Protein 6OHI (pdb70)

Nearest PDB structures (foldseek):
  6ohi-assembly1_B  TM=1.004E+00  e=6.439E-29  Marinomonas mediterranea MMB-1
  6ohj-assembly1_B  TM=1.001E+00  e=6.170E-27  Marinomonas mediterranea MMB-1
  6k40-assembly3_C  TM=8.191E-01  e=5.052E-06  Deinococcus radiodurans R1 = ATCC 13939 = DSM 20539
  2oyo-assembly1_A  TM=8.118E-01  e=1.296E-05  Deinococcus geothermalis DSM 11300
  3lvy-assembly3_E  TM=7.974E-01  e=3.256E-04  Streptococcus mutans

B-factor: mean 50.58, std 13.64, range [26.52, 133.44]

Radius of gyration: 19.51 Å; Cα contacts (8 Å, |Δi|>4): 594; chains: 2; bounding box: 56×51×49 Å

InterPro domains:
  IPR029032 AhpD-like [G3DSA:1.20.1290.10] (19-183)
  IPR029032 AhpD-like [SSF69118] (18-178)

Solvent-accessible surface area: 14523 Å² total; per-residue (Å²): 178,28,55,18,115,46,8,64,57,32,114,66,76,100,8,88,136,2,45,84,22,0,119,25,9,39,131,16,4,47,52,20,6,84,2,4,16,5,0,5,79,21,70,81,0,0,87,14,0,7,19,0,8,140,7,1,78,64,14,170,88,10,76,70,60,4,6,1,6,0,0,1,2,0,0,30,14,7,30,15,78,12,2,20,0,13,5,0,23,5,5,23,122,66,37,152,54,116,97,25,4,34,18,0,49,95,14,98,113,19,145,91,10,88,87,30,14,37,8,0,0,20,3,0,83,0,2,2,30,29,82,36,92,20,67,121,119,30,12,72,49,7,48,157,67,30,57,33,83,3,2,2,2,0,2,0,0,0,0,0,0,0,0,10,6,14,0,12,20,2,9,26,22,91,37,46,88,49,0,108,62,8,1,83,98,19,125,83,56,17,115,46,7,62,56,32,115,62,80,102,7,94,128,5,56,101,16,0,116,26,13,26,114,16,2,68,51,22,3,87,3,8,19,5,0,2,73,24,59,95,0,0,86,17,1,13,24,0,7,132,2,0,71,50,13,172,90,7,81,69,60,8,6,3,7,0,0,2,2,0,0,26,13,8,25,15,78,12,3,18,0,13,6,0,19,2,4,13,126,75,38,151,54,109,95,25,5,38,16,0,48,96,15,97,114,17,141,101,11,87,84,28,18,33,8,0,0,19,2,0,84,0,3,3,28,32,83,36,92,20,67,122,117,31,12,71,45,9,47,159,70,30,57,34,88,4,3,2,1,0,2,0,0,0,0,0,0,0,0,9,6,14,1,12,20,2,10,26,22,105,41,49,90,48,0,102,59,10,2,83,103,20,121

Sequence (373 aa):
DSMNTLVTPLQRSDAPQLEPVFRGMEQNLGFLPNGILTMGKNPDLAVAFGGLFKCIDAFKHIPTELKWAIAMISSSAAGCMYCKSHFSHIATRTHVNRNKVMAAFEFQTSDFYNEAERAALAFAFANSTSPAHLDKEHFDELARYYSEEAAIEIAAIIAICGFLNRWNAAMDSQIEAAPRATLDEIESMNTLVTPLQRSDAPQLEPVFRGMEQNLGFLPNGILTMGKNPDLAVAFGGLFKCIDAFKHIPTELKWAIAMISSSAAGCMYCKSHFSHIATRTHVNRNKVMAAFEFQTSDFYNEAERAALAFAFANSTSPAHLDKEHFDELARYYSEEAAIEIAAIIAICGFLNRWNAAMDSQIEAAPRATLDEIE

Foldseek 3Di:
DFPDPPQWFDDCVVCVVLVLLQCLQCVLQVHGFRLLRSLVVPVVRSVVLSVLSSVLVVQDFDDPLLLLLLQLLLLVLLVQLQSNLRSLSSNCSPDPDNVLSLCSNVLVPDPSHDLQSVLLSVQSNQVRHVVRNDDVVSVVSNVVRGDPSRVVSSVSSSVSSVVVSVSCVVNVGDHDPSSVVSSVSSD/DVDPPQWFDDPVVCPVLVLLQCLQCVLQVHGFRLLSSLVVVVVRSVVLSVLSSVLVVQDFDDPLLLLLLQLLLLVLLVQVQSNLRSLNSNCSPDPDNVLSLCSNVQVPDPSHDLQSVLLSVQSNQVRHVVRNDDVVSVVSNVVRGDPSRVVSSVSSSVSSVVVSVSCVVNVGDHDPSSVVSSVSSD

Organism: Marinomonas mediterranea (strain ATCC 700492 / JCM 21426 / NBRC 103028 / MMB-1) (NCBI:txid717774)

Structure (mmCIF, N/CA/C/O backbone):
data_6OHI
#
_entry.id   6OHI
#
_cell.length_a   65.459
_cell.length_b   65.459
_cell.length_c   288.707
_cell.angle_alpha   90.00
_cell.angle_beta   90.00
_cell.angle_gamma   120.00
#
_symmetry.space_group_name_H-M   'P 61 2 2'
#
loop_
_entity.id
_entity.type
_entity.pdbx_description
1 polymer 'Debrominase Bmp8'
2 non-polymer 'SULFATE ION'
3 water water
#
loop_
_atom_site.group_PDB
_atom_site.id
_atom_site.type_symbol
_atom_site.label_atom_id
_atom_site.label_alt_id
_atom_site.label_comp_id
_atom_site.label_asym_id
_atom_site.label_entity_id
_atom_site.label_seq_id
_atom_site.pdbx_PDB_ins_code
_atom_site.Cartn_x
_atom_site.Cartn_y
_atom_site.Cartn_z
_atom_site.occupancy
_atom_site.B_iso_or_equiv
_atom_site.auth_seq_id
_atom_site.auth_comp_id
_atom_site.auth_asym_id
_atom_site.auth_atom_id
_atom_site.pdbx_PDB_model_num
ATOM 1 N N . ASP A 1 6 ? -14.601 -2.302 -4.397 1.00 80.61 3 ASP A N 1
ATOM 2 C CA . ASP A 1 6 ? -14.245 -0.963 -3.843 1.00 80.10 3 ASP A CA 1
ATOM 3 C C . ASP A 1 6 ? -13.929 -0.017 -5.014 1.00 75.44 3 ASP A C 1
ATOM 4 O O . ASP A 1 6 ? -14.420 -0.193 -6.121 1.00 71.37 3 ASP A O 1
ATOM 9 N N . SER A 1 7 ? -13.101 0.992 -4.741 1.00 70.70 4 SER A N 1
ATOM 10 C CA . SER A 1 7 ? -12.747 2.061 -5.662 1.00 65.32 4 SER A CA 1
ATOM 11 C C . SER A 1 7 ? -11.643 1.585 -6.616 1.00 64.57 4 SER A C 1
ATOM 12 O O . SER A 1 7 ? -10.787 0.774 -6.238 1.00 65.34 4 SER A O 1
ATOM 15 N N . MET A 1 8 ? -11.660 2.117 -7.843 1.00 57.77 5 MET A N 1
ATOM 16 C CA . MET A 1 8 ? -10.610 1.873 -8.825 1.00 56.89 5 MET A CA 1
ATOM 17 C C . MET A 1 8 ? -9.355 2.674 -8.464 1.00 52.39 5 MET A C 1
ATOM 18 O O . MET A 1 8 ? -8.276 2.393 -8.966 1.00 53.46 5 MET A O 1
ATOM 23 N N . ASN A 1 9 ? -9.531 3.678 -7.602 1.00 51.15 6 ASN A N 1
ATOM 24 C CA . ASN A 1 9 ? -8.490 4.601 -7.182 1.00 52.05 6 ASN A CA 1
ATOM 25 C C . ASN A 1 9 ? -7.906 4.144 -5.838 1.00 53.82 6 ASN A C 1
ATOM 26 O O . ASN A 1 9 ? -8.593 4.198 -4.814 1.00 51.13 6 ASN A O 1
ATOM 31 N N . THR A 1 10 ? -6.638 3.711 -5.860 1.00 55.49 7 THR A N 1
ATOM 32 C CA . THR A 1 10 ? -5.908 3.285 -4.653 1.00 58.18 7 THR A CA 1
ATOM 33 C C . THR A 1 10 ? -4.754 4.250 -4.334 1.00 58.40 7 THR A C 1
ATOM 34 O O . THR A 1 10 ? -4.173 4.176 -3.248 1.00 61.34 7 THR A O 1
ATOM 38 N N . LEU A 1 11 ? -4.458 5.169 -5.260 1.00 55.15 8 LEU A N 1
ATOM 39 C CA . LEU A 1 11 ? -3.321 6.079 -5.151 1.00 55.81 8 LEU A CA 1
ATOM 40 C C . LEU A 1 11 ? -3.598 7.185 -4.126 1.00 55.02 8 LEU A C 1
ATOM 41 O O . LEU A 1 11 ? -2.728 7.511 -3.330 1.00 58.16 8 LEU A O 1
ATOM 46 N N . VAL A 1 12 ? -4.781 7.803 -4.203 1.00 54.37 9 VAL A N 1
ATOM 47 C CA . VAL A 1 12 ? -5.067 9.015 -3.440 1.00 57.29 9 VAL A CA 1
ATOM 48 C C . VAL A 1 12 ? -6.165 8.706 -2.415 1.00 56.36 9 VAL A C 1
ATOM 49 O O . VAL A 1 12 ? -7.331 8.572 -2.759 1.00 54.03 9 VAL A O 1
ATOM 53 N N . THR A 1 13 ? -5.745 8.623 -1.149 1.00 53.93 10 THR A N 1
ATOM 54 C CA . THR A 1 13 ? -6.561 8.187 -0.038 1.00 54.96 10 THR A CA 1
ATOM 55 C C . THR A 1 13 ? -6.886 9.379 0.857 1.00 54.85 10 THR A C 1
ATOM 56 O O . THR A 1 13 ? -6.123 10.345 0.924 1.00 51.81 10 THR A O 1
ATOM 60 N N . PRO A 1 14 ? -8.031 9.349 1.577 1.00 56.23 11 PRO A N 1
ATOM 61 C CA . PRO A 1 14 ? -8.375 10.416 2.518 1.00 55.30 11 PRO A CA 1
ATOM 62 C C . PRO A 1 14 ? -7.455 10.400 3.747 1.00 59.66 11 PRO A C 1
ATOM 63 O O . PRO A 1 14 ? -6.980 9.332 4.160 1.00 64.78 11 PRO A O 1
ATOM 67 N N . LEU A 1 15 ? -7.205 11.585 4.313 1.00 58.94 12 LEU A N 1
ATOM 68 C CA . LEU A 1 15 ? -6.608 11.675 5.643 1.00 62.07 12 LEU A CA 1
ATOM 69 C C . LEU A 1 15 ? -7.735 11.498 6.674 1.00 61.33 12 LEU A C 1
ATOM 70 O O . LEU A 1 15 ? -8.906 11.550 6.316 1.00 55.41 12 LEU A O 1
ATOM 75 N N . GLN A 1 16 ? -7.372 11.216 7.934 1.00 67.88 13 GLN A N 1
ATOM 76 C CA . GLN A 1 16 ? -8.342 11.135 9.053 1.00 68.66 13 GLN A CA 1
ATOM 77 C C . GLN A 1 16 ? -8.79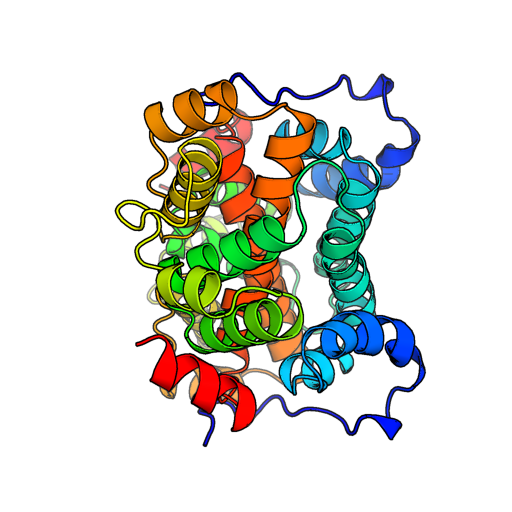1 12.570 9.359 1.00 64.36 13 GLN A C 1
ATOM 78 O O . GLN A 1 16 ? -7.991 13.510 9.252 1.00 61.34 13 GLN A O 1
ATOM 84 N N . ARG A 1 17 ? -10.069 12.740 9.708 1.00 58.83 14 ARG A N 1
ATOM 85 C CA . ARG A 1 17 ? -10.619 14.058 10.041 1.00 61.06 14 ARG A CA 1
ATOM 86 C C . ARG A 1 17 ? -9.729 14.796 11.058 1.00 59.86 14 ARG A C 1
ATOM 87 O O . ARG A 1 17 ? -9.437 15.984 10.879 1.00 58.60 14 ARG A O 1
ATOM 95 N N . SER A 1 18 ? -9.293 14.080 12.105 1.00 59.98 15 SER A N 1
ATOM 96 C CA . SER A 1 18 ? -8.474 14.629 13.201 1.00 60.64 15 SER A CA 1
ATOM 97 C C . SER A 1 18 ? -7.137 15.201 12.695 1.00 64.88 15 SER A C 1
ATOM 98 O O . SER A 1 18 ? -6.558 16.057 13.357 1.00 68.23 15 SER A O 1
ATOM 101 N N . ASP A 1 19 ? -6.646 14.721 11.543 1.00 63.74 16 ASP A N 1
ATOM 102 C CA . ASP A 1 19 ? -5.338 15.123 10.991 1.00 65.21 16 ASP A CA 1
ATOM 103 C C . ASP A 1 19 ? -5.357 16.579 10.509 1.00 66.23 16 ASP A C 1
ATOM 104 O O . ASP A 1 19 ? -4.304 17.222 10.502 1.00 64.37 16 ASP A O 1
ATOM 109 N N . ALA A 1 20 ? -6.530 17.088 10.104 1.00 64.40 17 ALA A N 1
ATOM 110 C CA . ALA A 1 20 ? -6.635 18.432 9.519 1.00 64.96 17 ALA A CA 1
ATOM 111 C C . ALA A 1 20 ? -7.755 19.223 10.190 1.00 62.30 17 ALA A C 1
ATOM 112 O O . ALA A 1 20 ? -8.823 19.422 9.615 1.00 63.31 17 ALA A O 1
ATOM 114 N N . PRO A 1 21 ? -7.557 19.716 11.431 1.00 57.84 18 PRO A N 1
ATOM 115 C CA . PRO A 1 21 ? -8.581 20.516 12.093 1.00 57.56 18 PRO A CA 1
ATOM 116 C C . PRO A 1 21 ? -8.733 21.909 11.461 1.00 53.38 18 PRO A C 1
ATOM 117 O O . PRO A 1 21 ? -9.778 22.512 11.607 1.00 56.17 18 PRO A O 1
ATOM 121 N N . GLN A 1 22 ? -7.701 22.398 10.761 1.00 52.35 19 GLN A N 1
ATOM 122 C CA . GLN A 1 22 ? -7.754 23.728 10.136 1.00 51.00 19 GLN A CA 1
ATOM 123 C C . GLN A 1 22 ? -8.855 23.779 9.066 1.00 49.63 19 GLN A C 1
ATOM 124 O O . GLN A 1 22 ? -9.348 24.863 8.723 1.00 46.14 19 GLN A O 1
ATOM 130 N N . LEU A 1 23 ? -9.247 22.608 8.554 1.00 48.13 20 LEU A N 1
ATOM 131 C CA . LEU A 1 23 ? -10.220 22.526 7.472 1.00 51.02 20 LEU A CA 1
ATOM 132 C C . LEU A 1 23 ? -11.654 22.385 8.011 1.00 49.31 20 LEU A C 1
ATOM 133 O O . LEU A 1 23 ? -12.584 22.304 7.222 1.00 47.92 20 LEU A O 1
ATOM 138 N N . GLU A 1 24 ? -11.825 22.388 9.337 1.00 49.14 21 GLU A N 1
ATOM 139 C CA . GLU A 1 24 ? -13.121 22.136 9.968 1.00 49.40 21 GLU A CA 1
ATOM 140 C C . GLU A 1 24 ? -14.154 23.131 9.451 1.00 49.08 21 GLU A C 1
ATOM 141 O O . GLU A 1 24 ? -15.286 22.740 9.187 1.00 50.42 21 GLU A O 1
ATOM 147 N N . PRO A 1 25 ? -13.838 24.441 9.323 1.00 49.19 22 PRO A N 1
ATOM 148 C CA . PRO A 1 25 ? -14.754 25.374 8.660 1.00 52.89 22 PRO A CA 1
ATOM 149 C C . PRO A 1 25 ? -15.251 24.904 7.281 1.00 58.16 22 PRO A C 1
ATOM 150 O O . PRO A 1 25 ? -16.443 25.019 6.988 1.00 64.94 22 PRO A O 1
ATOM 154 N N . VAL A 1 26 ? -14.349 24.348 6.464 1.00 61.46 23 VAL A N 1
ATOM 155 C CA . VAL A 1 26 ? -14.676 23.844 5.114 1.00 66.90 23 VAL A CA 1
ATOM 156 C C . VAL A 1 26 ? -15.561 22.590 5.221 1.00 69.24 23 VAL A C 1
ATOM 157 O O . VAL A 1 26 ? -16.554 22.469 4.499 1.00 69.06 23 VAL A O 1
ATOM 161 N N . PHE A 1 27 ? -15.166 21.653 6.098 1.00 75.66 24 PHE A N 1
ATOM 162 C CA . PHE A 1 27 ? -15.881 20.383 6.313 1.00 78.28 24 PHE A CA 1
ATOM 163 C C . PHE A 1 27 ? -17.312 20.659 6.791 1.00 80.79 24 PHE A C 1
ATOM 164 O O . PHE A 1 27 ? -18.233 20.071 6.269 1.00 82.24 24 PHE A O 1
ATOM 172 N N . ARG A 1 28 ? -17.467 21.542 7.788 1.00 80.96 25 ARG A N 1
ATOM 173 C CA . ARG A 1 28 ? -18.771 21.905 8.351 1.00 78.08 25 ARG A CA 1
ATOM 174 C C . ARG A 1 28 ? -19.723 22.352 7.233 1.00 76.80 25 ARG A C 1
ATOM 175 O O . ARG A 1 28 ? -20.855 21.862 7.164 1.00 66.48 25 ARG A O 1
ATOM 183 N N . GLY A 1 29 ? -19.254 23.258 6.362 1.00 75.41 26 GLY A N 1
ATOM 184 C CA . GLY A 1 29 ? -20.052 23.745 5.232 1.00 77.56 26 GLY A CA 1
ATOM 185 C C . GLY A 1 29 ? -20.769 22.611 4.507 1.00 79.44 26 GLY A C 1
ATOM 186 O O . GLY A 1 29 ? -21.989 22.644 4.312 1.00 75.49 26 GLY A O 1
ATOM 187 N N . MET A 1 30 ? -19.985 21.589 4.147 1.00 80.03 27 MET A N 1
ATOM 188 C CA . MET A 1 30 ? -20.415 20.425 3.370 1.00 78.71 27 MET A CA 1
ATOM 189 C C . MET A 1 30 ? -21.353 19.529 4.194 1.00 74.40 27 MET A C 1
ATOM 190 O O . MET A 1 30 ? -22.445 19.202 3.758 1.00 77.79 27 MET A O 1
ATOM 195 N N . GLU A 1 31 ? -20.898 19.115 5.382 1.00 67.31 28 GLU A N 1
ATOM 196 C CA . GLU A 1 31 ? -21.548 18.035 6.146 1.00 64.19 28 GLU A CA 1
ATOM 197 C C . GLU A 1 31 ? -22.818 18.555 6.828 1.00 61.48 28 GLU A C 1
ATOM 198 O O . GLU A 1 31 ? -23.684 17.765 7.176 1.00 58.59 28 GLU A O 1
ATOM 204 N N . GLN A 1 32 ? -22.922 19.870 7.028 1.00 64.50 29 GLN A N 1
ATOM 205 C CA . GLN A 1 32 ? -24.095 20.456 7.658 1.00 66.23 29 GLN A CA 1
ATOM 206 C C . GLN A 1 32 ? -25.347 20.045 6.876 1.00 62.87 29 GLN A C 1
ATOM 207 O O . GLN A 1 32 ? -26.332 19.628 7.471 1.00 62.33 29 GLN A O 1
ATOM 213 N N . ASN A 1 33 ? -25.277 20.120 5.540 1.00 59.91 30 ASN A N 1
ATOM 214 C CA . ASN A 1 33 ? -26.402 19.798 4.670 1.00 57.17 30 ASN A CA 1
ATOM 215 C C . ASN A 1 33 ? -26.578 18.284 4.528 1.00 55.64 30 ASN A C 1
ATOM 216 O O . ASN A 1 33 ? -27.696 17.809 4.397 1.00 56.17 30 ASN A O 1
ATOM 221 N N . LEU A 1 34 ? -25.464 17.552 4.578 1.00 54.54 31 LEU A N 1
ATOM 222 C CA . LEU A 1 34 ? -25.343 16.165 4.098 1.00 57.48 31 LEU A CA 1
ATOM 223 C C . LEU A 1 34 ? -25.408 15.149 5.254 1.00 57.91 31 LEU A C 1
ATOM 224 O O . LEU A 1 34 ? -25.885 14.029 5.074 1.00 58.58 31 LEU A O 1
ATOM 229 N N . GLY A 1 35 ? -24.906 15.538 6.432 1.00 62.74 32 GLY A N 1
ATOM 230 C CA . GLY A 1 35 ? -24.984 14.730 7.661 1.00 64.66 32 GLY A CA 1
ATOM 231 C C . GLY A 1 35 ? -23.661 14.067 8.020 1.00 64.91 32 GLY A C 1
ATOM 232 O O . GLY A 1 35 ? -23.498 13.608 9.148 1.00 70.35 32 GLY A O 1
ATOM 233 N N . PHE A 1 36 ? -22.746 13.987 7.043 1.00 64.11 33 PHE A N 1
ATOM 234 C CA . PHE A 1 36 ? -21.423 13.387 7.182 1.00 60.46 33 PHE A CA 1
ATOM 235 C C . PHE A 1 36 ? -20.440 14.101 6.249 1.00 59.20 33 PHE A C 1
ATOM 236 O O . PHE A 1 36 ? -20.833 14.843 5.356 1.00 61.97 33 PHE A O 1
ATOM 244 N N . LEU A 1 37 ? -19.149 13.847 6.465 1.00 58.36 34 LEU A N 1
ATOM 245 C CA . LEU A 1 37 ? -18.092 14.427 5.658 1.00 56.64 34 LEU A CA 1
ATOM 246 C C . LEU A 1 37 ? -17.683 13.444 4.564 1.00 56.23 34 LEU A C 1
ATOM 247 O O . LEU A 1 37 ? -17.151 12.374 4.866 1.00 53.76 34 LEU A O 1
ATOM 252 N N . PRO A 1 38 ? -17.901 13.768 3.266 1.00 52.75 35 PRO A N 1
ATOM 253 C CA . PRO A 1 38 ? -17.488 12.880 2.180 1.00 50.22 35 PRO A CA 1
ATOM 254 C C . PRO A 1 38 ? -15.966 12.692 2.143 1.00 49.21 35 PRO A C 1
ATOM 255 O O . PRO A 1 38 ? -15.232 13.656 2.338 1.00 46.70 35 PRO A O 1
ATOM 259 N N . ASN A 1 39 ? -15.527 11.457 1.875 1.00 47.64 36 ASN A N 1
ATOM 260 C CA . ASN A 1 39 ? -14.116 11.108 1.757 1.00 50.00 36 ASN A CA 1
ATOM 261 C C . ASN A 1 39 ? -13.429 11.998 0.708 1.00 49.14 36 ASN A C 1
ATOM 262 O O . ASN A 1 39 ? -12.249 12.328 0.854 1.00 52.26 36 ASN A O 1
ATOM 267 N N . GLY A 1 40 ? -14.164 12.397 -0.333 1.00 45.76 37 GLY A N 1
ATOM 268 C CA . GLY A 1 40 ? -13.616 13.217 -1.398 1.00 46.81 37 GLY A CA 1
ATOM 269 C C . GLY A 1 40 ? -13.074 14.554 -0.905 1.00 48.42 37 GLY A C 1
ATOM 270 O O . GLY A 1 40 ? -12.136 15.103 -1.485 1.00 45.45 37 GLY A O 1
ATOM 271 N N . ILE A 1 41 ? -13.662 15.089 0.166 1.00 47.96 38 ILE A N 1
ATOM 272 C CA . ILE A 1 41 ? -13.222 16.358 0.711 1.00 50.11 38 ILE A CA 1
ATOM 273 C C . ILE A 1 41 ? -12.011 16.129 1.623 1.00 49.08 38 ILE A C 1
ATOM 274 O O . ILE A 1 41 ? -11.129 16.980 1.703 1.00 52.82 38 ILE A O 1
ATOM 279 N N . LEU A 1 42 ? -11.971 14.969 2.283 1.00 48.43 39 LEU A N 1
ATOM 280 C CA . LEU A 1 42 ? -10.845 14.559 3.112 1.00 51.28 39 LEU A CA 1
ATOM 281 C C . LEU A 1 42 ? -9.615 14.274 2.242 1.00 53.25 39 LEU A C 1
ATOM 282 O O . LEU A 1 42 ? -8.493 14.480 2.702 1.00 54.69 39 LEU A O 1
ATOM 287 N N . THR A 1 43 ? -9.826 13.794 1.007 1.00 51.92 40 THR A N 1
ATOM 288 C CA . THR A 1 43 ? -8.724 13.604 0.040 1.00 54.05 40 THR A CA 1
ATOM 289 C C . THR A 1 43 ? -8.231 14.982 -0.424 1.00 49.20 40 THR A C 1
ATOM 290 O O . THR A 1 43 ? -7.026 15.220 -0.504 1.00 44.68 40 THR A O 1
ATOM 294 N N . MET A 1 44 ? -9.183 15.886 -0.691 1.00 46.22 41 MET A N 1
ATOM 295 C CA . MET A 1 44 ? -8.891 17.262 -1.125 1.00 47.38 41 MET A CA 1
ATOM 296 C C . MET A 1 44 ? -8.050 17.987 -0.066 1.00 45.58 41 MET A C 1
ATOM 297 O O . MET A 1 44 ? -7.279 18.875 -0.395 1.00 44.28 41 MET A O 1
ATOM 302 N N . GLY A 1 45 ? -8.222 17.579 1.197 1.00 48.07 42 GLY A N 1
ATOM 303 C CA . GLY A 1 45 ? -7.554 18.154 2.362 1.00 48.21 42 GLY A CA 1
ATOM 304 C C . GLY A 1 45 ? -6.037 18.107 2.293 1.00 46.20 42 GLY A C 1
ATOM 305 O O . GLY A 1 45 ? -5.359 18.976 2.871 1.00 51.58 42 GLY A O 1
ATOM 306 N N . LYS A 1 46 ? -5.503 17.122 1.565 1.00 44.45 43 LYS A N 1
ATOM 307 C CA . LYS A 1 46 ? -4.060 16.904 1.461 1.00 44.84 43 LYS A CA 1
ATOM 308 C C . LYS A 1 46 ? -3.385 18.018 0.647 1.00 45.20 43 LYS A C 1
ATOM 309 O O . LYS A 1 46 ? -2.155 18.095 0.612 1.00 44.23 43 LYS A O 1
ATOM 315 N N . ASN A 1 47 ? -4.187 18.849 -0.026 1.00 42.79 44 ASN A N 1
ATOM 316 C CA . ASN A 1 47 ? -3.697 20.049 -0.671 1.00 43.96 44 ASN A CA 1
ATOM 317 C C . ASN A 1 47 ? -4.433 21.234 -0.053 1.00 45.81 44 ASN A C 1
ATOM 318 O O . ASN A 1 47 ? -5.501 21.617 -0.525 1.00 52.67 44 ASN A O 1
ATOM 323 N N . PRO A 1 48 ? -3.894 21.831 1.036 1.00 45.07 45 PRO A N 1
ATOM 324 C CA . PRO A 1 48 ? -4.630 22.813 1.829 1.00 42.86 45 PRO A CA 1
ATOM 325 C C . PRO A 1 48 ? -5.150 24.006 1.015 1.00 40.32 45 PRO A C 1
ATOM 326 O O . PRO A 1 48 ? -6.267 24.454 1.270 1.00 40.52 45 PRO A O 1
ATOM 330 N N . ASP A 1 49 ? -4.344 24.493 0.058 1.00 41.40 46 ASP A N 1
ATOM 331 C CA . ASP A 1 49 ? -4.721 25.591 -0.842 1.00 44.60 46 ASP A CA 1
ATOM 332 C C . ASP A 1 49 ? -6.011 25.255 -1.598 1.00 44.26 46 ASP A C 1
ATOM 333 O O . ASP A 1 49 ? -6.872 26.110 -1.758 1.00 46.31 46 ASP A O 1
ATOM 338 N N . LEU A 1 50 ? -6.104 24.010 -2.073 1.00 43.16 47 LEU A N 1
ATOM 339 C CA . LEU A 1 50 ? -7.213 23.553 -2.877 1.00 43.21 47 LEU A CA 1
ATOM 340 C C . LEU A 1 50 ? -8.470 23.450 -2.015 1.00 40.98 47 LEU A C 1
ATOM 341 O O . LEU A 1 50 ? -9.526 23.960 -2.386 1.00 40.13 47 LEU A O 1
ATOM 346 N N . ALA A 1 51 ? -8.332 22.784 -0.868 1.00 39.71 48 ALA A N 1
ATOM 347 C CA . ALA A 1 51 ? -9.444 22.530 0.032 1.00 39.22 48 ALA A CA 1
ATOM 348 C C . ALA A 1 51 ? -10.066 23.848 0.504 1.00 42.28 48 ALA A C 1
ATOM 349 O O . ALA A 1 51 ? -11.295 23.993 0.488 1.00 40.65 48 ALA A O 1
ATOM 351 N N . VAL A 1 52 ? -9.220 24.801 0.926 1.00 41.02 49 VAL A N 1
ATOM 352 C CA . VAL A 1 52 ? -9.699 26.099 1.430 1.00 42.72 49 VAL A CA 1
ATOM 353 C C . VAL A 1 52 ? -10.410 26.842 0.293 1.00 40.63 49 VAL A C 1
ATOM 354 O O . VAL A 1 52 ? -11.490 27.388 0.501 1.00 43.32 49 VAL A O 1
ATOM 358 N N . ALA A 1 53 ? -9.789 26.877 -0.892 1.00 42.04 50 ALA A N 1
ATOM 359 C CA . ALA A 1 53 ? -10.356 27.607 -2.044 1.00 41.46 50 ALA A CA 1
ATOM 360 C C . ALA A 1 53 ? -11.677 26.957 -2.465 1.00 40.26 50 ALA A C 1
ATOM 361 O O . ALA A 1 53 ? -12.673 27.641 -2.622 1.00 41.55 50 ALA A O 1
ATOM 363 N N . PHE A 1 54 ? -11.693 25.629 -2.609 1.00 41.01 51 PHE A N 1
ATOM 364 C CA . PHE A 1 54 ? -12.918 24.984 -3.020 1.00 41.34 51 PHE A CA 1
ATOM 365 C C . PHE A 1 54 ? -13.996 25.123 -1.936 1.00 42.11 51 PHE A C 1
ATOM 366 O O . PHE A 1 54 ? -15.168 25.337 -2.252 1.00 41.26 51 PHE A O 1
ATOM 374 N N . GLY A 1 55 ? -13.600 24.987 -0.670 1.00 43.79 52 GLY A N 1
ATOM 375 C CA . GLY A 1 55 ? -14.514 25.156 0.470 1.00 43.63 52 GLY A CA 1
ATOM 376 C C . GLY A 1 55 ? -15.208 26.503 0.438 1.00 45.29 52 GLY A C 1
ATOM 377 O O . GLY A 1 55 ? -16.423 26.588 0.619 1.00 44.15 52 GLY A O 1
ATOM 378 N N . GLY A 1 56 ? -14.409 27.549 0.196 1.00 46.03 53 GLY A N 1
ATOM 379 C CA . GLY A 1 56 ? -14.883 28.914 0.026 1.00 47.03 53 GLY A CA 1
ATOM 380 C C . GLY A 1 56 ? -15.907 29.036 -1.092 1.00 46.06 53 GLY A C 1
ATOM 381 O O . GLY A 1 56 ? -16.911 29.723 -0.956 1.00 54.81 53 GLY A O 1
ATOM 382 N N . LEU A 1 57 ? -15.650 28.358 -2.208 1.00 43.29 54 LEU A N 1
ATOM 383 C CA . LEU A 1 57 ? -16.541 28.388 -3.356 1.00 42.21 54 LEU A CA 1
ATOM 384 C C . LEU A 1 57 ? -17.856 27.686 -3.011 1.00 42.23 54 LEU A C 1
ATOM 385 O O . LEU A 1 57 ? -18.921 28.205 -3.307 1.00 42.48 54 LEU A O 1
ATOM 390 N N . PHE A 1 58 ? -17.764 26.522 -2.364 1.00 41.60 55 PHE A N 1
ATOM 391 C CA . PHE A 1 58 ? -18.940 25.702 -2.096 1.00 43.31 55 PHE A CA 1
ATOM 392 C C . PHE A 1 58 ? -19.903 26.395 -1.117 1.00 44.65 55 PHE A C 1
ATOM 393 O O . PHE A 1 58 ? -21.129 26.233 -1.238 1.00 40.45 55 PHE A O 1
ATOM 401 N N . LYS A 1 59 ? -19.361 27.149 -0.150 1.00 45.87 56 LYS A N 1
ATOM 402 C CA . LYS A 1 59 ? -20.185 27.829 0.852 1.00 47.75 56 LYS A CA 1
ATOM 403 C C . LYS A 1 59 ? -21.006 28.949 0.190 1.00 47.64 56 LYS A C 1
ATOM 404 O O . LYS A 1 59 ? -22.026 29.347 0.743 1.00 50.70 56 LYS A O 1
ATOM 410 N N . CYS A 1 60 ? -20.589 29.426 -0.997 1.00 45.55 57 CYS A N 1
ATOM 411 C CA . CYS A 1 60 ? -21.347 30.441 -1.759 1.00 44.69 57 CYS A CA 1
ATOM 412 C C . CYS A 1 60 ? -22.783 29.969 -2.030 1.00 43.08 57 CYS A C 1
ATOM 413 O O . CYS A 1 60 ? -23.691 30.788 -2.140 1.00 47.78 57 CYS A O 1
ATOM 416 N N . ILE A 1 61 ? -22.990 28.653 -2.136 1.00 41.07 58 ILE A N 1
ATOM 417 C CA . ILE A 1 61 ? -24.312 28.115 -2.457 1.00 43.04 58 ILE A CA 1
ATOM 418 C C . ILE A 1 61 ? -25.309 28.500 -1.356 1.00 44.34 58 ILE A C 1
ATOM 419 O O . ILE A 1 61 ? -26.356 29.054 -1.655 1.00 44.02 58 ILE A O 1
ATOM 424 N N . ASP A 1 62 ? -24.980 28.203 -0.096 1.00 47.86 59 ASP A N 1
ATOM 425 C CA . ASP A 1 62 ? -25.876 28.491 1.034 1.00 51.86 59 ASP A CA 1
ATOM 426 C C . ASP A 1 62 ? -26.118 30.003 1.149 1.00 49.35 59 ASP A C 1
ATOM 427 O O . ASP A 1 62 ? -27.203 30.415 1.528 1.00 51.48 59 ASP A O 1
ATOM 432 N N . ALA A 1 63 ? -25.119 30.810 0.787 1.00 47.75 60 ALA A N 1
ATOM 433 C CA . ALA A 1 63 ? -25.176 32.270 0.923 1.00 48.94 60 ALA A CA 1
ATOM 434 C C . ALA A 1 63 ? -26.023 32.931 -0.179 1.00 48.53 60 ALA A C 1
ATOM 435 O O . ALA A 1 63 ? -26.455 34.065 -0.005 1.00 46.86 60 ALA A O 1
ATOM 437 N N . PHE A 1 64 ? -26.253 32.246 -1.308 1.00 48.54 61 PHE A N 1
ATOM 438 C CA . PHE A 1 64 ? -27.023 32.822 -2.432 1.00 46.59 61 PHE A CA 1
ATOM 439 C C . PHE A 1 64 ? -28.429 33.211 -1.960 1.00 47.24 61 PHE A C 1
ATOM 440 O O . PHE A 1 64 ? -29.034 32.498 -1.185 1.00 43.60 61 PHE A O 1
ATOM 448 N N . LYS A 1 65 ? -28.935 34.341 -2.468 1.00 50.86 62 LYS A N 1
ATOM 449 C CA . LYS A 1 65 ? -30.077 35.036 -1.890 1.00 54.96 62 LYS A CA 1
ATOM 450 C C . LYS A 1 65 ? -31.251 35.153 -2.868 1.00 51.26 62 LYS A C 1
ATOM 451 O O . LYS A 1 65 ? -32.338 35.498 -2.437 1.00 56.68 62 LYS A O 1
ATOM 457 N N . HIS A 1 66 ? -31.030 34.911 -4.167 1.00 48.60 63 HIS A N 1
ATOM 458 C CA . HIS A 1 66 ? -32.000 35.298 -5.204 1.00 44.31 63 HIS A CA 1
ATOM 459 C C . HIS A 1 66 ? -32.817 34.102 -5.705 1.00 41.74 63 HIS A C 1
ATOM 460 O O . HIS A 1 66 ? -33.690 34.281 -6.566 1.00 43.11 63 HIS A O 1
ATOM 467 N N . ILE A 1 67 ? -32.540 32.897 -5.192 1.00 37.72 64 ILE A N 1
ATOM 468 C CA . ILE A 1 67 ? -33.347 31.726 -5.505 1.00 38.02 64 ILE A CA 1
ATOM 469 C C . ILE A 1 67 ? -33.619 30.949 -4.223 1.00 36.33 64 ILE A C 1
ATOM 470 O O . ILE A 1 67 ? -32.772 30.905 -3.332 1.00 35.97 64 ILE A O 1
ATOM 475 N N . PRO A 1 68 ? -34.775 30.254 -4.118 1.00 36.47 65 PRO A N 1
ATOM 476 C CA . PRO A 1 68 ? -35.083 29.445 -2.943 1.00 38.78 65 PRO A CA 1
ATOM 477 C C . PRO A 1 68 ? -34.067 28.317 -2.717 1.00 41.00 65 PRO A C 1
ATOM 478 O O . PRO A 1 68 ? -33.426 27.875 -3.665 1.00 42.52 65 PRO A O 1
ATOM 482 N N . THR A 1 69 ? -33.995 27.832 -1.472 1.00 44.26 66 THR A N 1
ATOM 483 C CA . THR A 1 69 ? -33.088 26.768 -1.067 1.00 44.69 66 THR A CA 1
ATOM 484 C C . THR A 1 69 ? -33.433 25.463 -1.795 1.00 45.56 66 THR A C 1
ATOM 485 O O . THR A 1 69 ? -32.543 24.750 -2.233 1.00 44.51 66 THR A O 1
ATOM 489 N N . GLU A 1 70 ? -34.729 25.154 -1.907 1.00 47.16 67 GLU A N 1
ATOM 490 C CA . GLU A 1 70 ? -35.198 23.898 -2.532 1.00 46.95 67 GLU A CA 1
ATOM 491 C C . GLU A 1 70 ? -34.741 23.818 -3.999 1.00 45.79 67 GLU A C 1
ATOM 492 O O . GLU A 1 70 ? -34.446 22.728 -4.492 1.00 47.31 67 GLU A O 1
ATOM 498 N N . LEU A 1 71 ? -34.702 24.969 -4.686 1.00 40.70 68 LEU A N 1
ATOM 499 C CA . LEU A 1 71 ? -34.308 25.046 -6.082 1.00 38.51 68 LEU A CA 1
ATOM 500 C C . LEU A 1 71 ? -32.787 24.879 -6.201 1.00 37.07 68 LEU A C 1
ATOM 501 O O . LEU A 1 71 ? -32.321 24.248 -7.137 1.00 36.90 68 LEU A O 1
ATOM 506 N N . LYS A 1 72 ? -32.034 25.446 -5.247 1.00 34.96 69 LYS A N 1
ATOM 507 C CA . LYS A 1 72 ? -30.583 25.320 -5.204 1.00 36.76 69 LYS A CA 1
ATOM 508 C C . LYS A 1 72 ? -30.180 23.844 -5.342 1.00 38.62 69 LYS A C 1
ATOM 509 O O . LYS A 1 72 ? -29.340 23.504 -6.167 1.00 40.93 69 LYS A O 1
ATOM 515 N N . TRP A 1 73 ? -30.769 22.974 -4.519 1.00 39.41 70 TRP A N 1
ATOM 516 C CA . TRP A 1 73 ? -30.356 21.580 -4.457 1.00 39.99 70 TRP A CA 1
ATOM 517 C C . TRP A 1 73 ? -30.971 20.781 -5.605 1.00 40.38 70 TRP A C 1
AT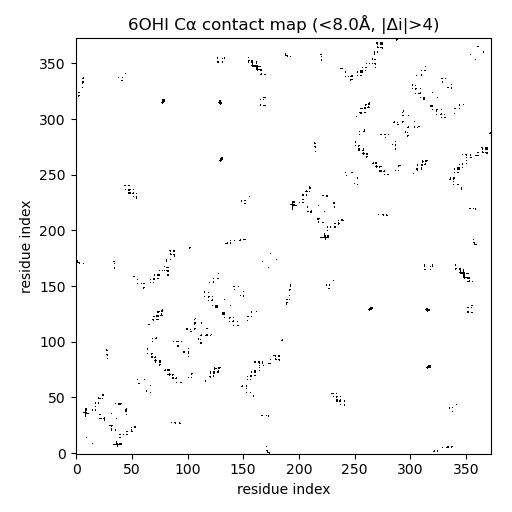OM 518 O O . TRP A 1 73 ? -30.374 19.822 -6.076 1.00 42.22 70 TRP A O 1
ATOM 529 N N . ALA A 1 74 ? -32.153 21.194 -6.062 1.00 39.92 71 ALA A N 1
ATOM 530 C CA . ALA A 1 74 ? -32.758 20.607 -7.261 1.00 39.99 71 ALA A CA 1
ATOM 531 C C . ALA A 1 74 ? -31.841 20.837 -8.472 1.00 38.58 71 ALA A C 1
ATOM 532 O O . ALA A 1 74 ? -31.626 19.931 -9.259 1.00 38.46 71 ALA A O 1
ATOM 534 N N . ILE A 1 75 ? -31.301 22.051 -8.612 1.00 36.11 72 ILE A N 1
ATOM 535 C CA . ILE A 1 75 ? -30.360 22.384 -9.702 1.00 36.90 72 ILE A CA 1
ATOM 536 C C . ILE A 1 75 ? -29.154 21.438 -9.662 1.00 37.29 72 ILE A C 1
ATOM 537 O O . ILE A 1 75 ? -28.741 20.911 -10.694 1.00 37.53 72 ILE A O 1
ATOM 542 N N . ALA A 1 76 ? -28.581 21.262 -8.467 1.00 36.95 73 ALA A N 1
ATOM 543 C CA . ALA A 1 76 ? -27.394 20.446 -8.277 1.00 36.57 73 ALA A CA 1
ATOM 544 C C . ALA A 1 76 ? -27.714 18.977 -8.556 1.00 35.34 73 ALA A C 1
ATOM 545 O O . ALA A 1 76 ? -26.883 18.260 -9.075 1.00 34.40 73 ALA A O 1
ATOM 547 N N . MET A 1 77 ? -28.924 18.552 -8.186 1.00 34.60 74 MET A N 1
ATOM 548 C CA . MET A 1 77 ? -29.402 17.197 -8.466 1.00 36.52 74 MET A CA 1
ATOM 549 C C . MET A 1 77 ? -29.419 16.943 -9.978 1.00 35.84 74 MET A C 1
ATOM 550 O O . MET A 1 77 ? -28.812 15.978 -10.443 1.00 35.74 74 MET A O 1
ATOM 555 N N . ILE A 1 78 ? -30.100 17.830 -10.719 1.00 36.13 75 ILE A N 1
ATOM 556 C CA . ILE A 1 78 ? -30.340 17.713 -12.168 1.00 36.09 75 ILE A CA 1
ATOM 557 C C . ILE A 1 78 ? -29.014 17.834 -12.939 1.00 36.30 75 ILE A C 1
ATOM 558 O O . ILE A 1 78 ? -28.743 17.046 -13.832 1.00 37.55 75 ILE A O 1
ATOM 563 N N . SER A 1 79 ? -28.196 18.834 -12.594 1.00 36.00 76 SER A N 1
ATOM 564 C CA . SER A 1 79 ? -26.879 19.022 -13.194 1.00 34.68 76 SER A CA 1
ATOM 565 C C . SER A 1 79 ? -26.037 17.748 -13.055 1.00 35.55 76 SER A C 1
ATOM 566 O O . SER A 1 79 ? -25.438 17.282 -14.023 1.00 34.58 76 SER A O 1
ATOM 569 N N . SER A 1 80 ? -25.985 17.204 -11.837 1.00 35.34 77 SER A N 1
ATOM 570 C CA . SER A 1 80 ? -25.168 16.035 -11.539 1.00 35.70 77 SER A CA 1
ATOM 571 C C . SER A 1 80 ? -25.685 14.830 -12.327 1.00 34.66 77 SER A C 1
ATOM 572 O O . SER A 1 80 ? -24.906 14.004 -12.791 1.00 37.03 77 SER A O 1
ATOM 575 N N . SER A 1 81 ? -27.009 14.743 -12.468 1.00 36.43 78 SER A N 1
ATOM 576 C CA . SER A 1 81 ? -27.643 13.639 -13.178 1.00 38.09 78 SER A CA 1
ATOM 577 C C . SER A 1 81 ? -27.348 13.760 -14.674 1.00 38.30 78 SER A C 1
ATOM 578 O O . SER A 1 81 ? -26.944 12.792 -15.299 1.00 37.59 78 SER A O 1
ATOM 581 N N . ALA A 1 82 ? -27.525 14.963 -15.225 1.00 38.10 79 ALA A N 1
ATOM 582 C CA . ALA A 1 82 ? -27.209 15.229 -16.626 1.00 37.90 79 ALA A CA 1
ATOM 583 C C . ALA A 1 82 ? -25.765 14.810 -16.928 1.00 37.81 79 ALA A C 1
ATOM 584 O O . ALA A 1 82 ? -25.495 14.201 -17.965 1.00 39.00 79 ALA A O 1
ATOM 586 N N . ALA A 1 83 ? -24.852 15.114 -16.000 1.00 36.92 80 ALA A N 1
ATOM 587 C CA . ALA A 1 83 ? -23.430 14.827 -16.169 1.00 36.02 80 ALA A CA 1
ATOM 588 C C . ALA A 1 83 ? -23.128 13.349 -15.902 1.00 35.04 80 ALA A C 1
ATOM 589 O O . ALA A 1 83 ? -22.003 12.923 -16.086 1.00 37.48 80 ALA A O 1
ATOM 591 N N . GLY A 1 84 ? -24.120 12.588 -15.443 1.00 36.39 81 GLY A N 1
ATOM 592 C CA . GLY A 1 84 ? -23.987 11.150 -15.223 1.00 38.23 81 GLY A CA 1
ATOM 593 C C . GLY A 1 84 ? -23.101 10.806 -14.031 1.00 41.34 81 GLY A C 1
ATOM 594 O O . GLY A 1 84 ? -22.523 9.722 -13.997 1.00 44.38 81 GLY A O 1
ATOM 595 N N . CYS A 1 85 ? -22.992 11.720 -13.054 1.00 40.02 82 CYS A N 1
ATOM 596 C CA . CYS A 1 85 ? -22.255 11.466 -11.821 1.00 40.84 82 CYS A CA 1
ATOM 597 C C . CYS A 1 85 ? -23.247 10.995 -10.752 1.00 43.45 82 CYS A C 1
ATOM 598 O O . CYS A 1 85 ? -23.936 11.800 -10.123 1.00 42.60 82 CYS A O 1
ATOM 601 N N . MET A 1 86 ? -23.324 9.675 -10.564 1.00 43.91 83 MET A N 1
ATOM 602 C CA . MET A 1 86 ? -24.292 9.061 -9.676 1.00 45.13 83 MET A CA 1
ATOM 603 C C . MET A 1 86 ? -23.941 9.396 -8.222 1.00 46.14 83 MET A C 1
ATOM 604 O O . MET A 1 86 ? -24.828 9.532 -7.389 1.00 47.61 83 MET A O 1
ATOM 609 N N . TYR A 1 87 ? -22.644 9.552 -7.935 1.00 43.16 84 TYR A N 1
ATOM 610 C CA . TYR A 1 87 ? -22.195 9.897 -6.605 1.00 41.48 84 TYR A CA 1
ATOM 611 C C . TYR A 1 87 ? -22.790 11.251 -6.195 1.00 40.38 84 TYR A C 1
ATOM 612 O O . TYR A 1 87 ? -23.464 11.348 -5.174 1.00 36.38 84 TYR A O 1
ATOM 621 N N . CYS A 1 88 ? -22.525 12.284 -7.001 1.00 38.68 85 CYS A N 1
ATOM 622 C CA . CYS A 1 88 ? -22.993 13.640 -6.738 1.00 38.27 85 CYS A CA 1
ATOM 623 C C . CYS A 1 88 ? -24.529 13.695 -6.809 1.00 37.63 85 CYS A C 1
ATOM 624 O O . CYS A 1 88 ? -25.155 14.415 -6.052 1.00 36.25 85 CYS A O 1
ATOM 627 N N . LYS A 1 89 ? -25.126 12.909 -7.708 1.00 38.60 86 LYS A N 1
ATOM 628 C CA . LYS A 1 89 ? -26.586 12.786 -7.813 1.00 40.34 86 LYS A CA 1
ATOM 629 C C . LYS A 1 89 ? -27.169 12.267 -6.493 1.00 41.96 86 LYS A C 1
ATOM 630 O O . LYS A 1 89 ? -28.196 12.775 -6.027 1.00 44.03 86 LYS A O 1
ATOM 636 N N . SER A 1 90 ? -26.520 11.262 -5.894 1.00 40.83 87 SER A N 1
ATOM 637 C CA . SER A 1 90 ? -26.982 10.690 -4.620 1.00 41.46 87 SER A CA 1
ATOM 638 C C . SER A 1 90 ? -26.854 11.736 -3.501 1.00 39.05 87 SER A C 1
ATOM 639 O O . SER A 1 90 ? -27.779 11.913 -2.734 1.00 40.48 87 SER A O 1
ATOM 642 N N . HIS A 1 91 ? -25.721 12.444 -3.456 1.00 37.00 88 HIS A N 1
A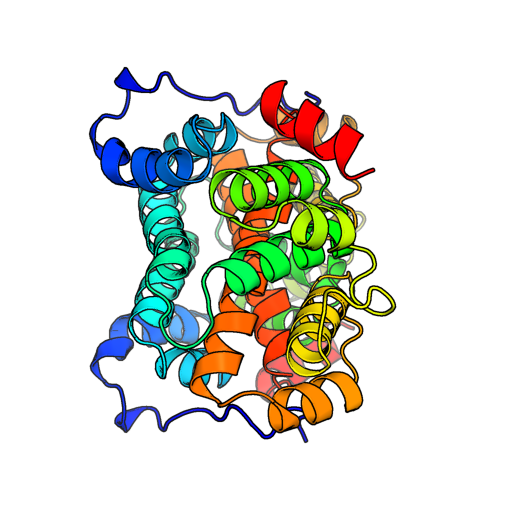TOM 643 C CA . HIS A 1 91 ? -25.419 13.426 -2.409 1.00 37.71 88 HIS A CA 1
ATOM 644 C C . HIS A 1 91 ? -26.415 14.586 -2.411 1.00 38.25 88 HIS A C 1
ATOM 645 O O . HIS A 1 91 ? -26.962 14.939 -1.373 1.00 39.96 88 HIS A O 1
ATOM 652 N N . PHE A 1 92 ? -26.619 15.200 -3.575 1.00 39.74 89 PHE A N 1
ATOM 653 C CA . PHE A 1 92 ? -27.474 16.367 -3.667 1.00 37.98 89 PHE A CA 1
ATOM 654 C C . PHE A 1 92 ? -28.934 15.951 -3.449 1.00 37.79 89 PHE A C 1
ATOM 655 O O . PHE A 1 92 ? -29.716 16.712 -2.897 1.00 36.52 89 PHE A O 1
ATOM 663 N N . SER A 1 93 ? -29.294 14.744 -3.888 1.00 38.97 90 SER A N 1
ATOM 664 C CA . SER A 1 93 ? -30.609 14.178 -3.594 1.00 41.09 90 SER A CA 1
ATOM 665 C C . SER A 1 93 ? -30.801 14.073 -2.072 1.00 44.99 90 SER A C 1
ATOM 666 O O . SER A 1 93 ? -31.827 14.504 -1.519 1.00 45.36 90 SER A O 1
ATOM 669 N N . HIS A 1 94 ? -29.787 13.509 -1.404 1.00 45.31 91 HIS A N 1
ATOM 670 C CA . HIS A 1 94 ? -29.767 13.299 0.041 1.00 44.13 91 HIS A CA 1
ATOM 671 C C . HIS A 1 94 ? -29.874 14.644 0.773 1.00 44.25 91 HIS A C 1
ATOM 672 O O . HIS A 1 94 ? -30.626 14.773 1.727 1.00 44.27 91 HIS A O 1
ATOM 679 N N . ILE A 1 95 ? -29.103 15.640 0.318 1.00 43.71 92 ILE A N 1
ATOM 680 C CA . ILE A 1 95 ? -29.174 16.994 0.848 1.00 42.60 92 ILE A CA 1
ATOM 681 C C . ILE A 1 95 ? -30.601 17.520 0.691 1.00 42.43 92 ILE A C 1
ATOM 682 O O . ILE A 1 95 ? -31.166 18.066 1.624 1.00 42.48 92 ILE A O 1
ATOM 687 N N . ALA A 1 96 ? -31.170 17.338 -0.499 1.00 44.00 93 ALA A N 1
ATOM 688 C CA . ALA A 1 96 ? -32.486 17.864 -0.822 1.00 46.20 93 ALA A CA 1
ATOM 689 C C . ALA A 1 96 ? -33.545 17.256 0.105 1.00 48.00 93 ALA A C 1
ATOM 690 O O . ALA A 1 96 ? -34.456 17.965 0.486 1.00 50.07 93 ALA A O 1
ATOM 692 N N . THR A 1 97 ? -33.412 15.969 0.463 1.00 49.05 94 THR A N 1
ATOM 693 C CA . THR A 1 97 ? -34.395 15.288 1.328 1.00 52.65 94 THR A CA 1
ATOM 694 C C . THR A 1 97 ? -34.189 15.674 2.800 1.00 54.26 94 THR A C 1
ATOM 695 O O . THR A 1 97 ? -35.108 15.568 3.592 1.00 54.30 94 THR A O 1
ATOM 699 N N . ARG A 1 98 ? -32.976 16.106 3.153 1.00 56.44 95 ARG A N 1
ATOM 700 C CA . ARG A 1 98 ? -32.650 16.478 4.529 1.00 56.05 95 ARG A CA 1
ATOM 701 C C . ARG A 1 98 ? -33.159 17.886 4.832 1.00 54.15 95 ARG A C 1
ATOM 702 O O . ARG A 1 98 ? -33.435 18.198 5.975 1.00 59.02 95 ARG A O 1
ATOM 710 N N . THR A 1 99 ? -33.263 18.725 3.800 1.00 56.18 96 THR A N 1
ATOM 711 C CA . THR A 1 99 ? -33.608 20.150 3.954 1.00 59.32 96 THR A CA 1
ATOM 712 C C . THR A 1 99 ? -35.056 20.411 3.510 1.00 58.57 96 THR A C 1
ATOM 713 O O . THR A 1 99 ? -35.678 21.360 3.953 1.00 62.21 96 THR A O 1
ATOM 717 N N . HIS A 1 100 ? -35.598 19.562 2.633 1.00 58.97 97 HIS A N 1
ATOM 718 C CA . HIS A 1 100 ? -36.940 19.749 2.110 1.00 65.00 97 HIS A CA 1
ATOM 719 C C . HIS A 1 100 ? -37.977 19.205 3.100 1.00 62.97 97 HIS A C 1
ATOM 720 O O . HIS A 1 100 ? -37.802 18.140 3.697 1.00 60.98 97 HIS A O 1
ATOM 727 N N . VAL A 1 101 ? -39.066 19.964 3.240 1.00 61.75 98 VAL A N 1
ATOM 728 C CA . VAL A 1 101 ? -40.216 19.604 4.057 1.00 61.42 98 VAL A CA 1
ATOM 729 C C . VAL A 1 101 ? -41.089 18.581 3.309 1.00 59.03 98 VAL A C 1
ATOM 730 O O . VAL A 1 101 ? -41.758 17.767 3.941 1.00 58.26 98 VAL A O 1
ATOM 734 N N . ASN A 1 102 ? -41.087 18.649 1.970 1.00 60.22 99 ASN A N 1
ATOM 735 C CA . ASN A 1 102 ? -41.934 17.825 1.099 1.00 60.16 99 ASN A CA 1
ATOM 736 C C . ASN A 1 102 ? -41.075 16.781 0.373 1.00 58.33 99 ASN A C 1
ATOM 737 O O . ASN A 1 102 ? -40.530 17.040 -0.690 1.00 63.98 99 ASN A O 1
ATOM 742 N N . ARG A 1 103 ? -41.002 15.581 0.951 1.00 58.49 100 ARG A N 1
ATOM 743 C CA . ARG A 1 103 ? -40.210 14.481 0.419 1.00 57.20 100 ARG A CA 1
ATOM 744 C C . ARG A 1 103 ? -40.642 14.130 -1.017 1.00 55.56 100 ARG A C 1
ATOM 745 O O . ARG A 1 103 ? -39.800 13.808 -1.835 1.00 55.89 100 ARG A O 1
ATOM 753 N N . ASN A 1 104 ? -41.947 14.180 -1.310 1.00 51.63 101 ASN A N 1
ATOM 754 C CA . ASN A 1 104 ? -42.488 13.740 -2.602 1.00 49.70 101 ASN A CA 1
ATOM 755 C C . ASN A 1 104 ? -42.018 14.655 -3.743 1.00 48.64 101 ASN A C 1
ATOM 756 O O . ASN A 1 104 ? -41.809 14.174 -4.865 1.00 44.95 101 ASN A O 1
ATOM 761 N N . LYS A 1 105 ? -41.898 15.963 -3.473 1.00 45.52 102 LYS A N 1
ATOM 762 C CA . LYS A 1 105 ? -41.435 16.940 -4.482 1.00 46.85 102 LYS A CA 1
ATOM 763 C C . LYS A 1 105 ? -39.985 16.613 -4.882 1.00 46.03 102 LYS A C 1
ATOM 764 O O . LYS A 1 105 ? -39.627 16.660 -6.057 1.00 43.96 102 LYS A O 1
ATOM 770 N N . VAL A 1 106 ? -39.166 16.269 -3.886 1.00 46.27 103 VAL A N 1
ATOM 771 C CA . VAL A 1 106 ? -37.773 15.917 -4.111 1.00 45.13 103 VAL A CA 1
ATOM 772 C C . VAL A 1 106 ? -37.702 14.633 -4.948 1.00 45.37 103 VAL A C 1
ATOM 773 O O . VAL A 1 106 ? -36.934 14.554 -5.896 1.00 45.12 103 VAL A O 1
ATOM 777 N N . MET A 1 107 ? -38.551 13.652 -4.625 1.00 46.20 104 MET A N 1
ATOM 778 C CA . MET A 1 107 ? -38.529 12.333 -5.283 1.00 49.80 104 MET A CA 1
ATOM 779 C C . MET A 1 107 ? -38.966 12.436 -6.754 1.00 46.41 104 MET A C 1
ATOM 780 O O . MET A 1 107 ? -38.696 11.522 -7.537 1.00 45.59 104 MET A O 1
ATOM 785 N N . ALA A 1 108 ? -39.644 13.531 -7.121 1.00 41.62 105 ALA A N 1
ATOM 786 C CA . ALA A 1 108 ? -40.128 13.736 -8.484 1.00 42.03 105 ALA A CA 1
ATOM 787 C C . ALA A 1 108 ? -39.200 14.680 -9.275 1.00 42.41 105 ALA A C 1
ATOM 788 O O . ALA A 1 108 ? -39.509 15.033 -10.422 1.00 43.39 105 ALA A O 1
ATOM 790 N N . ALA A 1 109 ? -38.063 15.069 -8.685 1.00 40.24 106 ALA A N 1
ATOM 791 C CA . ALA A 1 109 ? -37.206 16.122 -9.253 1.00 41.00 106 ALA A CA 1
ATOM 792 C C . ALA A 1 109 ? -36.755 15.780 -10.683 1.00 37.18 106 ALA A C 1
ATOM 793 O O . ALA A 1 109 ? -36.753 16.643 -11.552 1.00 37.51 106 ALA A O 1
ATOM 795 N N . PHE A 1 110 ? -36.398 14.521 -10.938 1.00 38.79 107 PHE A N 1
ATOM 796 C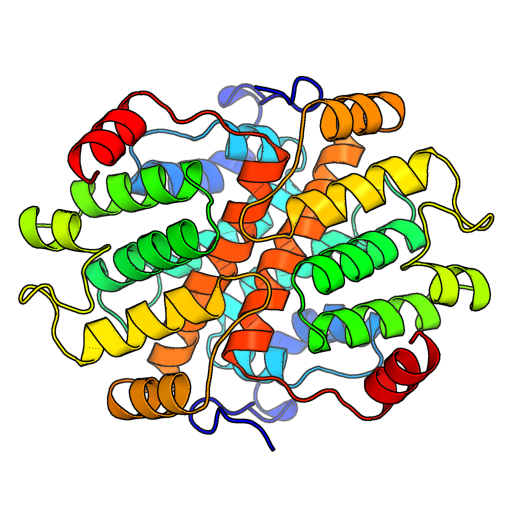 CA . PHE A 1 110 ? -35.854 14.137 -12.259 1.00 41.31 107 PHE A CA 1
ATOM 797 C C . PHE A 1 110 ? -36.963 14.118 -13.326 1.00 42.30 107 PHE A C 1
ATOM 798 O O . PHE A 1 110 ? -36.650 14.092 -14.526 1.00 43.72 107 PHE A O 1
ATOM 806 N N . GLU A 1 111 ? -38.236 14.202 -12.902 1.00 40.41 108 GLU A N 1
ATOM 807 C CA . GLU A 1 111 ? -39.374 14.319 -13.823 1.00 40.74 108 GLU A CA 1
ATOM 808 C C . GLU A 1 111 ? -39.925 15.752 -13.814 1.00 40.13 108 GLU A C 1
ATOM 809 O O . GLU A 1 111 ? -41.059 15.975 -14.219 1.00 39.25 108 GLU A O 1
ATOM 815 N N . PHE A 1 112 ? -39.101 16.723 -13.399 1.00 38.93 109 PHE A N 1
ATOM 816 C CA . PHE A 1 112 ? -39.538 18.101 -13.173 1.00 40.00 109 PHE A CA 1
ATOM 817 C C . PHE A 1 112 ? -40.375 18.645 -14.345 1.00 41.47 109 PHE A C 1
ATOM 818 O O . PHE A 1 112 ? -41.261 19.480 -14.125 1.00 41.99 109 PHE A O 1
ATOM 826 N N . GLN A 1 113 ? -40.093 18.195 -15.577 1.00 41.87 110 GLN A N 1
ATOM 827 C CA . GLN A 1 113 ? -40.747 18.752 -16.775 1.00 43.25 110 GLN A CA 1
ATOM 828 C C . GLN A 1 113 ? -42.230 18.366 -16.835 1.00 40.82 110 GLN A C 1
ATOM 829 O O . GLN A 1 113 ? -42.989 19.063 -17.491 1.00 44.19 110 GLN A O 1
ATOM 835 N N . THR A 1 114 ? -42.629 17.267 -16.181 1.00 41.96 111 THR A N 1
ATOM 836 C CA . THR A 1 114 ? -44.029 16.800 -16.210 1.00 45.37 111 THR A CA 1
ATOM 837 C C . THR A 1 114 ? -44.648 16.682 -14.808 1.00 47.62 111 THR A C 1
ATOM 838 O O . THR A 1 114 ? -45.865 16.589 -14.706 1.00 50.00 111 THR A O 1
ATOM 842 N N . SER A 1 115 ? -43.837 16.667 -13.743 1.00 49.04 112 SER A N 1
ATOM 843 C CA . SER A 1 115 ? -44.363 16.591 -12.375 1.00 46.09 112 SER A CA 1
ATOM 844 C C . SER A 1 115 ? -45.043 17.914 -12.010 1.00 45.98 112 SER A C 1
ATOM 845 O O . SER A 1 115 ? -44.512 18.990 -12.291 1.00 45.59 112 SER A O 1
ATOM 848 N N . ASP A 1 116 ? -46.203 17.799 -11.358 1.00 47.59 113 ASP A N 1
ATOM 849 C CA . ASP A 1 116 ? -47.042 18.918 -10.951 1.00 51.94 113 ASP A CA 1
ATOM 850 C C . ASP A 1 116 ? -46.449 19.654 -9.741 1.00 51.26 113 ASP A C 1
ATOM 851 O O . ASP A 1 116 ? -46.888 20.753 -9.424 1.00 53.70 113 ASP A O 1
ATOM 856 N N . PHE A 1 117 ? -45.466 19.042 -9.072 1.00 49.22 114 PHE A N 1
ATOM 857 C CA . PHE A 1 117 ? -44.782 19.665 -7.941 1.00 48.46 114 PHE A CA 1
ATOM 858 C C . PHE A 1 117 ? -43.896 20.844 -8.389 1.00 44.63 114 PHE A C 1
ATOM 859 O O . PHE A 1 117 ? -43.453 21.611 -7.547 1.00 43.63 114 PHE A O 1
ATOM 867 N N . TYR A 1 118 ? -43.653 20.984 -9.699 1.00 44.45 115 TYR A N 1
ATOM 868 C CA . TYR A 1 118 ? -42.733 21.993 -10.252 1.00 43.44 115 TYR A CA 1
ATOM 869 C C . TYR A 1 118 ? -43.486 22.959 -11.184 1.00 43.21 115 TYR A C 1
ATOM 870 O O . TYR A 1 118 ? -44.245 22.534 -12.056 1.00 45.51 115 TYR A O 1
ATOM 879 N N . ASN A 1 119 ? -43.254 24.263 -10.992 1.00 40.87 116 ASN A N 1
ATOM 880 C CA . ASN A 1 119 ? -43.866 25.306 -11.799 1.00 42.74 116 ASN A CA 1
ATOM 881 C C . ASN A 1 119 ? -42.931 25.627 -12.972 1.00 44.39 116 ASN A C 1
ATOM 882 O O . ASN A 1 119 ? -41.855 25.057 -13.068 1.00 47.52 116 ASN A O 1
ATOM 887 N N . GLU A 1 120 ? -43.351 26.548 -13.848 1.00 45.29 117 GLU A N 1
ATOM 888 C CA . GLU A 1 120 ? -42.640 26.835 -15.100 1.00 47.30 117 GLU A CA 1
ATOM 889 C C . GLU A 1 120 ? -41.293 27.519 -14.824 1.00 46.88 117 GLU A C 1
ATOM 890 O O . GLU A 1 120 ? -40.340 27.343 -15.595 1.00 46.27 117 GLU A O 1
ATOM 896 N N . ALA A 1 121 ? -41.228 28.299 -13.736 1.00 43.96 118 ALA A N 1
ATOM 897 C CA . ALA A 1 121 ? -40.008 28.979 -13.336 1.00 44.59 118 ALA A CA 1
ATOM 898 C C . ALA A 1 121 ? -38.949 27.942 -12.943 1.00 43.39 118 ALA A C 1
ATOM 899 O O . ALA A 1 121 ? -37.804 28.040 -13.353 1.00 44.43 118 ALA A O 1
ATOM 901 N N . GLU A 1 122 ? -39.353 26.955 -12.145 1.00 42.67 119 GLU A N 1
ATOM 902 C CA . GLU A 1 122 ? -38.468 25.886 -11.706 1.00 42.61 119 GLU A CA 1
ATOM 903 C C . GLU A 1 122 ? -37.996 25.075 -12.917 1.00 42.48 119 GLU A C 1
ATOM 904 O O . GLU A 1 122 ? -36.808 24.767 -13.020 1.00 42.17 119 GLU A O 1
ATOM 910 N N . ARG A 1 123 ? -38.922 24.768 -13.832 1.00 38.73 120 ARG A N 1
ATOM 911 C CA . ARG A 1 123 ? -38.629 23.964 -15.011 1.00 37.36 120 ARG A CA 1
ATOM 912 C C . ARG A 1 123 ? -37.595 24.682 -15.886 1.00 38.96 120 ARG A C 1
ATOM 913 O O . ARG A 1 123 ? -36.696 24.043 -16.454 1.00 40.48 120 ARG A O 1
ATOM 921 N N . ALA A 1 124 ? -37.722 26.009 -15.993 1.00 39.35 121 ALA A N 1
ATOM 922 C CA . ALA A 1 124 ? -36.814 26.802 -16.817 1.00 39.39 121 ALA A CA 1
ATOM 923 C C . ALA A 1 124 ? -35.385 26.653 -16.289 1.00 38.67 121 ALA A C 1
ATOM 924 O O . ALA A 1 124 ? -34.448 26.457 -17.068 1.00 40.32 121 ALA A O 1
ATOM 926 N N . ALA A 1 125 ? -35.244 26.727 -14.960 1.00 36.26 122 ALA A N 1
ATOM 927 C CA . ALA A 1 125 ? -33.954 26.663 -14.289 1.00 35.48 122 ALA A CA 1
ATOM 928 C C . ALA A 1 125 ? -33.365 25.252 -14.386 1.00 35.64 122 ALA A C 1
ATOM 929 O O . ALA A 1 125 ? -32.168 25.099 -14.600 1.00 32.54 122 ALA A O 1
ATOM 931 N N . LEU A 1 126 ? -34.208 24.233 -14.196 1.00 37.53 123 LEU A N 1
ATOM 932 C CA . LEU A 1 126 ? -33.739 22.851 -14.148 1.00 38.36 123 LEU A CA 1
ATOM 933 C C . LEU A 1 126 ? -33.417 22.354 -15.567 1.00 37.33 123 LEU A C 1
ATOM 934 O O . LEU A 1 126 ? -32.460 21.603 -15.744 1.00 37.99 123 LEU A O 1
ATOM 939 N N . ALA A 1 127 ? -34.176 22.812 -16.573 1.00 36.20 124 ALA A N 1
ATOM 940 C CA . ALA A 1 127 ? -33.896 22.471 -17.974 1.00 34.35 124 ALA A CA 1
ATOM 941 C C . ALA A 1 127 ? -32.550 23.089 -18.396 1.00 36.16 124 ALA A C 1
ATOM 942 O O . ALA A 1 127 ? -31.738 22.457 -19.099 1.00 34.64 124 ALA A O 1
ATOM 944 N N . PHE A 1 128 ? -32.320 24.337 -17.974 1.00 35.69 125 PHE A N 1
ATOM 945 C CA . PHE A 1 128 ? -31.049 25.013 -18.199 1.00 35.77 125 PHE A CA 1
ATOM 946 C C . PHE A 1 128 ? -29.920 24.207 -17.532 1.00 36.02 125 PHE A C 1
ATOM 947 O O . PHE A 1 128 ? -28.884 23.958 -18.147 1.00 36.15 125 PHE A O 1
ATOM 955 N N . ALA A 1 129 ? -30.143 23.776 -16.285 1.00 35.65 126 ALA A N 1
ATOM 956 C CA . ALA A 1 129 ? -29.144 23.011 -15.525 1.00 35.98 126 ALA A CA 1
ATOM 957 C C . ALA A 1 129 ? -28.772 21.712 -16.255 1.00 34.91 126 ALA A C 1
ATOM 958 O O . ALA A 1 129 ? -27.603 21.356 -16.311 1.00 34.52 126 ALA A O 1
ATOM 960 N N . PHE A 1 130 ? -29.772 21.028 -16.818 1.00 33.09 127 PHE A N 1
ATOM 961 C CA . PHE A 1 130 ? -29.562 19.768 -17.526 1.00 33.43 127 PHE A CA 1
ATOM 962 C C . PHE A 1 130 ? -28.688 20.010 -18.760 1.00 32.21 127 PHE A C 1
ATOM 963 O O . PHE A 1 130 ? -27.680 19.353 -18.944 1.00 31.89 127 PHE A O 1
ATOM 971 N N . ALA A 1 131 ? -29.111 20.968 -19.584 1.00 32.07 128 ALA A N 1
ATOM 972 C CA . ALA A 1 131 ? -28.507 21.268 -20.863 1.00 33.59 128 ALA A CA 1
ATOM 973 C C . ALA A 1 131 ? -27.075 21.780 -20.671 1.00 35.39 128 ALA A C 1
ATOM 974 O O . ALA A 1 131 ? -26.219 21.605 -21.543 1.00 34.32 128 ALA A O 1
ATOM 976 N N . ASN A 1 132 ? -26.835 22.432 -19.530 1.00 35.36 129 ASN A N 1
ATOM 977 C CA . ASN A 1 132 ? -25.568 23.078 -19.222 1.00 35.91 129 ASN A CA 1
ATOM 978 C C . ASN A 1 132 ? -24.512 22.022 -18.863 1.00 36.03 129 ASN A C 1
ATOM 979 O O . ASN A 1 132 ? -23.308 22.288 -18.984 1.00 33.44 129 ASN A O 1
ATOM 984 N N . SER A 1 133 ? -24.961 20.830 -18.435 1.00 34.13 130 SER A N 1
ATOM 985 C CA . SER A 1 133 ? -24.117 19.893 -17.691 1.00 35.50 130 SER A CA 1
ATOM 986 C C . SER A 1 133 ? -23.660 18.695 -18.535 1.00 35.13 130 SER A C 1
ATOM 987 O O . SER A 1 133 ? -22.831 17.897 -18.078 1.00 36.54 130 SER A O 1
ATOM 990 N N . THR A 1 134 ? -24.191 18.551 -19.751 1.00 34.11 131 THR A N 1
ATOM 991 C CA . THR A 1 134 ? -23.772 17.462 -20.641 1.00 35.38 131 THR A CA 1
ATOM 992 C C . THR A 1 134 ? -22.450 17.836 -21.319 1.00 36.25 131 THR A C 1
ATOM 993 O O . THR A 1 134 ? -22.036 18.990 -21.284 1.00 38.95 131 THR A O 1
ATOM 997 N N . SER A 1 135 ? -21.827 16.844 -21.956 1.00 38.59 132 SER A N 1
ATOM 998 C CA . SER A 1 135 ? -20.626 17.019 -22.767 1.00 42.18 132 SER A CA 1
ATOM 999 C C . SER A 1 135 ? -20.937 16.622 -24.206 1.00 40.27 132 SER A C 1
ATOM 1000 O O . SER A 1 135 ? -21.189 15.450 -24.462 1.00 46.55 132 SER A O 1
ATOM 1003 N N . PRO A 1 136 ? -20.973 17.583 -25.134 1.00 39.10 133 PRO A N 1
ATOM 1004 C CA . PRO A 1 136 ? -20.935 19.013 -24.868 1.00 38.61 133 PRO A CA 1
ATOM 1005 C C . PRO A 1 136 ? -22.250 19.527 -24.263 1.00 35.95 133 PRO A C 1
ATOM 1006 O O . PRO A 1 136 ? -23.255 18.810 -24.241 1.00 35.18 133 PRO A O 1
ATOM 1010 N N . ALA A 1 137 ? -22.226 20.774 -23.787 1.00 36.17 134 ALA A N 1
ATOM 1011 C CA . ALA A 1 137 ? -23.439 21.482 -23.386 1.00 37.82 134 ALA A CA 1
ATOM 1012 C C . ALA A 1 137 ? -24.381 21.556 -24.590 1.00 37.99 134 ALA A C 1
ATOM 1013 O O . ALA A 1 137 ? -23.916 21.752 -25.715 1.00 40.77 134 ALA A O 1
ATOM 1015 N N . HIS A 1 138 ? -25.685 21.379 -24.351 1.00 36.54 135 HIS A N 1
ATOM 1016 C CA . HIS A 1 138 ? -26.682 21.458 -25.409 1.00 36.23 135 HIS A CA 1
ATOM 1017 C C . HIS A 1 138 ? -27.690 22.584 -25.128 1.00 37.16 135 HIS A C 1
ATOM 1018 O O . HIS A 1 138 ? -28.843 22.504 -25.519 1.00 33.86 135 HIS A O 1
ATOM 1025 N N . LEU A 1 139 ? -27.219 23.654 -24.479 1.00 37.77 136 LEU A N 1
ATOM 1026 C CA . LEU A 1 139 ? -27.996 24.854 -24.296 1.00 39.99 136 LEU A CA 1
ATOM 1027 C C . LEU A 1 139 ? -28.282 25.463 -25.675 1.00 41.98 136 LEU A C 1
ATOM 1028 O O . LEU A 1 139 ? -27.374 25.624 -26.498 1.00 44.32 136 LEU A O 1
ATOM 1033 N N . ASP A 1 140 ? -29.549 25.803 -25.907 1.00 41.06 137 ASP A N 1
ATOM 1034 C CA . ASP A 1 140 ? -30.007 26.448 -27.137 1.00 45.11 137 ASP A CA 1
ATOM 1035 C C . ASP A 1 140 ? -30.648 27.782 -26.733 1.00 44.81 137 ASP A C 1
ATOM 1036 O O . ASP A 1 140 ? -30.803 28.074 -25.550 1.00 44.31 137 ASP A O 1
ATOM 1041 N N . LYS A 1 141 ? -31.017 28.591 -27.724 1.00 47.43 138 LYS A N 1
ATOM 1042 C CA . LYS A 1 141 ? -31.493 29.929 -27.462 1.00 46.97 138 LYS A CA 1
ATOM 1043 C C . LYS A 1 141 ? -32.731 29.870 -26.557 1.00 44.81 138 LYS A C 1
ATOM 1044 O O . LYS A 1 141 ? -32.908 30.752 -25.728 1.00 41.77 138 LYS A O 1
ATOM 1050 N N . GLU A 1 142 ? -33.559 28.827 -26.710 1.00 42.82 139 GLU A N 1
ATOM 1051 C CA . GLU A 1 142 ? -34.790 28.665 -25.917 1.00 42.30 139 GLU A CA 1
ATOM 1052 C C . GLU A 1 142 ? -34.478 28.532 -24.424 1.00 41.49 139 GLU A C 1
ATOM 1053 O O . GLU A 1 142 ? -35.233 29.020 -23.589 1.00 42.33 139 GLU A O 1
ATOM 1059 N N . HIS A 1 143 ? -33.391 27.831 -24.090 1.00 41.95 140 HIS A N 1
ATOM 1060 C CA . HIS A 1 143 ? -32.969 27.684 -22.702 1.00 40.77 140 HIS A CA 1
ATOM 1061 C C . HIS A 1 143 ? -32.744 29.073 -22.094 1.00 41.09 140 HIS A C 1
ATOM 1062 O O . HIS A 1 143 ? -33.192 29.341 -20.977 1.00 40.85 140 HIS A O 1
ATOM 1069 N N . PHE A 1 144 ? -32.075 29.946 -22.857 1.00 40.09 141 PHE A N 1
ATOM 1070 C CA . PHE A 1 144 ? -31.740 31.293 -22.429 1.00 39.12 141 PHE A CA 1
ATOM 1071 C C . PHE A 1 144 ? -32.988 32.183 -22.387 1.00 39.60 141 PHE A C 1
ATOM 1072 O O . PHE A 1 144 ? -33.159 32.951 -21.442 1.00 41.96 141 PHE A O 1
ATOM 1080 N N . ASP A 1 145 ? -33.843 32.088 -23.410 1.00 40.50 142 ASP A N 1
ATOM 1081 C CA . ASP A 1 145 ? -35.080 32.876 -23.478 1.00 43.91 142 ASP A CA 1
ATOM 1082 C C . ASP A 1 145 ? -35.934 32.554 -22.251 1.00 42.15 142 ASP A C 1
ATOM 1083 O O . ASP A 1 145 ? -36.398 33.461 -21.576 1.00 43.36 142 ASP A O 1
ATOM 1088 N N . GLU A 1 146 ? -36.105 31.256 -21.970 1.00 42.35 143 GLU A N 1
ATOM 1089 C CA . GLU A 1 146 ? -36.946 30.781 -20.865 1.00 45.04 143 GLU A CA 1
ATOM 1090 C C . GLU A 1 146 ? -36.361 31.232 -19.518 1.00 42.74 143 GLU A C 1
ATOM 1091 O O . GLU A 1 146 ? -37.114 31.591 -18.619 1.00 43.14 143 GLU A O 1
ATOM 1097 N N . LEU A 1 147 ? -35.030 31.212 -19.373 1.00 41.99 144 LEU A N 1
ATOM 1098 C CA . LEU A 1 147 ? -34.400 31.651 -18.113 1.00 41.27 144 LEU A CA 1
ATOM 1099 C C . LEU A 1 147 ? -34.680 33.143 -17.895 1.00 42.97 144 LEU A C 1
ATOM 1100 O O . LEU A 1 147 ? -35.035 33.541 -16.801 1.00 44.11 144 LEU A O 1
ATOM 1105 N N . ALA A 1 148 ? -34.515 33.943 -18.954 1.00 43.26 145 ALA A N 1
ATOM 1106 C CA . ALA A 1 148 ? -34.770 35.388 -18.924 1.00 45.95 145 ALA A CA 1
ATOM 1107 C C . ALA A 1 148 ? -36.247 35.672 -18.608 1.00 44.80 145 ALA A C 1
ATOM 1108 O O . ALA A 1 148 ? -36.560 36.674 -17.996 1.00 42.37 145 ALA A O 1
ATOM 1110 N N . ARG A 1 149 ? -37.142 34.778 -19.030 1.00 49.54 146 ARG A N 1
ATOM 1111 C CA . ARG A 1 149 ? -38.567 34.941 -18.811 1.00 52.41 146 ARG A CA 1
ATOM 1112 C C . ARG A 1 149 ? -38.892 34.880 -17.309 1.00 51.96 146 ARG A C 1
ATOM 1113 O O . ARG A 1 149 ? -39.822 35.555 -16.853 1.00 53.91 146 ARG A O 1
ATOM 1121 N N . TYR A 1 150 ? -38.132 34.091 -16.539 1.00 49.85 147 TYR A N 1
ATOM 1122 C CA . TYR A 1 150 ? -38.528 33.770 -15.169 1.00 47.35 147 TYR A CA 1
ATOM 1123 C C . TYR A 1 150 ? -37.493 34.186 -14.117 1.00 45.34 147 TYR A C 1
ATOM 1124 O O . TYR A 1 150 ? -37.768 34.034 -12.927 1.00 45.68 147 TYR A O 1
ATOM 1133 N N . TYR A 1 151 ? -36.335 34.720 -14.524 1.00 43.23 148 TYR A N 1
ATOM 1134 C CA . TYR A 1 151 ? -35.270 35.025 -13.552 1.00 42.77 148 TYR A CA 1
ATOM 1135 C C . TYR A 1 151 ? -34.539 36.326 -13.891 1.00 41.38 148 TYR A C 1
ATOM 1136 O O . TYR A 1 151 ? -34.287 36.632 -15.048 1.00 41.72 148 TYR A O 1
ATOM 1145 N N . SER A 1 152 ? -34.168 37.054 -12.833 1.00 42.66 149 SER A N 1
ATOM 1146 C CA . SER A 1 152 ? -33.294 38.214 -12.915 1.00 44.05 149 SER A CA 1
ATOM 1147 C C . SER A 1 152 ? -31.864 37.765 -13.241 1.00 45.35 149 SER A C 1
ATOM 1148 O O . SER A 1 152 ? -31.498 36.592 -13.064 1.00 44.90 149 SER A O 1
ATOM 1151 N N . GLU A 1 153 ? -31.063 38.728 -13.704 1.00 46.03 150 GLU A N 1
ATOM 1152 C CA . GLU A 1 153 ? -29.633 38.574 -13.914 1.00 47.77 150 GLU A CA 1
ATOM 1153 C C . GLU A 1 153 ? -28.967 37.977 -12.664 1.00 51.70 150 GLU A C 1
ATOM 1154 O O . GLU A 1 153 ? -28.131 37.068 -12.767 1.00 51.75 150 GLU A O 1
ATOM 1160 N N . GLU A 1 154 ? -29.338 38.506 -11.490 1.00 51.33 151 GLU A N 1
ATOM 1161 C CA . GLU A 1 154 ? -28.752 38.117 -10.205 1.00 51.94 151 GLU A CA 1
ATOM 1162 C C . GLU A 1 154 ? -29.013 36.622 -9.987 1.00 47.25 151 GLU A C 1
ATOM 1163 O O . GLU A 1 154 ? -28.120 35.872 -9.605 1.00 41.83 151 GLU A O 1
ATOM 1169 N N . ALA A 1 155 ? -30.262 36.215 -10.233 1.00 44.70 152 ALA A N 1
ATOM 1170 C CA . ALA A 1 155 ? -30.710 34.845 -10.053 1.00 45.52 152 ALA A CA 1
ATOM 1171 C C . ALA A 1 155 ? -30.001 33.925 -11.052 1.00 43.32 152 ALA A C 1
ATOM 1172 O O . ALA A 1 155 ? -29.553 32.851 -10.687 1.00 42.51 152 ALA A O 1
ATOM 1174 N N . ALA A 1 156 ? -29.922 34.361 -12.310 1.00 41.87 153 ALA A N 1
ATOM 1175 C CA . ALA A 1 156 ? -29.321 33.561 -13.371 1.00 42.52 153 ALA A CA 1
ATOM 1176 C C . ALA A 1 156 ? -27.856 33.250 -13.030 1.00 40.90 153 ALA A C 1
ATOM 1177 O O . ALA A 1 156 ? -27.378 32.150 -13.282 1.00 40.56 153 ALA A O 1
ATOM 1179 N N . ILE A 1 157 ? -27.152 34.229 -12.460 1.00 38.54 154 ILE A N 1
ATOM 1180 C CA . ILE A 1 157 ? -25.752 34.070 -12.094 1.00 39.97 154 ILE A CA 1
ATOM 1181 C C . ILE A 1 157 ? -25.623 32.979 -11.019 1.00 41.56 154 ILE A C 1
ATOM 1182 O O . ILE A 1 157 ? -24.706 32.158 -11.071 1.00 38.86 154 ILE A O 1
ATOM 1187 N N . GLU A 1 158 ? -26.549 32.964 -10.051 1.00 42.11 155 GLU A N 1
ATOM 1188 C CA . GLU A 1 158 ? -26.499 32.015 -8.938 1.00 40.90 155 GLU A CA 1
ATOM 1189 C C . GLU A 1 158 ? -26.821 30.605 -9.449 1.00 39.45 155 GLU A C 1
ATOM 1190 O O . GLU A 1 158 ? -26.246 29.625 -8.983 1.00 40.92 155 GLU A O 1
ATOM 1196 N N . ILE A 1 159 ? -27.747 30.520 -10.406 1.00 38.34 156 ILE A N 1
ATOM 1197 C CA . ILE A 1 159 ? -28.107 29.265 -11.060 1.00 37.52 156 ILE A CA 1
ATOM 1198 C C . ILE A 1 159 ? -26.874 28.724 -11.796 1.00 37.81 156 ILE A C 1
ATOM 1199 O O . ILE A 1 159 ? -26.455 27.588 -11.546 1.00 42.87 156 ILE A O 1
ATOM 1204 N N . ALA A 1 160 ? -26.277 29.552 -12.662 1.00 35.22 157 ALA A N 1
ATOM 1205 C CA . ALA A 1 160 ? -25.062 29.185 -13.399 1.00 38.32 157 ALA A CA 1
ATOM 1206 C C . ALA A 1 160 ? -23.964 28.736 -12.423 1.00 38.37 157 ALA A C 1
ATOM 1207 O O . ALA A 1 160 ? -23.277 27.740 -12.675 1.00 38.47 157 ALA A O 1
ATOM 1209 N N . ALA A 1 161 ? -23.827 29.465 -11.309 1.00 36.38 158 ALA A N 1
ATOM 1210 C CA . ALA A 1 161 ? -22.772 29.222 -10.323 1.00 37.23 158 ALA A CA 1
ATOM 1211 C C . ALA A 1 161 ? -22.919 27.828 -9.705 1.00 36.63 158 ALA A C 1
ATOM 1212 O O . ALA A 1 161 ? -21.923 27.131 -9.522 1.00 37.14 158 ALA A O 1
ATOM 1214 N N . ILE A 1 162 ? -24.155 27.433 -9.376 1.00 34.93 159 ILE A N 1
ATOM 1215 C CA . ILE A 1 162 ? -24.406 26.130 -8.756 1.00 35.69 159 ILE A CA 1
ATOM 1216 C C . ILE A 1 162 ? -24.042 25.029 -9.764 1.00 35.14 159 ILE A C 1
ATOM 1217 O O . ILE A 1 162 ? -23.365 24.070 -9.430 1.00 33.13 159 ILE A O 1
ATOM 1222 N N . ILE A 1 163 ? -24.483 25.203 -11.010 1.00 34.98 160 ILE A N 1
ATOM 1223 C CA . ILE A 1 163 ? -24.183 24.262 -12.067 1.00 34.79 160 ILE A CA 1
ATOM 1224 C C . ILE A 1 163 ? -22.659 24.141 -12.197 1.00 34.90 160 ILE A C 1
ATOM 1225 O O . ILE A 1 163 ? -22.138 23.045 -12.283 1.00 37.84 160 ILE A O 1
ATOM 1230 N N . ALA A 1 164 ? -21.960 25.276 -12.193 1.00 35.60 161 ALA A N 1
ATOM 1231 C CA . ALA A 1 164 ? -20.519 25.298 -12.414 1.00 34.55 161 ALA A CA 1
ATOM 1232 C C . ALA A 1 164 ? -19.802 24.603 -11.252 1.00 34.06 161 ALA A C 1
ATOM 1233 O O . ALA A 1 164 ? -18.864 23.837 -11.472 1.00 33.94 161 ALA A O 1
ATOM 1235 N N . ILE A 1 165 ? -20.274 24.838 -10.021 1.00 36.09 162 ILE A N 1
ATOM 1236 C CA . ILE A 1 165 ? -19.716 24.183 -8.835 1.00 34.09 162 ILE A CA 1
ATOM 1237 C C . ILE A 1 165 ? -19.929 22.666 -8.939 1.00 34.13 162 ILE A C 1
ATOM 1238 O O . ILE A 1 165 ? -19.069 21.891 -8.524 1.00 32.94 162 ILE A O 1
ATOM 1243 N N . CYS A 1 166 ? -21.070 22.243 -9.494 1.00 34.55 163 CYS A N 1
ATOM 1244 C CA . CYS A 1 166 ? -21.304 20.833 -9.758 1.00 36.01 163 CYS A CA 1
ATOM 1245 C C . CYS A 1 166 ? -20.302 20.320 -10.795 1.00 36.15 163 CYS A C 1
ATOM 1246 O O . CYS A 1 166 ? -19.870 19.172 -10.715 1.00 34.30 163 CYS A O 1
ATOM 1249 N N . GLY A 1 167 ? -19.957 21.176 -11.766 1.00 33.47 164 GLY A N 1
ATOM 1250 C CA . GLY A 1 167 ? -18.892 20.893 -12.700 1.00 34.25 164 GLY A CA 1
ATOM 1251 C C . GLY A 1 167 ? -17.655 20.408 -11.974 1.00 32.92 164 GLY A C 1
ATOM 1252 O O . GLY A 1 167 ? -17.081 19.374 -12.317 1.00 35.30 164 GLY A O 1
ATOM 1253 N N . PHE A 1 168 ? -17.255 21.163 -10.951 1.00 31.48 165 PHE A N 1
ATOM 1254 C CA . PHE A 1 168 ? -16.080 20.826 -10.178 1.00 32.46 165 PHE A CA 1
ATOM 1255 C C . PHE A 1 168 ? -16.297 19.479 -9.473 1.00 34.69 165 PHE A C 1
ATOM 1256 O O . PHE A 1 168 ? -15.456 18.590 -9.562 1.00 36.98 165 PHE A O 1
ATOM 1264 N N . LEU A 1 169 ? -17.427 19.333 -8.772 1.00 34.81 166 LEU A N 1
ATOM 1265 C CA . LEU A 1 169 ? -17.632 18.180 -7.888 1.00 35.96 166 LEU A CA 1
ATOM 1266 C C . LEU A 1 169 ? -17.886 16.895 -8.685 1.00 36.47 166 LEU A C 1
ATOM 1267 O O . LEU A 1 169 ? -17.491 15.819 -8.229 1.00 34.72 166 LEU A O 1
ATOM 1272 N N . ASN A 1 170 ? -18.561 17.005 -9.838 1.00 36.15 167 ASN A N 1
ATOM 1273 C CA . ASN A 1 170 ? -18.851 15.840 -10.690 1.00 35.00 167 ASN A CA 1
ATOM 1274 C C . ASN A 1 170 ? -17.523 15.227 -11.155 1.00 36.10 167 ASN A C 1
ATOM 1275 O O . ASN A 1 170 ? -17.358 14.016 -11.108 1.00 37.47 167 ASN A O 1
ATOM 1280 N N . ARG A 1 171 ? -16.594 16.089 -11.595 1.00 34.04 168 ARG A N 1
ATOM 1281 C CA . ARG A 1 171 ? -15.313 15.668 -12.120 1.00 34.34 168 ARG A CA 1
ATOM 1282 C C . ARG A 1 171 ? -14.411 15.201 -10.973 1.00 35.55 168 ARG A C 1
ATOM 1283 O O . ARG A 1 171 ? -13.757 14.159 -11.080 1.00 38.28 168 ARG A O 1
ATOM 1291 N N . TRP A 1 172 ? -14.396 15.964 -9.877 1.00 35.14 169 TRP A N 1
ATOM 1292 C CA . TRP A 1 172 ? -13.576 15.624 -8.714 1.00 34.88 169 TRP A CA 1
ATOM 1293 C C . TRP A 1 172 ? -13.940 14.227 -8.178 1.00 36.74 169 TRP A C 1
ATOM 1294 O O . TRP A 1 172 ? -13.067 13.401 -7.942 1.00 35.27 169 TRP A O 1
ATOM 1305 N N . ASN A 1 173 ? -15.232 13.951 -8.015 1.00 37.47 170 ASN A N 1
ATOM 1306 C CA . ASN A 1 173 ? -15.674 12.684 -7.429 1.00 39.05 170 ASN A CA 1
ATOM 1307 C C . ASN A 1 173 ? -15.526 11.532 -8.426 1.00 39.68 170 ASN A C 1
ATOM 1308 O O . ASN A 1 173 ? -15.424 10.378 -8.020 1.00 38.75 170 ASN A O 1
ATOM 1313 N N . ALA A 1 174 ? -15.511 11.844 -9.723 1.00 40.59 171 ALA A N 1
ATOM 1314 C CA . ALA A 1 174 ? -15.176 10.851 -10.736 1.00 39.01 171 ALA A CA 1
ATOM 1315 C C . ALA A 1 174 ? -13.672 10.544 -10.671 1.00 39.52 171 ALA A C 1
ATOM 1316 O O . ALA A 1 174 ? -13.269 9.394 -10.796 1.00 42.75 171 ALA A O 1
ATOM 1318 N N . ALA A 1 175 ? -12.849 11.578 -10.456 1.00 37.90 172 ALA A N 1
ATOM 1319 C CA . ALA A 1 175 ? -11.387 11.428 -10.392 1.00 38.88 172 ALA A CA 1
ATOM 1320 C C . ALA A 1 175 ? -10.948 10.649 -9.136 1.00 38.32 172 ALA A C 1
ATOM 1321 O O . ALA A 1 175 ? -9.947 9.962 -9.168 1.00 35.62 172 ALA A O 1
ATOM 1323 N N . MET A 1 176 ? -11.705 10.750 -8.039 1.00 39.01 173 MET A N 1
ATOM 1324 C CA . MET A 1 176 ? -11.433 9.991 -6.813 1.00 41.73 173 MET A CA 1
ATOM 1325 C C . MET A 1 176 ? -12.114 8.611 -6.870 1.00 44.03 173 MET A C 1
ATOM 1326 O O . MET A 1 176 ? -11.788 7.723 -6.078 1.00 43.74 173 MET A O 1
ATOM 1331 N N . ASP A 1 177 ? -13.051 8.444 -7.815 1.00 46.17 174 ASP A N 1
ATOM 1332 C CA . ASP A 1 177 ? -13.945 7.283 -7.914 1.00 45.83 174 ASP A CA 1
ATOM 1333 C C . ASP A 1 177 ? -14.636 7.063 -6.566 1.00 43.87 174 ASP A C 1
ATOM 1334 O O . ASP A 1 177 ? -14.692 5.943 -6.059 1.00 44.76 174 ASP A O 1
ATOM 1339 N N . SER A 1 178 ? -15.167 8.152 -6.002 1.00 44.56 175 SER A N 1
ATOM 1340 C CA . SER A 1 178 ? -15.816 8.132 -4.702 1.00 45.26 175 SER A CA 1
ATOM 1341 C C . SER A 1 178 ? -16.943 7.092 -4.718 1.00 47.84 175 SER A C 1
ATOM 1342 O O . SER A 1 178 ? -17.736 7.059 -5.650 1.00 48.83 175 SER A O 1
ATOM 1345 N N . GLN A 1 179 ? -16.990 6.229 -3.697 1.00 51.83 176 GLN A N 1
ATOM 1346 C CA . GLN A 1 179 ? -18.013 5.175 -3.617 1.00 55.29 176 GLN A CA 1
ATOM 1347 C C . GLN A 1 179 ? -19.184 5.675 -2.761 1.00 53.63 176 GLN A C 1
ATOM 1348 O O . GLN A 1 179 ? -18.984 6.210 -1.679 1.00 52.66 176 GLN A O 1
ATOM 1354 N N . ILE A 1 180 ? -20.408 5.484 -3.271 1.00 56.60 177 ILE A N 1
ATOM 1355 C CA . ILE A 1 180 ? -21.614 6.067 -2.680 1.00 54.53 177 ILE A CA 1
ATOM 1356 C C . ILE A 1 180 ? -21.816 5.453 -1.291 1.00 58.14 177 ILE A C 1
ATOM 1357 O O . ILE A 1 180 ? -21.879 4.231 -1.147 1.00 57.54 177 ILE A O 1
ATOM 1362 N N . GLU A 1 181 ? -21.934 6.324 -0.285 1.00 56.51 178 GLU A N 1
ATOM 1363 C CA . GLU A 1 181 ? -22.100 5.918 1.101 1.00 57.15 178 GLU A CA 1
ATOM 1364 C C . GLU A 1 181 ? -23.511 5.336 1.281 1.00 60.46 178 GLU A C 1
ATOM 1365 O O . GLU A 1 181 ? -24.377 5.523 0.425 1.00 64.25 178 GLU A O 1
ATOM 1371 N N . ALA A 1 182 ? -23.725 4.613 2.386 1.00 59.61 179 ALA A N 1
ATOM 1372 C CA . ALA A 1 182 ? -24.921 3.791 2.577 1.00 58.69 179 ALA A CA 1
ATOM 1373 C C . ALA A 1 182 ? -26.178 4.670 2.621 1.00 57.71 179 ALA A C 1
ATOM 1374 O O . ALA A 1 182 ? -27.224 4.286 2.091 1.00 59.75 179 ALA A O 1
ATOM 1376 N N . ALA A 1 183 ? -26.069 5.839 3.259 1.00 54.27 180 ALA A N 1
ATOM 1377 C CA . ALA A 1 183 ? -27.214 6.726 3.453 1.00 53.28 180 ALA A CA 1
ATOM 1378 C C . ALA A 1 183 ? -27.620 7.366 2.123 1.00 54.58 180 ALA A C 1
ATOM 1379 O O . ALA A 1 183 ? -28.779 7.258 1.717 1.00 56.40 180 ALA A O 1
ATOM 1381 N N . PRO A 1 184 ? -26.704 8.036 1.382 1.00 52.23 181 PRO A N 1
ATOM 1382 C CA . PRO A 1 184 ? -27.015 8.516 0.033 1.00 51.44 181 PRO A CA 1
ATOM 1383 C C . PRO A 1 184 ? -27.529 7.419 -0.914 1.00 52.32 181 PRO A C 1
ATOM 1384 O O . PRO A 1 184 ? -28.424 7.669 -1.730 1.00 51.11 181 PRO A O 1
ATOM 1388 N N . ARG A 1 185 ? -26.948 6.218 -0.795 1.00 54.50 182 ARG A N 1
ATOM 1389 C CA . ARG A 1 185 ? -27.327 5.049 -1.610 1.00 57.76 182 ARG A CA 1
ATOM 1390 C C . ARG A 1 185 ? -28.818 4.753 -1.418 1.00 55.16 182 ARG A C 1
ATOM 1391 O O . ARG A 1 185 ? -29.528 4.508 -2.394 1.00 58.45 182 ARG A O 1
ATOM 1399 N N . ALA A 1 186 ? -29.278 4.789 -0.161 1.00 54.05 183 ALA A N 1
ATOM 1400 C CA . ALA A 1 186 ? -30.673 4.527 0.172 1.00 54.62 183 ALA A CA 1
ATOM 1401 C C . ALA A 1 186 ? -31.572 5.527 -0.567 1.00 55.43 183 ALA A C 1
ATOM 1402 O O . ALA A 1 186 ? -32.523 5.121 -1.264 1.00 52.23 183 ALA A O 1
ATOM 1404 N N . THR A 1 187 ? -31.241 6.820 -0.425 1.00 54.26 184 THR A N 1
ATOM 1405 C CA . THR A 1 187 ? -31.958 7.915 -1.072 1.00 52.57 184 THR A CA 1
ATOM 1406 C C . THR A 1 187 ? -32.003 7.711 -2.591 1.00 54.50 184 THR A C 1
ATOM 1407 O O . THR A 1 187 ? -33.047 7.935 -3.221 1.00 53.53 184 THR A O 1
ATOM 1411 N N . LEU A 1 188 ? -30.864 7.300 -3.165 1.00 55.51 185 LEU A N 1
ATOM 1412 C CA . LEU A 1 188 ? -30.733 7.167 -4.607 1.00 56.75 185 LEU A CA 1
ATOM 1413 C C . LEU A 1 188 ? -31.593 6.005 -5.122 1.00 59.86 185 LEU A C 1
ATOM 1414 O O . LEU A 1 188 ? -32.253 6.153 -6.158 1.00 58.70 185 LEU A O 1
ATOM 1419 N N . ASP A 1 189 ? -31.568 4.860 -4.423 1.00 61.53 186 ASP A N 1
ATOM 1420 C CA . ASP A 1 189 ? -32.361 3.683 -4.813 1.00 65.47 186 ASP A CA 1
ATOM 1421 C C . ASP A 1 189 ? -33.850 4.048 -4.845 1.00 61.26 186 ASP A C 1
ATOM 1422 O O . ASP A 1 189 ? -34.572 3.667 -5.785 1.00 63.55 186 ASP A O 1
ATOM 1427 N N . GLU A 1 190 ? -34.293 4.794 -3.825 1.00 57.94 187 GLU A N 1
ATOM 1428 C CA . GLU A 1 190 ? -35.682 5.202 -3.703 1.00 59.89 187 GLU A CA 1
ATOM 1429 C C . GLU A 1 190 ? -36.069 6.098 -4.887 1.00 59.28 187 GLU A C 1
ATOM 1430 O O . GLU A 1 190 ? -37.098 5.876 -5.541 1.00 56.63 187 GLU A O 1
ATOM 1436 N N . ILE A 1 191 ? -35.219 7.088 -5.176 1.00 57.52 188 ILE A N 1
ATOM 1437 C CA . ILE A 1 191 ? -35.542 8.113 -6.156 1.00 58.89 188 ILE A CA 1
ATOM 1438 C C . ILE A 1 191 ? -35.531 7.518 -7.582 1.00 56.15 188 ILE A C 1
ATOM 1439 O O . ILE A 1 191 ? -36.129 8.098 -8.476 1.00 50.30 188 ILE A O 1
ATOM 1444 N N . GLU A 1 192 ? -34.961 6.316 -7.780 1.00 61.69 189 GLU A N 1
ATOM 1445 C CA . GLU A 1 192 ? -34.996 5.588 -9.095 1.00 63.73 189 GLU A CA 1
ATOM 1446 C C . GLU A 1 192 ? -35.980 4.405 -9.064 1.00 58.40 189 GLU A C 1
ATOM 1447 O O . GLU A 1 192 ? -37.039 4.435 -8.425 1.00 55.68 189 GLU A O 1
ATOM 1453 N N . SER B 1 7 ? -24.162 36.135 -29.112 1.00 55.51 4 SER B N 1
ATOM 1454 C CA . SER B 1 7 ? -24.444 35.292 -27.916 1.00 54.62 4 SER B CA 1
ATOM 1455 C C . SER B 1 7 ? -25.953 35.053 -27.807 1.00 53.61 4 SER B C 1
ATOM 1456 O O . SER B 1 7 ? -26.757 35.933 -28.099 1.00 56.71 4 SER B O 1
ATOM 1459 N N . MET B 1 8 ? -26.315 33.846 -27.368 1.00 51.81 5 MET B N 1
ATOM 1460 C CA . MET B 1 8 ? -27.690 33.487 -27.070 1.00 48.99 5 MET B CA 1
ATOM 1461 C C . MET B 1 8 ? -28.129 34.146 -25.760 1.00 47.40 5 MET B C 1
ATOM 1462 O O . MET B 1 8 ? -29.324 34.238 -25.484 1.00 48.24 5 MET B O 1
ATOM 1467 N N . ASN B 1 9 ? -27.146 34.576 -24.963 1.00 45.51 6 ASN B N 1
ATOM 1468 C CA . ASN B 1 9 ? -27.345 35.109 -23.630 1.00 45.86 6 ASN B CA 1
ATOM 1469 C C . ASN B 1 9 ? -27.284 36.639 -23.678 1.00 47.01 6 ASN B C 1
ATOM 1470 O O . ASN B 1 9 ? -26.215 37.209 -23.887 1.00 47.21 6 ASN B O 1
ATOM 1475 N N . THR B 1 10 ? -28.438 37.284 -23.465 1.00 47.98 7 THR B N 1
ATOM 1476 C CA . THR B 1 10 ? -28.557 38.741 -23.398 1.00 50.49 7 THR B CA 1
ATOM 1477 C C . THR B 1 10 ? -28.970 39.188 -21.987 1.00 51.81 7 THR B C 1
ATOM 1478 O O . THR B 1 10 ? -28.951 40.381 -21.690 1.00 54.34 7 THR B O 1
ATOM 1482 N N . LEU B 1 11 ? -29.321 38.232 -21.117 1.00 52.93 8 LEU B N 1
ATOM 1483 C CA . LEU B 1 11 ? -29.823 38.508 -19.764 1.00 51.61 8 LEU B CA 1
ATOM 1484 C C . LEU B 1 11 ? -28.690 38.966 -18.841 1.00 51.36 8 LEU B C 1
ATOM 1485 O O . LEU B 1 11 ? -28.865 39.908 -18.085 1.00 54.93 8 LEU B O 1
ATOM 1490 N N . VAL B 1 12 ? -27.559 38.256 -18.868 1.00 52.75 9 VAL B N 1
ATOM 1491 C CA . VAL B 1 12 ? -26.482 38.484 -17.902 1.00 53.92 9 VAL B CA 1
ATOM 1492 C C . VAL B 1 12 ? -25.261 39.027 -18.652 1.00 51.93 9 VAL B C 1
ATOM 1493 O O . VAL B 1 12 ? -24.564 38.303 -19.345 1.00 51.36 9 VAL B O 1
ATOM 1497 N N . THR B 1 13 ? -25.027 40.328 -18.476 1.00 54.40 10 THR B N 1
ATOM 1498 C CA . THR B 1 13 ? -24.057 41.098 -19.232 1.00 55.09 10 THR B CA 1
ATOM 1499 C C . THR B 1 13 ? -22.897 41.477 -18.319 1.00 54.55 10 THR B C 1
ATOM 1500 O O . THR B 1 13 ? -23.074 41.593 -17.107 1.00 48.50 10 THR B O 1
ATOM 1504 N N . PRO B 1 14 ? -21.677 41.675 -18.871 1.00 55.12 11 PRO B N 1
ATOM 1505 C CA . PRO B 1 14 ? -20.529 42.086 -18.064 1.00 55.79 11 PRO B CA 1
ATOM 1506 C C . PRO B 1 14 ? -20.661 43.527 -17.552 1.00 59.04 11 PRO B C 1
ATOM 1507 O O . PRO B 1 14 ? -21.266 44.366 -18.215 1.00 64.67 11 PRO B O 1
ATOM 1511 N N . LEU B 1 15 ? -20.114 43.783 -16.364 1.00 59.84 12 LEU B N 1
ATOM 1512 C CA . LEU B 1 15 ? -19.950 45.144 -15.871 1.00 60.98 12 LEU B CA 1
ATOM 1513 C C . LEU B 1 15 ? -18.661 45.716 -16.479 1.00 64.63 12 LEU B C 1
ATOM 1514 O O . LEU B 1 15 ? -17.883 44.959 -17.077 1.00 59.36 12 LEU B O 1
ATOM 1519 N N . GLN B 1 16 ? -18.466 47.040 -16.366 1.00 72.00 13 GLN B N 1
ATOM 1520 C CA . GLN B 1 16 ? -17.204 47.678 -16.775 1.00 75.63 13 GLN B CA 1
ATOM 1521 C C . GLN B 1 16 ? -16.160 47.344 -15.700 1.00 69.08 13 GLN B C 1
ATOM 1522 O O . GLN B 1 16 ? -16.471 47.338 -14.501 1.00 67.19 13 GLN B O 1
ATOM 1528 N N . ARG B 1 17 ? -14.929 47.063 -16.142 1.00 63.15 14 ARG B N 1
ATOM 1529 C CA . ARG B 1 17 ? -13.831 46.691 -15.252 1.00 61.74 14 ARG B CA 1
ATOM 1530 C C . ARG B 1 17 ? -13.699 47.695 -14.097 1.00 64.49 14 ARG B C 1
ATOM 1531 O O . ARG B 1 17 ? -13.573 47.295 -12.936 1.00 65.88 14 ARG B O 1
ATOM 1539 N N . SER B 1 18 ? -13.742 48.994 -14.426 1.00 72.18 15 SER B N 1
ATOM 1540 C CA . SER B 1 18 ? -13.529 50.092 -13.468 1.00 74.78 15 SER B CA 1
ATOM 1541 C C . SER B 1 18 ? -14.591 50.098 -12.354 1.00 75.45 15 SER B C 1
ATOM 1542 O O . SER B 1 18 ? -14.326 50.616 -11.255 1.00 74.50 15 SER B O 1
ATOM 1545 N N . ASP B 1 19 ? -15.774 49.522 -12.627 1.00 76.61 16 ASP B N 1
ATOM 1546 C CA . ASP B 1 19 ? -16.901 49.507 -11.681 1.00 77.94 16 ASP B CA 1
ATOM 1547 C C . ASP B 1 19 ? -16.599 48.649 -10.443 1.00 76.71 16 ASP B C 1
ATOM 1548 O O . ASP B 1 19 ? -17.205 48.872 -9.403 1.00 78.22 16 ASP B O 1
ATOM 1553 N N . ALA B 1 20 ? -15.700 47.663 -10.565 1.00 75.69 17 ALA B N 1
ATOM 1554 C CA . ALA B 1 20 ? -15.396 46.739 -9.465 1.00 76.32 17 ALA B CA 1
ATOM 1555 C C . ALA B 1 20 ? -13.887 46.657 -9.238 1.00 79.59 17 ALA B C 1
ATOM 1556 O O . ALA B 1 20 ? -13.239 45.697 -9.654 1.00 79.52 17 ALA B O 1
ATOM 1558 N N . PRO B 1 21 ? -13.278 47.651 -8.551 1.00 79.76 18 PRO B N 1
ATOM 1559 C CA . PRO B 1 21 ? -11.842 47.630 -8.270 1.00 75.58 18 PRO B CA 1
ATOM 1560 C C . PRO B 1 21 ? -11.432 46.527 -7.283 1.00 73.17 18 PRO B C 1
ATOM 1561 O O . PRO B 1 21 ? -10.302 46.040 -7.332 1.00 74.94 18 PRO B O 1
ATOM 1565 N N . GLN B 1 22 ? -12.361 46.136 -6.406 1.00 70.69 19 GLN B N 1
ATOM 1566 C CA . GLN B 1 22 ? -12.113 45.115 -5.384 1.00 72.74 19 GLN B CA 1
ATOM 1567 C C . GLN B 1 22 ? -11.762 43.767 -6.038 1.00 68.64 19 GLN B C 1
ATOM 1568 O O . GLN B 1 22 ? -11.130 42.921 -5.408 1.00 64.05 19 GLN B O 1
ATOM 1574 N N . LEU B 1 23 ? -12.177 43.570 -7.295 1.00 65.14 20 LEU B N 1
ATOM 1575 C CA . LEU B 1 23 ? -12.011 42.296 -7.992 1.00 60.91 20 LEU B CA 1
ATOM 1576 C C . LEU B 1 23 ? -10.733 42.289 -8.839 1.00 58.58 20 LEU B C 1
ATOM 1577 O O . LEU B 1 23 ? -10.466 41.293 -9.522 1.00 56.80 20 LEU B O 1
ATOM 1582 N N . GLU B 1 24 ? -9.931 43.362 -8.771 1.00 57.11 21 GLU B N 1
ATOM 1583 C CA . GLU B 1 24 ? -8.721 43.461 -9.591 1.00 59.46 21 GLU B CA 1
ATOM 1584 C C . GLU B 1 24 ? -7.810 42.262 -9.340 1.00 56.61 21 GLU B C 1
ATOM 1585 O O . GLU B 1 24 ? -7.246 41.731 -10.290 1.00 57.95 21 GLU B O 1
ATOM 1591 N N . PRO B 1 25 ? -7.601 41.812 -8.080 1.00 56.49 22 PRO B N 1
ATOM 1592 C CA . PRO B 1 25 ? -6.885 40.557 -7.834 1.00 56.09 22 PRO B CA 1
ATOM 1593 C C . PRO B 1 25 ? -7.402 39.366 -8.664 1.00 56.93 22 PRO B C 1
ATOM 1594 O O . PRO B 1 25 ? -6.594 38.617 -9.212 1.00 59.87 22 PRO B O 1
ATOM 1598 N N . VAL B 1 26 ? -8.733 39.230 -8.778 1.00 57.83 23 VAL B N 1
ATOM 1599 C CA . VAL B 1 26 ? -9.388 38.146 -9.532 1.00 54.50 23 VAL B CA 1
ATOM 1600 C C . VAL B 1 26 ? -9.124 38.322 -11.033 1.00 55.04 23 VAL B C 1
ATOM 1601 O O . VAL B 1 26 ? -8.788 37.349 -11.720 1.00 54.80 23 VAL B O 1
ATOM 1605 N N . PHE B 1 27 ? -9.309 39.552 -11.532 1.00 51.67 24 PHE B N 1
ATOM 1606 C CA . PHE B 1 27 ? -9.148 39.870 -12.959 1.00 52.59 24 PHE B CA 1
ATOM 1607 C C . PHE B 1 27 ? -7.699 39.608 -13.389 1.00 51.05 24 PHE B C 1
ATOM 1608 O O . PHE B 1 27 ? -7.447 38.926 -14.390 1.00 56.12 24 PHE B O 1
ATOM 1616 N N . ARG B 1 28 ? -6.753 40.138 -12.610 1.00 53.73 25 ARG B N 1
ATOM 1617 C CA . ARG B 1 28 ? -5.320 39.994 -12.880 1.00 59.87 25 ARG B CA 1
ATOM 1618 C C . ARG B 1 28 ? -4.955 38.507 -12.972 1.00 59.67 25 ARG B C 1
ATOM 1619 O O . ARG B 1 28 ? -4.277 38.092 -13.901 1.00 59.30 25 ARG B O 1
ATOM 1627 N N . GLY B 1 29 ? -5.422 37.715 -12.003 1.00 62.57 26 GLY B N 1
ATOM 1628 C CA . GLY B 1 29 ? -5.198 36.272 -11.975 1.00 67.58 26 GLY B CA 1
ATOM 1629 C C . GLY B 1 29 ? -5.437 35.633 -13.333 1.00 71.20 26 GLY B C 1
ATOM 1630 O O . GLY B 1 29 ? -4.586 34.900 -13.827 1.00 79.41 26 GLY B O 1
ATOM 1631 N N . MET B 1 30 ? -6.586 35.939 -13.945 1.00 74.17 27 MET B N 1
ATOM 1632 C CA . MET B 1 30 ? -6.988 35.321 -15.196 1.00 78.51 27 MET B CA 1
ATOM 1633 C C . MET B 1 30 ? -6.191 35.904 -16.376 1.00 72.83 27 MET B C 1
ATOM 1634 O O . MET B 1 30 ? -5.657 35.139 -17.189 1.00 69.86 27 MET B O 1
ATOM 1639 N N . GLU B 1 31 ? -6.108 37.238 -16.471 1.00 71.86 28 GLU B N 1
ATOM 1640 C CA . GLU B 1 31 ? -5.569 37.905 -17.666 1.00 68.87 28 GLU B CA 1
ATOM 1641 C C . GLU B 1 31 ? -4.042 37.775 -17.741 1.00 64.54 28 GLU B C 1
ATOM 1642 O O . GLU B 1 31 ? -3.471 37.897 -18.824 1.00 63.46 28 GLU B O 1
ATOM 1648 N N . GLN B 1 32 ? -3.397 37.542 -16.594 1.00 62.08 29 GLN B N 1
ATOM 1649 C CA . GLN B 1 32 ? -1.959 37.370 -16.528 1.00 67.74 29 GLN B CA 1
ATOM 1650 C C . GLN B 1 32 ? -1.527 36.279 -17.520 1.00 70.70 29 GLN B C 1
ATOM 1651 O O . GLN B 1 32 ? -0.580 36.485 -18.273 1.00 74.92 29 GLN B O 1
ATOM 1657 N N . ASN B 1 33 ? -2.244 35.152 -17.538 1.00 71.39 30 ASN B N 1
ATOM 1658 C CA . ASN B 1 33 ? -1.885 33.990 -18.367 1.00 72.95 30 ASN B CA 1
ATOM 1659 C C . ASN B 1 33 ? -2.314 34.223 -19.826 1.00 71.70 30 ASN B C 1
ATOM 1660 O O . ASN B 1 33 ? -1.654 33.766 -20.762 1.00 69.97 30 ASN B O 1
ATOM 1665 N N . LEU B 1 34 ? -3.417 34.961 -19.998 1.00 69.43 31 LEU B N 1
ATOM 1666 C CA . LEU B 1 34 ? -4.252 34.949 -21.200 1.00 65.19 31 LEU B CA 1
ATOM 1667 C C . LEU B 1 34 ? -4.016 36.202 -22.063 1.00 63.95 31 LEU B C 1
ATOM 1668 O O . LEU B 1 34 ? -4.179 36.155 -23.295 1.00 58.81 31 LEU B O 1
ATOM 1673 N N . GLY B 1 35 ? -3.675 37.329 -21.419 1.00 60.94 32 GLY B N 1
ATOM 1674 C CA . GLY B 1 35 ? -3.374 38.596 -22.111 1.00 58.88 32 GLY B CA 1
ATOM 1675 C C . GLY B 1 35 ? -4.500 39.623 -22.009 1.00 56.70 32 GLY B C 1
ATOM 1676 O O . GLY B 1 35 ? -4.261 40.826 -22.142 1.00 52.41 32 GLY B O 1
ATOM 1677 N N . PHE B 1 36 ? -5.726 39.153 -21.747 1.00 55.76 33 PHE B N 1
ATOM 1678 C CA . PHE B 1 36 ? -6.923 39.994 -21.658 1.00 52.31 33 PHE B CA 1
ATOM 1679 C C . PHE B 1 36 ? -7.878 39.416 -20.612 1.00 53.66 33 PHE B C 1
ATOM 1680 O O . PHE B 1 36 ? -7.724 38.265 -20.180 1.00 53.91 33 PHE B O 1
ATOM 1688 N N . LEU B 1 37 ? -8.880 40.208 -20.230 1.00 51.55 34 LEU B N 1
ATOM 1689 C CA . LEU B 1 37 ? -9.880 39.791 -19.251 1.00 52.84 34 LEU B CA 1
ATOM 1690 C C . LEU B 1 37 ? -11.115 39.276 -19.990 1.00 50.24 34 LEU B C 1
ATOM 1691 O O . LEU B 1 37 ? -11.795 40.038 -20.671 1.00 46.33 34 LEU B O 1
ATOM 1696 N N . PRO B 1 38 ? -11.454 37.971 -19.886 1.00 50.02 35 PRO B N 1
ATOM 1697 C CA . PRO B 1 38 ? -12.660 37.449 -20.523 1.00 49.72 35 PRO B CA 1
ATOM 1698 C C . PRO B 1 38 ? -13.924 38.076 -19.924 1.00 48.65 35 PRO B C 1
ATOM 1699 O O . PRO B 1 38 ? -13.998 38.265 -18.711 1.00 48.88 35 PRO B O 1
ATOM 1703 N N . ASN B 1 39 ? -14.904 38.355 -20.787 1.00 49.59 36 ASN B N 1
ATOM 1704 C CA . ASN B 1 39 ? -16.188 38.924 -20.395 1.00 50.77 36 ASN B CA 1
ATOM 1705 C C . ASN B 1 39 ? -16.867 38.036 -19.342 1.00 49.60 36 ASN B C 1
ATOM 1706 O O . ASN B 1 39 ? -17.576 38.546 -18.472 1.00 47.63 36 ASN B O 1
ATOM 1711 N N . GLY B 1 40 ? -16.639 36.719 -19.414 1.00 45.03 37 GLY B N 1
ATOM 1712 C CA . GLY B 1 40 ? -17.242 35.774 -18.484 1.00 46.27 37 GLY B CA 1
ATOM 1713 C C . GLY B 1 40 ? -16.866 36.052 -17.039 1.00 44.73 37 GLY B C 1
ATOM 1714 O O . GLY B 1 40 ? -17.639 35.750 -16.129 1.00 44.73 37 GLY B O 1
ATOM 1715 N N . ILE B 1 41 ? -15.672 36.611 -16.808 1.00 46.38 38 ILE B N 1
ATOM 1716 C CA . ILE B 1 41 ? -15.251 36.919 -15.451 1.00 48.16 38 ILE B CA 1
ATOM 1717 C C . ILE B 1 41 ? -15.830 38.268 -15.019 1.00 48.74 38 ILE B C 1
ATOM 1718 O O . ILE B 1 41 ? -16.124 38.446 -13.837 1.00 47.50 38 ILE B O 1
ATOM 1723 N N . LEU B 1 42 ? -16.028 39.176 -15.981 1.00 48.14 39 LEU B N 1
ATOM 1724 C CA . LEU B 1 42 ? -16.679 40.460 -15.729 1.00 49.12 39 LEU B CA 1
ATOM 1725 C C . LEU B 1 42 ? -18.159 40.249 -15.398 1.00 51.54 39 LEU B C 1
ATOM 1726 O O . LEU B 1 42 ? -18.720 41.035 -14.633 1.00 49.86 39 LEU B O 1
ATOM 1731 N N . THR B 1 43 ? -18.779 39.207 -15.979 1.00 51.53 40 THR B N 1
ATOM 1732 C CA . THR B 1 43 ? -20.167 38.838 -15.651 1.00 48.07 40 THR B CA 1
ATOM 1733 C C . THR B 1 43 ? -20.198 38.238 -14.243 1.00 45.62 40 THR B C 1
ATOM 1734 O O . THR B 1 43 ? -21.081 38.553 -13.459 1.00 47.17 40 THR B O 1
ATOM 1738 N N . MET B 1 44 ? -19.207 37.391 -13.937 1.00 45.78 41 MET B N 1
ATOM 1739 C CA . MET B 1 44 ? -19.065 36.748 -12.624 1.00 45.43 41 MET B CA 1
ATOM 1740 C C . MET B 1 44 ? -18.923 37.812 -11.532 1.00 45.85 41 MET B C 1
ATOM 1741 O O . MET B 1 44 ? -19.311 37.590 -10.393 1.00 47.32 41 MET B O 1
ATOM 1746 N N . GLY B 1 45 ? -18.354 38.962 -11.902 1.00 47.45 42 GLY B N 1
ATOM 1747 C CA . GLY B 1 45 ? -18.105 40.076 -10.998 1.00 48.85 42 GLY B CA 1
ATOM 1748 C C . GLY B 1 45 ? -19.367 40.641 -10.361 1.00 49.90 42 GLY B C 1
ATOM 1749 O O . GLY B 1 45 ? -19.282 41.264 -9.321 1.00 57.84 42 GLY B O 1
ATOM 1750 N N . LYS B 1 4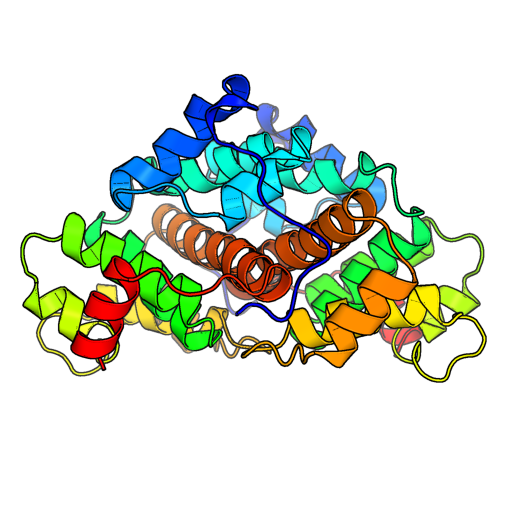6 ? -20.529 40.456 -10.996 1.00 48.38 43 LYS B N 1
ATOM 1751 C CA . LYS B 1 46 ? -21.791 40.998 -10.496 1.00 49.95 43 LYS B CA 1
ATOM 1752 C C . LYS B 1 46 ? -22.244 40.249 -9.237 1.00 50.51 43 LYS B C 1
ATOM 1753 O O . LYS B 1 46 ? -23.169 40.676 -8.559 1.00 54.46 43 LYS B O 1
ATOM 1759 N N . ASN B 1 47 ? -21.587 39.130 -8.928 1.00 51.69 44 ASN B N 1
ATOM 1760 C CA . ASN B 1 47 ? -21.693 38.500 -7.628 1.00 48.88 44 ASN B CA 1
ATOM 1761 C C . ASN B 1 47 ? -20.297 38.466 -7.009 1.00 50.79 44 ASN B C 1
ATOM 1762 O O . ASN B 1 47 ? -19.568 37.493 -7.174 1.00 52.82 44 ASN B O 1
ATOM 1767 N N . PRO B 1 48 ? -19.863 39.537 -6.303 1.00 50.98 45 PRO B N 1
ATOM 1768 C CA . PRO B 1 48 ? -18.468 39.656 -5.868 1.00 51.75 45 PRO B CA 1
ATOM 1769 C C . PRO B 1 48 ? -17.986 38.489 -4.995 1.00 51.53 45 PRO B C 1
ATOM 1770 O O . PRO B 1 48 ? -16.837 38.101 -5.096 1.00 52.27 45 PRO B O 1
ATOM 1774 N N . ASP B 1 49 ? -18.870 37.942 -4.157 1.00 51.57 46 ASP B N 1
ATOM 1775 C CA . ASP B 1 49 ? -18.556 36.769 -3.314 1.00 48.69 46 ASP B CA 1
ATOM 1776 C C . ASP B 1 49 ? -18.152 35.565 -4.178 1.00 47.17 46 ASP B C 1
ATOM 1777 O O . ASP B 1 49 ? -17.236 34.820 -3.835 1.00 44.35 46 ASP B O 1
ATOM 1782 N N . LEU B 1 50 ? -18.856 35.380 -5.299 1.00 43.42 47 LEU B N 1
ATOM 1783 C CA . LEU B 1 50 ? -18.631 34.271 -6.207 1.00 40.31 47 LEU B CA 1
ATOM 1784 C C . LEU B 1 50 ? -17.294 34.475 -6.926 1.00 38.35 47 LEU B C 1
ATOM 1785 O O . LEU B 1 50 ? -16.477 33.562 -6.995 1.00 40.33 47 LEU B O 1
ATOM 1790 N N . ALA B 1 51 ? -17.099 35.679 -7.468 1.00 39.14 48 ALA B N 1
ATOM 1791 C CA . ALA B 1 51 ? -15.910 36.022 -8.234 1.00 40.76 48 ALA B CA 1
ATOM 1792 C C . ALA B 1 51 ? -14.644 35.828 -7.385 1.00 41.91 48 ALA B C 1
ATOM 1793 O O . ALA B 1 51 ? -13.677 35.246 -7.848 1.00 43.19 48 ALA B O 1
ATOM 1795 N N . VAL B 1 52 ? -14.654 36.343 -6.152 1.00 43.33 49 VAL B N 1
ATOM 1796 C CA . VAL B 1 52 ? -13.492 36.245 -5.253 1.00 45.84 49 VAL B CA 1
ATOM 1797 C C . VAL B 1 52 ? -13.219 34.767 -4.921 1.00 45.29 49 VAL B C 1
ATOM 1798 O O . VAL B 1 52 ? -12.070 34.335 -4.957 1.00 43.96 49 VAL B O 1
ATOM 1802 N N . ALA B 1 53 ? -14.271 34.000 -4.602 1.00 43.61 50 ALA B N 1
ATOM 1803 C CA . ALA B 1 53 ? -14.127 32.582 -4.256 1.00 42.69 50 ALA B CA 1
ATOM 1804 C C . ALA B 1 53 ? -13.615 31.790 -5.473 1.00 43.23 50 ALA B C 1
ATOM 1805 O O . ALA B 1 53 ? -12.661 31.005 -5.365 1.00 45.45 50 ALA B O 1
ATOM 1807 N N . PHE B 1 54 ? -14.215 32.007 -6.646 1.00 42.56 51 PHE B N 1
ATOM 1808 C CA . PHE B 1 54 ? -13.741 31.313 -7.835 1.00 42.63 51 PHE B CA 1
ATOM 1809 C C . PHE B 1 54 ? -12.301 31.737 -8.169 1.00 42.41 51 PHE B C 1
ATOM 1810 O O . PHE B 1 54 ? -11.488 30.909 -8.577 1.00 44.72 51 PHE B O 1
ATOM 1818 N N . GLY B 1 55 ? -12.005 33.037 -8.045 1.00 39.80 52 GLY B N 1
ATOM 1819 C CA . GLY B 1 55 ? -10.671 33.566 -8.312 1.00 39.63 52 GLY B CA 1
ATOM 1820 C C . GLY B 1 55 ? -9.623 32.862 -7.470 1.00 41.39 52 GLY B C 1
ATOM 1821 O O . GLY B 1 55 ? -8.575 32.496 -7.968 1.00 44.03 52 GLY B O 1
ATOM 1822 N N . GLY B 1 56 ? -9.934 32.693 -6.179 1.00 44.62 53 GLY B N 1
ATOM 1823 C CA . GLY B 1 56 ? -9.126 31.947 -5.232 1.00 45.80 53 GLY B CA 1
ATOM 1824 C C . GLY B 1 56 ? -8.851 30.523 -5.693 1.00 46.87 53 GLY B C 1
ATOM 1825 O O . GLY B 1 56 ? -7.716 30.036 -5.591 1.00 45.74 53 GLY B O 1
ATOM 1826 N N . LEU B 1 57 ? -9.891 29.852 -6.203 1.00 44.14 54 LEU B N 1
ATOM 1827 C CA . LEU B 1 57 ? -9.760 28.486 -6.700 1.00 41.44 54 LEU B CA 1
ATOM 1828 C C . LEU B 1 57 ? -8.850 28.460 -7.934 1.00 41.57 54 LEU B C 1
ATOM 1829 O O . LEU B 1 57 ? -7.963 27.612 -8.032 1.00 39.17 54 LEU B O 1
ATOM 1834 N N . PHE B 1 58 ? -9.069 29.397 -8.861 1.00 40.80 55 PHE B N 1
ATOM 1835 C CA . PHE B 1 58 ? -8.368 29.384 -10.135 1.00 46.42 55 PHE B CA 1
ATOM 1836 C C . PHE B 1 58 ? -6.858 29.620 -9.957 1.00 48.72 55 PHE B C 1
ATOM 1837 O O . PHE B 1 58 ? -6.048 29.042 -10.713 1.00 45.37 55 PHE B O 1
ATOM 1845 N N . LYS B 1 59 ? -6.486 30.467 -8.989 1.00 50.66 56 LYS B N 1
ATOM 1846 C CA . LYS B 1 59 ? -5.078 30.803 -8.753 1.00 57.25 56 LYS B CA 1
ATOM 1847 C C . LYS B 1 59 ? -4.319 29.571 -8.235 1.00 50.92 56 LYS B C 1
ATOM 1848 O O . LYS B 1 59 ? -3.108 29.530 -8.371 1.00 51.65 56 LYS B O 1
ATOM 1854 N N . CYS B 1 60 ? -5.029 28.576 -7.678 1.00 49.96 57 CYS B N 1
ATOM 1855 C CA . CYS B 1 60 ? -4.417 27.317 -7.208 1.00 48.69 57 CYS B CA 1
ATOM 1856 C C . CYS B 1 60 ? -3.627 26.634 -8.334 1.00 48.41 57 CYS B C 1
ATOM 1857 O O . CYS B 1 60 ? -2.645 25.937 -8.061 1.00 48.98 57 CYS B O 1
ATOM 1860 N N . ILE B 1 61 ? -4.048 26.827 -9.590 1.00 49.52 58 ILE B N 1
ATOM 1861 C CA . ILE B 1 61 ? -3.389 26.170 -10.726 1.00 51.05 58 ILE B CA 1
ATOM 1862 C C . ILE B 1 61 ? -1.918 26.604 -10.797 1.00 54.83 58 ILE B C 1
ATOM 1863 O O . ILE B 1 61 ? -1.034 25.756 -10.832 1.00 55.48 58 ILE B O 1
ATOM 1868 N N . ASP B 1 62 ? -1.668 27.920 -10.821 1.00 58.33 59 ASP B N 1
ATOM 1869 C CA . ASP B 1 62 ? -0.309 28.454 -10.953 1.00 59.67 59 ASP B CA 1
ATOM 1870 C C . ASP B 1 62 ? 0.534 28.045 -9.737 1.00 57.66 59 ASP B C 1
ATOM 1871 O O . ASP B 1 62 ? 1.725 27.836 -9.868 1.00 55.44 59 ASP B O 1
ATOM 1876 N N . ALA B 1 63 ? -0.102 27.908 -8.570 1.00 58.04 60 ALA B N 1
ATOM 1877 C CA . ALA B 1 63 ? 0.582 27.605 -7.303 1.00 58.12 60 ALA B CA 1
ATOM 1878 C C . ALA B 1 63 ? 0.968 26.117 -7.190 1.00 55.61 60 ALA B C 1
ATOM 1879 O O . ALA B 1 63 ? 1.838 25.778 -6.389 1.00 58.57 60 ALA B O 1
ATOM 1881 N N . PHE B 1 64 ? 0.329 25.228 -7.961 1.00 52.57 61 PHE B N 1
ATOM 1882 C CA . PHE B 1 64 ? 0.625 23.776 -7.889 1.00 51.63 61 PHE B CA 1
ATOM 1883 C C . PHE B 1 64 ? 2.103 23.523 -8.209 1.00 51.84 61 PHE B C 1
ATOM 1884 O O . PHE B 1 64 ? 2.658 24.158 -9.094 1.00 49.71 61 PHE B O 1
ATOM 1892 N N . LYS B 1 65 ? 2.711 22.566 -7.499 1.00 55.81 62 LYS B N 1
ATOM 1893 C CA . LYS B 1 65 ? 4.168 22.419 -7.463 1.00 60.79 62 LYS B CA 1
ATOM 1894 C C . LYS B 1 65 ? 4.630 21.050 -7.976 1.00 61.82 62 LYS B C 1
ATOM 1895 O O . LYS B 1 65 ? 5.816 20.882 -8.227 1.00 60.18 62 LYS B O 1
ATOM 1901 N N . HIS B 1 66 ? 3.718 20.080 -8.104 1.00 62.62 63 HIS B N 1
ATOM 1902 C CA . HIS B 1 66 ? 4.103 18.671 -8.307 1.00 61.66 63 HIS B CA 1
ATOM 1903 C C . HIS B 1 66 ? 3.970 18.236 -9.776 1.00 59.83 63 HIS B C 1
ATOM 1904 O O . HIS B 1 66 ? 4.332 17.109 -10.113 1.00 56.18 63 HIS B O 1
ATOM 1911 N N . ILE B 1 67 ? 3.477 19.126 -10.644 1.00 57.98 64 ILE B N 1
ATOM 1912 C CA . ILE B 1 67 ? 3.513 18.887 -12.086 1.00 57.17 64 ILE B CA 1
ATOM 1913 C C . ILE B 1 67 ? 4.034 20.137 -12.786 1.00 53.64 64 ILE B C 1
ATOM 1914 O O . ILE B 1 67 ? 3.770 21.251 -12.347 1.00 52.00 64 ILE B O 1
ATOM 1919 N N . PRO B 1 68 ? 4.765 19.984 -13.913 1.00 54.69 65 PRO B N 1
ATOM 1920 C CA . PRO B 1 68 ? 5.268 21.131 -14.665 1.00 55.97 65 PRO B CA 1
ATOM 1921 C C . PRO B 1 68 ? 4.130 22.006 -15.203 1.00 56.67 65 PRO B C 1
ATOM 1922 O O . PRO B 1 68 ? 3.008 21.525 -15.363 1.00 57.98 65 PRO B O 1
ATOM 1926 N N . THR B 1 69 ? 4.467 23.262 -15.513 1.00 56.05 66 THR B N 1
ATOM 1927 C CA . THR B 1 69 ? 3.544 24.263 -16.030 1.00 53.71 66 THR B CA 1
ATOM 1928 C C . THR B 1 69 ? 2.951 23.817 -17.372 1.00 53.99 66 THR B C 1
ATOM 1929 O O . THR B 1 69 ? 1.757 23.999 -17.608 1.00 52.52 66 THR B O 1
ATOM 1933 N N . GLU B 1 70 ? 3.791 23.262 -18.253 1.00 56.37 67 GLU B N 1
ATOM 1934 C CA . GLU B 1 70 ? 3.368 22.845 -19.602 1.00 57.44 67 GLU B CA 1
ATOM 1935 C C . GLU B 1 70 ? 2.252 21.782 -19.525 1.00 52.21 67 GLU B C 1
ATOM 1936 O O . GLU B 1 70 ? 1.345 21.766 -20.365 1.00 51.40 67 GLU B O 1
ATOM 1942 N N . LEU B 1 71 ? 2.334 20.891 -18.527 1.00 45.89 68 LEU B N 1
ATOM 1943 C CA . LEU B 1 71 ? 1.370 19.825 -18.342 1.00 45.44 68 LEU B CA 1
ATOM 1944 C C . LEU B 1 71 ? 0.058 20.386 -17.776 1.00 46.99 68 LEU B C 1
ATOM 1945 O O . LEU B 1 71 ? -1.028 19.930 -18.143 1.00 49.97 68 LEU B O 1
ATOM 1950 N N . LYS B 1 72 ? 0.170 21.378 -16.888 1.00 46.73 69 LYS B N 1
ATOM 1951 C CA . LYS B 1 72 ? -0.989 22.049 -16.298 1.00 45.41 69 LYS B CA 1
ATOM 1952 C C . LYS B 1 72 ? -1.958 22.500 -17.398 1.00 43.47 69 LYS B C 1
ATOM 1953 O O . LYS B 1 72 ? -3.145 22.195 -17.333 1.00 43.05 69 LYS B O 1
ATOM 1959 N N . TRP B 1 73 ? -1.446 23.221 -18.400 1.00 42.31 70 TRP B N 1
ATOM 1960 C CA . TRP B 1 73 ? -2.299 23.817 -19.417 1.00 43.97 70 TRP B CA 1
ATOM 1961 C C . TRP B 1 73 ? -2.699 22.769 -20.462 1.00 43.23 70 TRP B C 1
ATOM 1962 O O . TRP B 1 73 ? -3.782 22.862 -21.038 1.00 44.73 70 TRP B O 1
ATOM 1973 N N . ALA B 1 74 ? -1.841 21.770 -20.688 1.00 42.48 71 ALA B N 1
ATOM 1974 C CA . ALA B 1 74 ? -2.195 20.641 -21.545 1.00 41.50 71 ALA B CA 1
ATOM 1975 C C . ALA B 1 74 ? -3.423 19.910 -20.977 1.00 40.77 71 ALA B C 1
ATOM 1976 O O . ALA B 1 74 ? -4.354 19.570 -21.716 1.00 41.42 71 ALA B O 1
ATOM 1978 N N . ILE B 1 75 ? -3.423 19.668 -19.661 1.00 41.59 72 ILE B N 1
ATOM 1979 C CA . ILE B 1 75 ? -4.554 19.001 -18.985 1.00 41.32 72 ILE B CA 1
ATOM 1980 C C . ILE B 1 75 ? -5.845 19.800 -19.214 1.00 40.22 72 ILE B C 1
ATOM 1981 O O . ILE B 1 75 ? -6.891 19.223 -19.513 1.00 41.68 72 ILE B O 1
ATOM 1986 N N . ALA B 1 76 ? -5.762 21.121 -19.034 1.00 41.28 73 ALA B N 1
ATOM 1987 C CA . ALA B 1 76 ? -6.910 22.017 -19.149 1.00 40.74 73 ALA B CA 1
ATOM 1988 C C . ALA B 1 76 ? -7.404 22.050 -20.593 1.00 39.76 73 ALA B C 1
ATOM 1989 O O . ALA B 1 76 ? -8.594 22.140 -20.829 1.00 42.72 73 ALA B O 1
ATOM 1991 N N . MET B 1 77 ? -6.465 21.994 -21.541 1.00 42.03 74 MET B N 1
ATOM 1992 C CA . MET B 1 77 ? -6.781 21.949 -22.960 1.00 41.00 74 MET B CA 1
ATOM 1993 C C . MET B 1 77 ? -7.621 20.699 -23.268 1.00 40.55 74 MET B C 1
ATOM 1994 O O . MET B 1 77 ? -8.719 20.815 -23.837 1.00 37.49 74 MET B O 1
ATOM 1999 N N . ILE B 1 78 ? -7.098 19.527 -22.874 1.00 37.33 75 ILE B N 1
ATOM 2000 C CA . ILE B 1 78 ? -7.684 18.205 -23.174 1.00 39.46 75 ILE B CA 1
ATOM 2001 C C . ILE B 1 78 ? -9.037 18.042 -22.455 1.00 38.69 75 ILE B C 1
ATOM 2002 O O . ILE B 1 78 ? -10.014 17.610 -23.059 1.00 37.99 75 ILE B O 1
ATOM 2007 N N . SER B 1 79 ? -9.082 18.376 -21.162 1.00 36.17 76 SER B N 1
ATOM 2008 C CA . SER B 1 79 ? -10.323 18.332 -20.383 1.00 36.48 76 SER B CA 1
ATOM 2009 C C . SER B 1 79 ? -11.411 19.168 -21.065 1.00 34.49 76 SER B C 1
ATOM 2010 O O . SER B 1 79 ? -12.525 18.700 -21.230 1.00 34.70 76 SER B O 1
ATOM 2013 N N . SER B 1 80 ? -11.072 20.406 -21.441 1.00 33.05 77 SER B N 1
ATOM 2014 C CA . SER B 1 80 ? -12.030 21.328 -22.044 1.00 34.13 77 SER B CA 1
ATOM 2015 C C . SER B 1 80 ? -12.532 20.770 -23.382 1.00 35.63 77 SER B C 1
ATOM 2016 O O . SER B 1 80 ? -13.713 20.907 -23.724 1.00 33.25 77 SER B O 1
ATOM 2019 N N . SER B 1 81 ? -11.621 20.139 -24.130 1.00 38.22 78 SER B N 1
ATOM 2020 C CA . SER B 1 81 ? -11.948 19.565 -25.427 1.00 38.98 78 SER B CA 1
ATOM 2021 C C . SER B 1 81 ? -12.862 18.355 -25.241 1.00 38.51 78 SER B C 1
ATOM 2022 O O . SER B 1 81 ? -13.875 18.248 -25.896 1.00 38.84 78 SER B O 1
ATOM 2025 N N . ALA B 1 82 ? -12.490 17.457 -24.324 1.00 39.77 79 ALA B N 1
ATOM 2026 C CA . ALA B 1 82 ? -13.303 16.285 -24.017 1.00 41.13 79 ALA B CA 1
ATOM 2027 C C . ALA B 1 82 ? -14.733 16.717 -23.648 1.00 41.03 79 ALA B C 1
ATOM 2028 O O . ALA B 1 82 ? -15.700 16.092 -24.062 1.00 41.65 79 ALA B O 1
ATOM 2030 N N . ALA B 1 83 ? -14.849 17.808 -22.884 1.00 39.15 80 ALA B N 1
ATOM 2031 C CA . ALA B 1 83 ? -16.141 18.320 -22.428 1.00 40.45 80 ALA B CA 1
ATOM 2032 C C . ALA B 1 83 ? -16.871 19.082 -23.545 1.00 38.04 80 ALA B C 1
ATOM 2033 O O . ALA B 1 83 ? -18.007 19.476 -23.368 1.00 38.57 80 ALA B O 1
ATOM 2035 N N . GLY B 1 84 ? -16.203 19.306 -24.676 1.00 38.98 81 GLY B N 1
ATOM 2036 C CA . GLY B 1 84 ? -16.807 19.950 -25.840 1.00 38.57 81 GLY B CA 1
ATOM 2037 C C . GLY B 1 84 ? -17.036 21.445 -25.647 1.00 39.67 81 GLY B C 1
ATOM 2038 O O . GLY B 1 84 ? -17.906 22.014 -26.295 1.00 42.28 81 GLY B O 1
ATOM 2039 N N . CYS B 1 85 ? -16.260 22.081 -24.762 1.00 40.83 82 CYS B N 1
ATOM 2040 C CA . CYS B 1 85 ? -16.296 23.533 -24.589 1.00 42.63 82 CYS B CA 1
ATOM 2041 C C . CYS B 1 85 ? -15.181 24.170 -25.437 1.00 42.21 82 CYS B C 1
ATOM 2042 O O . CYS B 1 85 ? -14.013 24.217 -25.036 1.00 36.75 82 CYS B O 1
ATOM 2045 N N . MET B 1 86 ? -15.554 24.659 -26.623 1.00 41.82 83 MET B N 1
ATOM 2046 C CA . MET B 1 86 ? -14.584 25.179 -27.579 1.00 41.29 83 MET B CA 1
ATOM 2047 C C . MET B 1 86 ? -14.005 26.501 -27.067 1.00 40.22 83 MET B C 1
ATOM 2048 O O . MET B 1 86 ? -12.844 26.821 -27.342 1.00 38.70 83 MET B O 1
ATOM 2053 N N . TYR B 1 87 ? -14.809 27.249 -26.306 1.00 39.80 84 TYR B N 1
ATOM 2054 C CA . TYR B 1 87 ? -14.365 28.504 -25.720 1.00 42.47 84 TYR B CA 1
ATOM 2055 C C . TYR B 1 87 ? -13.156 28.251 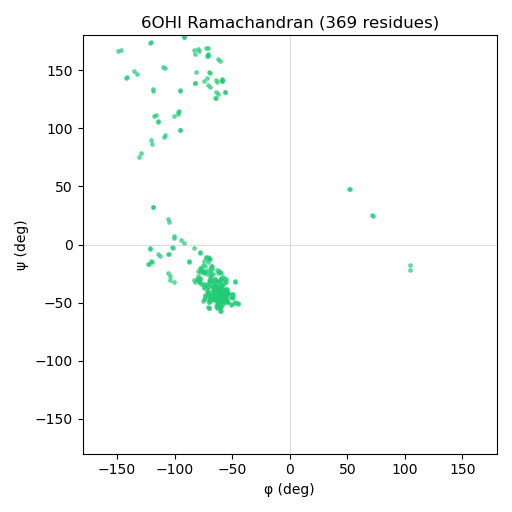-24.811 1.00 43.01 84 TYR B C 1
ATOM 2056 O O . TYR B 1 87 ? -12.092 28.841 -25.012 1.00 42.04 84 TYR B O 1
ATOM 2065 N N . CYS B 1 88 ? -13.340 27.371 -23.817 1.00 42.41 85 CYS B N 1
ATOM 2066 C CA . CYS B 1 88 ? -12.297 27.052 -22.849 1.00 43.69 85 CYS B CA 1
ATOM 2067 C C . CYS B 1 88 ? -11.123 26.360 -23.556 1.00 41.10 85 CYS B C 1
ATOM 2068 O O . CYS B 1 88 ? -9.974 26.585 -23.194 1.00 40.92 85 CYS B O 1
ATOM 2071 N N . LYS B 1 89 ? -11.421 25.534 -24.566 1.00 39.18 86 LYS B N 1
ATOM 2072 C CA . LYS B 1 89 ? -10.388 24.878 -25.376 1.00 39.71 86 LYS B CA 1
ATOM 2073 C C . LYS B 1 89 ? -9.493 25.929 -26.063 1.00 41.51 86 LYS B C 1
ATOM 2074 O O . LYS B 1 89 ? -8.263 25.787 -26.102 1.00 38.75 86 LYS B O 1
ATOM 2080 N N . SER B 1 90 ? -10.110 26.988 -26.599 1.00 42.47 87 SER B N 1
ATOM 2081 C CA . SER B 1 90 ? -9.358 28.062 -27.261 1.00 43.71 87 SER B CA 1
ATOM 2082 C C . SER B 1 90 ? -8.486 28.811 -26.241 1.00 43.66 87 SER B C 1
ATOM 2083 O O . SER B 1 90 ? -7.320 29.064 -26.502 1.00 43.36 87 SER B O 1
ATOM 2086 N N . HIS B 1 91 ? -9.057 29.133 -25.074 1.00 42.68 88 HIS B N 1
ATOM 2087 C CA . HIS B 1 91 ? -8.377 29.913 -24.027 1.00 43.05 88 HIS B CA 1
ATOM 2088 C C . HIS B 1 91 ? -7.136 29.180 -23.497 1.00 44.73 88 HIS B C 1
ATOM 2089 O O . HIS B 1 91 ? -6.061 29.759 -23.405 1.00 50.87 88 HIS B O 1
ATOM 2096 N N . PHE B 1 92 ? -7.301 27.912 -23.117 1.00 43.65 89 PHE B N 1
ATOM 2097 C CA . PHE B 1 92 ? -6.217 27.148 -22.524 1.00 43.62 89 PHE B CA 1
ATOM 2098 C C . PHE B 1 92 ? -5.138 26.869 -23.581 1.00 42.55 89 PHE B C 1
ATOM 2099 O O . PHE B 1 92 ? -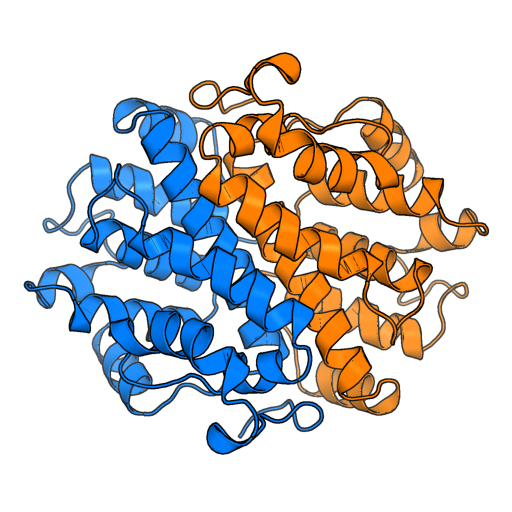3.955 26.827 -23.271 1.00 45.25 89 PHE B O 1
ATOM 2107 N N . SER B 1 93 ? -5.558 26.667 -24.828 1.00 44.70 90 SER B N 1
ATOM 2108 C CA . SER B 1 93 ? -4.632 26.548 -25.944 1.00 46.37 90 SER B CA 1
ATOM 2109 C C . SER B 1 93 ? -3.791 27.829 -26.053 1.00 49.20 90 SER B C 1
ATOM 2110 O O . SER B 1 93 ? -2.566 27.768 -26.141 1.00 51.81 90 SER B O 1
ATOM 2113 N N . HIS B 1 94 ? -4.475 28.979 -26.019 1.00 51.56 91 HIS B N 1
ATOM 2114 C CA . HIS B 1 94 ? -3.875 30.316 -26.121 1.00 52.37 91 HIS B CA 1
ATOM 2115 C C . HIS B 1 94 ? -2.874 30.531 -24.984 1.00 55.25 91 HIS B C 1
ATOM 2116 O O . HIS B 1 94 ? -1.769 31.003 -25.219 1.00 55.30 91 HIS B O 1
ATOM 2123 N N . ILE B 1 95 ? -3.280 30.173 -23.760 1.00 55.01 92 ILE B N 1
ATOM 2124 C CA . ILE B 1 95 ? -2.411 30.250 -22.594 1.00 52.15 92 ILE B CA 1
ATOM 2125 C C . ILE B 1 95 ? -1.166 29.381 -22.841 1.00 52.60 92 ILE B C 1
ATOM 2126 O O . ILE B 1 95 ? -0.032 29.824 -22.612 1.00 49.34 92 ILE B O 1
ATOM 2131 N N . ALA B 1 96 ? -1.392 28.155 -23.325 1.00 51.09 93 ALA B N 1
ATOM 2132 C CA . ALA B 1 96 ? -0.320 27.186 -23.524 1.00 55.82 93 ALA B CA 1
ATOM 2133 C C . ALA B 1 96 ? 0.705 27.724 -24.534 1.00 59.02 93 ALA B C 1
ATOM 2134 O O . ALA B 1 96 ? 1.889 27.480 -24.374 1.00 64.64 93 ALA B O 1
ATOM 2136 N N . THR B 1 97 ? 0.241 28.434 -25.572 1.00 61.09 94 THR B N 1
ATOM 2137 C CA . THR B 1 97 ? 1.124 28.941 -26.638 1.00 63.75 94 THR B CA 1
ATOM 2138 C C . THR B 1 97 ? 1.839 30.219 -26.183 1.00 69.86 94 THR B C 1
ATOM 2139 O O . THR B 1 97 ? 2.877 30.556 -26.734 1.00 75.03 94 THR B O 1
ATOM 2143 N N . ARG B 1 98 ? 1.270 30.926 -25.200 1.00 75.56 95 ARG B N 1
ATOM 2144 C CA . ARG B 1 98 ? 1.846 32.170 -24.684 1.00 79.93 95 ARG B CA 1
ATOM 2145 C C . ARG B 1 98 ? 3.013 31.846 -23.745 1.00 79.43 95 ARG B C 1
ATOM 2146 O O . ARG B 1 98 ? 3.929 32.648 -23.614 1.00 76.58 95 ARG B O 1
ATOM 2154 N N . THR B 1 99 ? 2.952 30.678 -23.096 1.00 87.29 96 THR B N 1
ATOM 2155 C CA . THR B 1 99 ? 3.905 30.295 -22.060 1.00 97.72 96 THR B CA 1
ATOM 2156 C C . THR B 1 99 ? 4.913 29.262 -22.586 1.00 99.79 96 THR B C 1
ATOM 2157 O O . THR B 1 99 ? 6.021 29.215 -22.071 1.00 102.92 96 THR B O 1
ATOM 2161 N N . HIS B 1 100 ? 4.539 28.458 -23.591 1.00 107.08 97 HIS B N 1
ATOM 2162 C CA . HIS B 1 100 ? 5.345 27.288 -23.972 1.00 115.57 97 HIS B CA 1
ATOM 2163 C C . HIS B 1 100 ? 6.502 27.699 -24.896 1.00 113.73 97 HIS B C 1
ATOM 2164 O O . HIS B 1 100 ? 6.339 28.516 -25.803 1.00 112.95 97 HIS B O 1
ATOM 2171 N N . VAL B 1 101 ? 7.666 27.094 -24.636 1.00 109.42 98 VAL B N 1
ATOM 2172 C CA . VAL B 1 101 ? 8.888 27.275 -25.408 1.00 109.95 98 VAL B CA 1
ATOM 2173 C C . VAL B 1 101 ? 8.813 26.446 -26.702 1.00 107.14 98 VAL B C 1
ATOM 2174 O O . VAL B 1 101 ? 9.409 26.832 -27.707 1.00 113.46 98 VAL B O 1
ATOM 2178 N N . ASN B 1 102 ? 8.096 25.311 -26.661 1.00 93.64 99 ASN B N 1
ATOM 2179 C CA . ASN B 1 102 ? 7.990 24.353 -27.777 1.00 81.48 99 ASN B CA 1
ATOM 2180 C C . ASN B 1 102 ? 6.581 24.414 -28.387 1.00 72.91 99 ASN B C 1
ATOM 2181 O O . ASN B 1 102 ? 5.672 23.694 -27.969 1.00 66.33 99 ASN B O 1
ATOM 2186 N N . ARG B 1 103 ? 6.436 25.248 -29.420 1.00 67.99 100 ARG B N 1
ATOM 2187 C CA . ARG B 1 103 ? 5.164 25.504 -30.078 1.00 66.41 100 ARG B CA 1
ATOM 2188 C C . ARG B 1 103 ? 4.588 24.204 -30.658 1.00 60.41 100 ARG B C 1
ATOM 2189 O O . ARG B 1 103 ? 3.377 23.998 -30.595 1.00 57.85 100 ARG B O 1
ATOM 2197 N N . ASN B 1 104 ? 5.453 23.344 -31.214 1.00 56.47 101 ASN B N 1
ATOM 2198 C CA . ASN B 1 104 ? 5.038 22.145 -31.959 1.00 51.67 101 ASN B CA 1
ATOM 2199 C C . ASN B 1 104 ? 4.328 21.156 -31.030 1.00 50.01 101 ASN B C 1
ATOM 2200 O O . ASN B 1 104 ? 3.370 20.471 -31.438 1.00 44.72 101 ASN B O 1
ATOM 2205 N N . LYS B 1 105 ? 4.847 21.045 -29.802 1.00 50.56 102 LYS B N 1
ATOM 2206 C CA . LYS B 1 105 ? 4.334 20.115 -28.813 1.00 50.72 102 LYS B CA 1
ATOM 2207 C C . LYS B 1 105 ? 2.916 20.528 -28.415 1.00 49.20 102 LYS B C 1
ATOM 2208 O O . LYS B 1 105 ? 2.042 19.681 -28.298 1.00 47.09 102 LYS B O 1
ATOM 2214 N N . VAL B 1 106 ? 2.703 21.835 -28.239 1.00 49.44 103 VAL B N 1
ATOM 2215 C CA . VAL B 1 106 ? 1.407 22.374 -27.883 1.00 51.52 103 VAL B CA 1
ATOM 2216 C C . VAL B 1 106 ? 0.415 22.074 -29.012 1.00 54.92 103 VAL B C 1
ATOM 2217 O O . VAL B 1 106 ? -0.705 21.625 -28.746 1.00 56.74 103 VAL B O 1
ATOM 2221 N N . MET B 1 107 ? 0.847 22.276 -30.265 1.00 55.64 104 MET B N 1
ATOM 2222 C CA . MET B 1 107 ? -0.038 22.154 -31.430 1.00 56.78 104 MET B CA 1
ATOM 2223 C C . MET B 1 107 ? -0.466 20.694 -31.654 1.00 51.33 104 MET B C 1
ATOM 2224 O O . MET B 1 107 ? -1.459 20.444 -32.350 1.00 50.22 104 MET B O 1
ATOM 2229 N N . ALA B 1 108 ? 0.273 19.740 -31.076 1.00 43.84 105 ALA B N 1
ATOM 2230 C CA . ALA B 1 108 ? -0.009 18.318 -31.238 1.00 44.65 105 ALA B CA 1
ATOM 2231 C C . ALA B 1 108 ? -0.741 17.754 -30.009 1.00 44.59 105 ALA B C 1
ATOM 2232 O O . ALA B 1 108 ? -0.953 16.538 -29.926 1.00 47.13 105 ALA B O 1
ATOM 2234 N N . ALA B 1 109 ? -1.136 18.623 -29.068 1.00 43.03 106 ALA B N 1
ATOM 2235 C CA . ALA B 1 109 ? -1.645 18.190 -27.757 1.00 42.81 106 ALA B CA 1
ATOM 2236 C C . ALA B 1 109 ? -2.858 17.268 -27.917 1.00 42.90 106 ALA B C 1
ATOM 2237 O O . ALA B 1 109 ? -2.955 16.271 -27.225 1.00 44.44 106 ALA B O 1
ATOM 2239 N N . PHE B 1 110 ? -3.773 17.591 -28.838 1.00 42.01 107 PHE B N 1
ATOM 2240 C CA . PHE B 1 110 ? -5.017 16.821 -28.976 1.00 44.65 107 PHE B CA 1
ATOM 2241 C C . PHE B 1 110 ? -4.750 15.444 -29.617 1.00 47.21 107 PHE B C 1
ATOM 2242 O O . PHE B 1 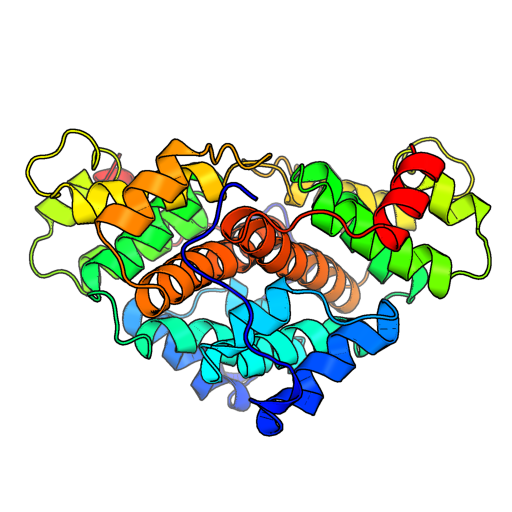110 ? -5.624 14.577 -29.579 1.00 47.23 107 PHE B O 1
ATOM 2250 N N . GLU B 1 111 ? -3.537 15.226 -30.151 1.00 50.10 108 GLU B N 1
ATOM 2251 C CA . GLU B 1 111 ? -3.111 13.925 -30.680 1.00 51.75 108 GLU B CA 1
ATOM 2252 C C . GLU B 1 111 ? -2.132 13.244 -29.714 1.00 50.87 108 GLU B C 1
ATOM 2253 O O . GLU B 1 111 ? -1.429 12.308 -30.114 1.00 54.37 108 GLU B O 1
ATOM 2259 N N . PHE B 1 112 ? -2.129 13.672 -28.445 1.00 47.95 109 PHE B N 1
ATOM 2260 C CA . PHE B 1 112 ? -1.115 13.274 -27.462 1.00 44.80 109 PHE B CA 1
ATOM 2261 C C . PHE B 1 112 ? -0.879 11.758 -27.458 1.00 44.15 109 PHE B C 1
ATOM 2262 O O . PHE B 1 112 ? 0.238 11.338 -27.170 1.00 43.23 109 PHE B O 1
ATOM 2270 N N . GLN B 1 113 ? -1.918 10.956 -27.745 1.00 45.36 110 GLN B N 1
ATOM 2271 C CA . GLN B 1 113 ? -1.825 9.492 -27.622 1.00 51.01 110 GLN B CA 1
ATOM 2272 C C . GLN B 1 113 ? -0.887 8.900 -28.686 1.00 49.80 110 GLN B C 1
ATOM 2273 O O . GLN B 1 113 ? -0.358 7.814 -28.470 1.00 50.37 110 GLN B O 1
ATOM 2279 N N . THR B 1 114 ? -0.708 9.587 -29.823 1.00 51.13 111 THR B N 1
ATOM 2280 C CA . THR B 1 114 ? 0.140 9.068 -30.918 1.00 50.44 111 THR B CA 1
ATOM 2281 C C . THR B 1 114 ? 1.274 10.031 -31.287 1.00 49.16 111 THR B C 1
ATOM 2282 O O . THR B 1 114 ? 2.205 9.600 -31.942 1.00 52.04 111 THR B O 1
ATOM 2286 N N . SER B 1 115 ? 1.193 11.308 -30.887 1.00 50.87 112 SER B N 1
ATOM 2287 C CA . SER B 1 115 ? 2.256 12.276 -31.157 1.00 53.32 112 SER B CA 1
ATOM 2288 C C . SER B 1 115 ? 3.488 11.924 -30.321 1.00 53.00 112 SER B C 1
ATOM 2289 O O . SER B 1 115 ? 3.383 11.621 -29.130 1.00 53.21 112 SER B O 1
ATOM 2292 N N . ASP B 1 116 ? 4.661 11.972 -30.956 1.00 52.13 113 ASP B N 1
ATOM 2293 C CA . ASP B 1 116 ? 5.901 11.551 -30.296 1.00 54.76 113 ASP B CA 1
ATOM 2294 C C . ASP B 1 116 ? 6.461 12.702 -29.444 1.00 51.49 113 ASP B C 1
ATOM 2295 O O . ASP B 1 116 ? 7.430 12.506 -28.725 1.00 49.52 113 ASP B O 1
ATOM 2300 N N . PHE B 1 117 ? 5.812 13.872 -29.473 1.00 50.77 114 PHE B N 1
ATOM 2301 C CA . PHE B 1 117 ? 6.141 14.984 -28.572 1.00 52.67 114 PHE B CA 1
ATOM 2302 C C . PHE B 1 117 ? 5.745 14.669 -27.123 1.00 53.28 114 PHE B C 1
ATOM 2303 O O . PHE B 1 117 ? 6.166 15.382 -26.220 1.00 59.79 114 PHE B O 1
ATOM 2311 N N . TYR B 1 118 ? 4.960 13.602 -26.904 1.00 52.65 115 TYR B N 1
ATOM 2312 C CA . TYR B 1 118 ? 4.429 13.234 -25.584 1.00 52.12 115 TYR B CA 1
ATOM 2313 C C . TYR B 1 118 ? 4.923 11.844 -25.167 1.00 52.28 115 TYR B C 1
ATOM 2314 O O . TYR B 1 118 ? 4.865 10.895 -25.945 1.00 55.66 115 TYR B O 1
ATOM 2323 N N . ASN B 1 119 ? 5.386 11.740 -23.917 1.00 52.26 116 ASN B N 1
ATOM 2324 C CA . ASN B 1 119 ? 5.837 10.476 -23.340 1.00 52.60 116 ASN B CA 1
ATOM 2325 C C . ASN B 1 119 ? 4.647 9.823 -22.626 1.00 52.16 116 ASN B C 1
ATOM 2326 O O . ASN B 1 119 ? 3.560 10.389 -22.587 1.00 50.63 116 ASN B O 1
ATOM 2331 N N . GLU B 1 120 ? 4.875 8.636 -22.053 1.00 50.38 117 GLU B N 1
ATOM 2332 C CA . GLU B 1 120 ? 3.821 7.815 -21.477 1.00 52.32 117 GLU B CA 1
ATOM 2333 C C . GLU B 1 120 ? 3.255 8.466 -20.207 1.00 52.31 117 GLU B C 1
ATOM 2334 O O . GLU B 1 120 ? 2.083 8.273 -19.900 1.00 49.18 117 GLU B O 1
ATOM 2340 N N . ALA B 1 121 ? 4.094 9.208 -19.471 1.00 48.86 118 ALA B N 1
ATOM 2341 C CA . ALA B 1 121 ? 3.679 9.911 -18.254 1.00 48.11 118 ALA B CA 1
ATOM 2342 C C . ALA B 1 121 ? 2.652 10.987 -18.613 1.00 46.18 118 ALA B C 1
ATOM 2343 O O . ALA B 1 121 ? 1.622 11.107 -17.968 1.00 46.31 118 ALA B O 1
ATOM 2345 N N . GLU B 1 122 ? 2.963 11.764 -19.653 1.00 44.15 119 GLU B N 1
ATOM 2346 C CA . GLU B 1 122 ? 2.086 12.812 -20.127 1.00 46.66 119 GLU B CA 1
ATOM 2347 C C . GLU B 1 122 ? 0.771 12.205 -20.635 1.00 45.94 119 GLU B C 1
ATOM 2348 O O . GLU B 1 122 ? -0.306 12.723 -20.340 1.00 48.66 119 GLU B O 1
ATOM 2354 N N . ARG B 1 123 ? 0.871 11.102 -21.380 1.00 44.79 120 ARG B N 1
ATOM 2355 C CA . ARG B 1 123 ? -0.296 10.444 -21.974 1.00 46.14 120 ARG B CA 1
ATOM 2356 C C . ARG B 1 123 ? -1.220 9.921 -20.870 1.00 46.10 120 ARG B C 1
ATOM 2357 O O . ARG B 1 123 ? -2.437 10.002 -21.001 1.00 44.31 120 ARG B O 1
ATOM 2365 N N . ALA B 1 124 ? -0.631 9.418 -19.778 1.00 44.24 121 ALA B N 1
ATOM 2366 C CA . ALA B 1 124 ? -1.395 8.888 -18.667 1.00 42.60 121 ALA B CA 1
ATOM 2367 C C . ALA B 1 124 ? -2.268 10.006 -18.076 1.00 43.60 121 ALA B C 1
ATOM 2368 O O . ALA B 1 124 ? -3.449 9.802 -17.806 1.00 39.32 121 ALA B O 1
ATOM 2370 N N . ALA B 1 125 ? -1.668 11.189 -17.901 1.00 42.28 122 ALA B N 1
ATOM 2371 C CA . ALA B 1 125 ? -2.340 12.338 -17.301 1.00 45.55 122 ALA B CA 1
ATOM 2372 C C . ALA B 1 125 ? -3.416 12.889 -18.246 1.00 44.08 122 ALA B C 1
ATOM 2373 O O . ALA B 1 125 ? -4.506 13.252 -17.797 1.00 41.38 122 ALA B O 1
ATOM 2375 N N . LEU B 1 126 ? -3.096 12.970 -19.544 1.00 41.76 123 LEU B N 1
ATOM 2376 C CA . LEU B 1 126 ? -3.995 13.590 -20.505 1.00 40.35 123 LEU B CA 1
ATOM 2377 C C . LEU B 1 126 ? -5.151 12.636 -20.840 1.00 39.48 123 LEU B C 1
ATOM 2378 O O . LEU B 1 126 ? -6.277 13.093 -21.046 1.00 43.43 123 LEU B O 1
ATOM 2383 N N . ALA B 1 127 ? -4.890 11.324 -20.855 1.00 36.97 124 ALA B N 1
ATOM 2384 C CA . ALA B 1 127 ? -5.937 10.316 -21.069 1.00 36.26 124 ALA B CA 1
ATOM 2385 C C . ALA B 1 127 ? -6.921 10.346 -19.898 1.00 36.13 124 ALA B C 1
ATOM 2386 O O . ALA B 1 127 ? -8.139 10.256 -20.088 1.00 38.30 124 ALA B O 1
ATOM 2388 N N . PHE B 1 128 ? -6.383 10.469 -18.683 1.00 35.73 125 PHE B N 1
ATOM 2389 C CA . PHE B 1 128 ? -7.196 10.611 -17.481 1.00 36.27 125 PHE B CA 1
ATOM 2390 C C . PHE B 1 128 ? -8.057 11.877 -17.606 1.00 36.62 125 PHE B C 1
ATOM 2391 O O . PHE B 1 128 ? -9.261 11.833 -17.342 1.00 36.39 125 PHE B O 1
ATOM 2399 N N . ALA B 1 129 ? -7.441 12.988 -18.041 1.00 35.56 126 ALA B N 1
ATOM 2400 C CA . ALA B 1 129 ? -8.141 14.273 -18.184 1.00 37.42 126 ALA B CA 1
ATOM 2401 C C . ALA B 1 129 ? -9.318 14.145 -19.163 1.00 36.18 126 ALA B C 1
ATOM 2402 O O . ALA B 1 129 ? -10.395 14.668 -18.909 1.00 38.51 126 ALA B O 1
ATOM 2404 N N . PHE B 1 130 ? -9.101 13.436 -20.273 1.00 37.53 127 PHE B N 1
ATOM 2405 C CA . PHE B 1 130 ? -10.118 13.246 -21.305 1.00 37.42 127 PHE B CA 1
ATOM 2406 C C . PHE B 1 130 ? -11.300 12.473 -20.719 1.00 36.13 127 PHE B C 1
ATOM 2407 O O . PHE B 1 130 ? -12.434 12.915 -20.804 1.00 37.84 127 PHE B O 1
ATOM 2415 N N . ALA B 1 131 ? -10.991 11.315 -20.130 1.00 36.79 128 ALA B N 1
ATOM 2416 C CA . ALA B 1 131 ? -11.970 10.366 -19.645 1.00 37.11 128 ALA B CA 1
ATOM 2417 C C . ALA B 1 131 ? -12.777 10.970 -18.493 1.00 38.47 128 ALA B C 1
ATOM 2418 O O . ALA B 1 131 ? -13.937 10.615 -18.286 1.00 40.65 128 ALA B O 1
ATOM 2420 N N . ASN B 1 132 ? -12.141 11.876 -17.746 1.00 37.87 129 ASN B N 1
ATOM 2421 C CA . ASN B 1 132 ? -12.708 12.487 -16.551 1.00 36.93 129 ASN B CA 1
ATOM 2422 C C . ASN B 1 132 ? -13.783 13.513 -16.937 1.00 35.31 129 ASN B C 1
ATOM 2423 O O . ASN B 1 132 ? -14.662 13.807 -16.138 1.00 36.14 129 ASN B O 1
ATOM 2428 N N . SER B 1 133 ? -13.701 14.046 -18.163 1.00 37.90 130 SER B N 1
ATOM 2429 C CA . SER B 1 133 ? -14.355 15.301 -18.527 1.00 36.78 130 SER B CA 1
ATOM 2430 C C . SER B 1 133 ? -15.603 15.088 -19.392 1.00 36.79 130 SER B C 1
ATOM 2431 O O . SER B 1 133 ? -16.337 16.047 -19.631 1.00 37.55 130 SER B O 1
ATOM 2434 N N . THR B 1 134 ? -15.849 13.857 -19.853 1.00 36.18 131 THR B N 1
ATOM 2435 C CA . THR B 1 134 ? -17.052 13.557 -20.632 1.00 35.18 131 THR B CA 1
ATOM 2436 C C . THR B 1 134 ? -18.240 13.405 -19.681 1.00 34.14 131 THR B C 1
ATOM 2437 O O . THR B 1 134 ? -18.059 13.263 -18.483 1.00 32.32 131 THR B O 1
ATOM 2441 N N . SER B 1 135 ? -19.446 13.416 -20.258 1.00 35.80 132 SER B N 1
ATOM 2442 C CA . SER B 1 135 ? -20.693 13.155 -19.565 1.00 37.81 132 SER B CA 1
ATOM 2443 C C . SER B 1 135 ? -21.331 11.890 -20.138 1.00 37.66 132 SER B C 1
ATOM 2444 O O . SER B 1 135 ? -21.747 11.897 -21.289 1.00 41.40 132 SER B O 1
ATOM 2447 N N . PRO B 1 136 ? -21.384 10.799 -19.367 1.00 36.23 133 PRO B N 1
ATOM 2448 C CA . PRO B 1 136 ? -20.697 10.623 -18.097 1.00 35.59 133 PRO B CA 1
ATOM 2449 C C . PRO B 1 136 ? -19.177 10.462 -18.259 1.00 34.96 133 PRO B C 1
ATOM 2450 O O . PRO B 1 136 ? -18.692 10.288 -19.365 1.00 35.70 133 PRO B O 1
ATOM 2454 N N . ALA B 1 137 ? -18.448 10.514 -17.139 1.00 37.11 134 ALA B N 1
ATOM 2455 C CA . ALA B 1 137 ? -17.027 10.163 -17.110 1.00 37.46 134 ALA B CA 1
ATOM 2456 C C . ALA B 1 137 ? -16.872 8.718 -17.584 1.00 37.18 134 ALA B C 1
ATOM 2457 O O . ALA B 1 137 ? -17.702 7.880 -17.247 1.00 38.08 134 ALA B O 1
ATOM 2459 N N . HIS B 1 138 ? -15.823 8.444 -18.364 1.00 36.91 135 HIS B N 1
ATOM 2460 C CA . HIS B 1 138 ? -15.534 7.084 -18.820 1.00 39.89 135 HIS B CA 1
ATOM 2461 C C . HIS B 1 138 ? -14.160 6.625 -18.309 1.00 41.69 135 HIS B C 1
ATOM 2462 O O . HIS B 1 138 ? -13.489 5.841 -18.959 1.00 42.41 135 HIS B O 1
ATOM 2469 N N . LEU B 1 139 ? -13.772 7.097 -17.118 1.00 43.27 136 LEU B N 1
ATOM 2470 C CA . LEU B 1 139 ? -12.588 6.598 -16.436 1.00 44.18 136 LEU B CA 1
ATOM 2471 C C . LEU B 1 139 ? -12.780 5.105 -16.130 1.00 43.79 136 LEU B C 1
ATOM 2472 O O . LEU B 1 139 ? -13.811 4.705 -15.586 1.00 44.52 136 LEU B O 1
ATOM 2477 N N . ASP B 1 140 ? -11.780 4.298 -16.496 1.00 43.06 137 ASP B N 1
ATOM 2478 C CA . ASP B 1 140 ? -11.764 2.860 -16.256 1.00 47.07 137 ASP B CA 1
ATOM 2479 C C . ASP B 1 140 ? -10.530 2.558 -15.396 1.00 47.11 137 ASP B C 1
ATOM 2480 O O . ASP B 1 140 ? -9.711 3.455 -15.127 1.00 42.17 137 ASP B O 1
ATOM 2485 N N . LYS B 1 141 ? -10.401 1.302 -14.959 1.00 47.27 138 LYS B N 1
ATOM 2486 C CA . LYS B 1 141 ? -9.353 0.950 -14.016 1.00 49.61 138 LYS B CA 1
ATOM 2487 C C . LYS B 1 141 ? -7.980 1.288 -14.611 1.00 45.03 138 LYS B C 1
ATOM 2488 O O . LYS B 1 141 ? -7.091 1.699 -13.880 1.00 43.91 138 LYS B O 1
ATOM 2494 N N . GLU B 1 142 ? -7.833 1.129 -15.933 1.00 45.50 139 GLU B N 1
ATOM 2495 C CA . GLU B 1 142 ? -6.570 1.377 -16.638 1.00 45.27 139 GLU B CA 1
ATOM 2496 C C . GLU B 1 142 ? -6.135 2.840 -16.481 1.00 43.29 139 GLU B C 1
ATOM 2497 O O . GLU B 1 142 ? -4.949 3.116 -16.372 1.00 44.99 139 GLU B O 1
ATOM 2503 N N . HIS B 1 143 ? -7.095 3.768 -16.531 1.00 41.65 140 HIS B N 1
ATOM 2504 C CA . HIS B 1 143 ? -6.801 5.184 -16.359 1.00 40.96 140 HIS B CA 1
ATOM 2505 C C . HIS B 1 143 ? -6.110 5.400 -15.006 1.00 41.33 140 HIS B C 1
ATOM 2506 O O . HIS B 1 143 ? -5.102 6.109 -14.930 1.00 40.06 140 HIS B O 1
ATOM 2513 N N . PHE B 1 144 ? -6.651 4.756 -13.964 1.00 40.47 141 PHE B N 1
ATOM 2514 C CA . PHE B 1 144 ? -6.137 4.859 -12.601 1.00 44.25 141 PHE B CA 1
ATOM 2515 C C . PHE B 1 144 ? -4.795 4.127 -12.449 1.00 46.06 141 PHE B C 1
ATOM 2516 O O . PHE B 1 144 ? -3.886 4.655 -11.808 1.00 44.97 141 PHE B O 1
ATOM 2524 N N . ASP B 1 145 ? -4.685 2.924 -13.023 1.00 47.89 142 ASP B N 1
ATOM 2525 C CA . ASP B 1 145 ? -3.451 2.130 -12.949 1.00 49.22 142 ASP B CA 1
ATOM 2526 C C . ASP B 1 145 ? -2.313 2.946 -13.562 1.00 49.43 142 ASP B C 1
ATOM 2527 O O . ASP B 1 145 ? -1.255 3.084 -12.945 1.00 46.61 142 ASP B O 1
ATOM 2532 N N . GLU B 1 146 ? -2.572 3.505 -14.754 1.00 48.95 143 GLU B N 1
ATOM 2533 C CA . GLU B 1 146 ? -1.572 4.253 -15.511 1.00 51.29 143 GLU B CA 1
ATOM 2534 C C . GLU B 1 146 ? -1.170 5.522 -14.749 1.00 51.24 143 GLU B C 1
ATOM 2535 O O . GLU B 1 146 ? -0.003 5.887 -14.748 1.00 57.01 143 GLU B O 1
ATOM 2541 N N . LEU B 1 147 ? -2.132 6.201 -14.112 1.00 51.47 144 LEU B N 1
ATOM 2542 C CA . LEU B 1 147 ? -1.819 7.424 -13.362 1.00 50.74 144 LEU B CA 1
ATOM 2543 C C . LEU B 1 147 ? -0.904 7.085 -12.179 1.00 49.57 144 LEU B C 1
ATOM 2544 O O . LEU B 1 147 ? 0.075 7.786 -11.936 1.00 48.80 144 LEU B O 1
ATOM 2549 N N . ALA B 1 148 ? -1.239 6.006 -11.459 1.00 52.05 145 ALA B N 1
ATOM 2550 C CA . ALA B 1 148 ? -0.454 5.525 -10.306 1.00 56.82 145 ALA B CA 1
ATOM 2551 C C . ALA B 1 148 ? 0.962 5.131 -10.746 1.00 58.51 145 ALA B C 1
ATOM 2552 O O . ALA B 1 148 ? 1.909 5.273 -9.984 1.00 58.57 145 ALA B O 1
ATOM 2554 N N . ARG B 1 149 ? 1.091 4.642 -11.983 1.00 59.50 146 ARG B N 1
ATOM 2555 C CA . ARG B 1 149 ? 2.366 4.202 -12.510 1.00 61.12 146 ARG B CA 1
ATOM 2556 C C . ARG B 1 149 ? 3.332 5.385 -12.654 1.00 57.15 146 ARG B C 1
ATOM 2557 O O . ARG B 1 149 ? 4.538 5.205 -12.507 1.00 54.23 146 ARG B O 1
ATOM 2565 N N . TYR B 1 150 ? 2.814 6.588 -12.937 1.00 55.62 147 TYR B N 1
ATOM 2566 C CA . TYR B 1 150 ? 3.673 7.702 -13.348 1.00 52.62 147 TYR B CA 1
ATOM 2567 C C . TYR B 1 150 ? 3.566 8.929 -12.431 1.00 51.07 147 TYR B C 1
ATOM 2568 O O . TYR B 1 150 ? 4.302 9.894 -12.644 1.00 49.76 147 TYR B O 1
ATOM 2577 N N . TYR B 1 151 ? 2.681 8.911 -11.426 1.00 48.29 148 TYR B N 1
ATOM 2578 C CA . TYR B 1 151 ? 2.463 10.117 -10.606 1.00 48.04 148 TYR B CA 1
ATOM 2579 C C . TYR B 1 151 ? 2.258 9.776 -9.126 1.00 46.49 148 TYR B C 1
ATOM 2580 O O . TYR B 1 151 ? 1.618 8.779 -8.776 1.00 44.85 148 TYR B O 1
ATOM 2589 N N . SER B 1 152 ? 2.788 10.657 -8.268 1.00 47.53 149 SER B N 1
ATOM 2590 C CA . SER B 1 152 ? 2.565 10.612 -6.826 1.00 49.46 149 SER B CA 1
ATOM 2591 C C . SER B 1 152 ? 1.123 11.027 -6.516 1.00 50.90 149 SER B C 1
ATOM 2592 O O . SER B 1 152 ? 0.455 11.651 -7.350 1.00 54.18 149 SER B O 1
ATOM 2595 N N . GLU B 1 153 ? 0.673 10.688 -5.303 1.00 51.51 150 GLU B N 1
ATOM 2596 C CA . GLU B 1 153 ? -0.606 11.136 -4.759 1.00 52.30 150 GLU B CA 1
ATOM 2597 C C . GLU B 1 153 ? -0.730 12.664 -4.882 1.00 51.33 150 GLU B C 1
ATOM 2598 O O . GLU B 1 153 ? -1.789 13.176 -5.269 1.00 45.01 150 GLU B O 1
ATOM 2604 N N . GLU B 1 154 ? 0.354 13.378 -4.553 1.00 52.92 151 GLU B N 1
ATOM 2605 C CA . GLU B 1 154 ? 0.378 14.854 -4.567 1.00 56.00 151 GLU B CA 1
ATOM 2606 C C . GLU B 1 154 ? 0.073 15.342 -5.989 1.00 49.00 151 GLU B C 1
ATOM 2607 O O . GLU B 1 154 ? -0.731 16.237 -6.193 1.00 43.55 151 GLU B O 1
ATOM 2613 N N . ALA B 1 155 ? 0.744 14.726 -6.962 1.00 47.84 152 ALA B N 1
ATOM 2614 C CA . ALA B 1 155 ? 0.611 15.074 -8.366 1.00 48.25 152 ALA B CA 1
ATOM 2615 C C . ALA B 1 155 ? -0.800 14.734 -8.863 1.00 44.71 152 ALA B C 1
ATOM 2616 O O . ALA B 1 155 ? -1.406 15.522 -9.578 1.00 45.09 152 ALA B O 1
ATOM 2618 N N . ALA B 1 156 ? -1.297 13.550 -8.496 1.00 42.32 153 ALA B N 1
ATOM 2619 C CA . ALA B 1 156 ? -2.608 13.082 -8.945 1.00 46.42 153 ALA B CA 1
ATOM 2620 C C . ALA B 1 156 ? -3.701 14.064 -8.498 1.00 46.80 153 ALA B C 1
ATOM 2621 O O . ALA B 1 156 ? -4.633 14.353 -9.256 1.00 45.77 153 ALA B O 1
ATOM 2623 N N . ILE B 1 157 ? -3.572 14.573 -7.267 1.00 47.88 154 ILE B N 1
ATOM 2624 C CA . ILE B 1 157 ? -4.522 15.533 -6.705 1.00 47.14 154 ILE B CA 1
ATOM 2625 C C . ILE B 1 157 ? -4.534 16.812 -7.557 1.00 46.50 154 ILE B C 1
ATOM 2626 O O . ILE B 1 157 ? -5.597 17.360 -7.818 1.00 44.10 154 ILE B O 1
ATOM 2631 N N . GLU B 1 158 ? -3.351 17.276 -7.982 1.00 46.61 155 GLU B N 1
ATOM 2632 C CA . GLU B 1 158 ? -3.221 18.532 -8.720 1.00 46.98 155 GLU B CA 1
ATOM 2633 C C . GLU B 1 158 ? -3.795 18.355 -10.132 1.00 45.33 155 GLU B C 1
ATOM 2634 O O . GLU B 1 158 ? -4.405 19.275 -10.675 1.00 45.22 155 GLU B O 1
ATOM 2640 N N . ILE B 1 159 ? -3.597 17.165 -10.708 1.00 41.15 156 ILE B N 1
ATOM 2641 C CA . ILE B 1 159 ? -4.158 16.812 -12.010 1.00 38.69 156 ILE B CA 1
ATOM 2642 C C . ILE B 1 159 ? -5.691 16.836 -11.903 1.00 37.08 156 ILE B C 1
ATOM 2643 O O . ILE B 1 159 ? -6.356 17.547 -12.663 1.00 36.02 156 ILE B O 1
ATOM 2648 N N . ALA B 1 160 ? -6.238 16.084 -10.938 1.00 34.11 157 ALA B N 1
ATOM 2649 C CA . ALA B 1 160 ? -7.682 16.040 -10.695 1.00 33.86 157 ALA B CA 1
ATOM 2650 C C . ALA B 1 160 ? -8.230 17.461 -10.496 1.00 35.37 157 ALA B C 1
ATOM 2651 O O . ALA B 1 160 ? -9.295 17.806 -11.026 1.00 33.57 157 ALA B O 1
ATOM 2653 N N . ALA B 1 161 ? -7.485 18.283 -9.744 1.00 36.70 158 ALA B N 1
ATOM 2654 C CA . ALA B 1 161 ? -7.918 19.627 -9.375 1.00 37.57 158 ALA B CA 1
ATOM 2655 C C . ALA B 1 161 ? -8.061 20.512 -10.616 1.00 37.78 158 ALA B C 1
ATOM 2656 O O . ALA B 1 161 ? -9.020 21.279 -10.720 1.00 39.20 158 ALA B O 1
ATOM 2658 N N . ILE B 1 162 ? -7.103 20.412 -11.547 1.00 38.22 159 ILE B N 1
ATOM 2659 C CA . ILE B 1 162 ? -7.140 21.216 -12.770 1.00 37.16 159 ILE B CA 1
ATOM 2660 C C . ILE B 1 162 ? -8.362 20.804 -13.600 1.00 35.15 159 ILE B C 1
ATOM 2661 O O . ILE B 1 162 ? -9.108 21.654 -14.096 1.00 33.44 159 ILE B O 1
ATOM 2666 N N . ILE B 1 163 ? -8.566 19.493 -13.728 1.00 34.60 160 ILE B N 1
ATOM 2667 C CA . ILE B 1 163 ? -9.693 18.974 -14.461 1.00 35.10 160 ILE B CA 1
ATOM 2668 C C . ILE B 1 163 ? -10.978 19.528 -13.835 1.00 35.20 160 ILE B C 1
ATOM 2669 O O . ILE B 1 163 ? -11.864 19.988 -14.550 1.00 34.77 160 ILE B O 1
ATOM 2674 N N . ALA B 1 164 ? -11.058 19.493 -12.498 1.00 33.59 161 ALA B N 1
ATOM 2675 C CA . ALA B 1 164 ? -12.268 19.880 -11.793 1.00 34.62 161 ALA B CA 1
ATOM 2676 C C . ALA B 1 164 ? -12.524 21.383 -11.976 1.00 37.09 161 ALA B C 1
ATOM 2677 O O . ALA B 1 164 ? -13.668 21.802 -12.190 1.00 35.29 161 ALA B O 1
ATOM 2679 N N . ILE B 1 165 ? -11.452 22.185 -11.949 1.00 38.49 162 ILE B N 1
ATOM 2680 C CA . ILE B 1 165 ? -11.562 23.630 -12.178 1.00 40.57 162 ILE B CA 1
ATOM 2681 C C . ILE B 1 165 ? -12.074 23.889 -13.600 1.00 38.50 162 ILE B C 1
ATOM 2682 O O . ILE B 1 165 ? -12.840 24.818 -13.824 1.00 40.18 162 ILE B O 1
ATOM 2687 N N . CYS B 1 166 ? -11.646 23.062 -14.559 1.00 38.42 163 CYS B N 1
ATOM 2688 C CA . CYS B 1 166 ? -12.189 23.126 -15.915 1.00 38.00 163 CYS B CA 1
ATOM 2689 C C . CYS B 1 166 ? -13.681 22.783 -15.906 1.00 34.45 163 CYS B C 1
ATOM 2690 O O . CYS B 1 166 ? -14.445 23.324 -16.671 1.00 37.04 163 CYS B O 1
ATOM 2693 N N . GLY B 1 167 ? -14.072 21.841 -15.053 1.00 36.64 164 GLY B N 1
ATOM 2694 C CA . GLY B 1 167 ? -15.473 21.540 -14.810 1.00 36.23 164 GLY B CA 1
ATOM 2695 C C . GLY B 1 167 ? -16.263 22.812 -14.571 1.00 36.14 164 GLY B C 1
ATOM 2696 O O . GLY B 1 167 ? -17.298 23.041 -15.197 1.00 36.04 164 GLY B O 1
ATOM 2697 N N . PHE B 1 168 ? -15.746 23.651 -13.672 1.00 35.44 165 PHE B N 1
ATOM 2698 C CA . PHE B 1 168 ? -16.375 24.911 -13.344 1.00 35.86 165 PHE B CA 1
ATOM 2699 C C . PHE B 1 168 ? -16.428 25.801 -14.594 1.00 34.58 165 PHE B C 1
ATOM 2700 O O . PHE B 1 168 ? -17.490 26.306 -14.962 1.00 32.26 165 PHE B O 1
ATOM 2708 N N . LEU B 1 169 ? -15.280 25.986 -15.248 1.00 35.00 166 LEU B N 1
ATOM 2709 C CA . LEU B 1 169 ? -15.160 26.988 -16.312 1.00 36.21 166 LEU B CA 1
ATOM 2710 C C . LEU B 1 169 ? -15.882 26.544 -17.588 1.00 36.85 166 LEU B C 1
ATOM 2711 O O . LEU B 1 169 ? -16.403 27.391 -18.308 1.00 38.12 166 LEU B O 1
ATOM 2716 N N . ASN B 1 170 ? -15.880 25.239 -17.878 1.00 36.72 167 ASN B N 1
ATOM 2717 C CA . ASN B 1 170 ? -16.563 24.700 -19.058 1.00 37.36 167 ASN B CA 1
ATOM 2718 C C . ASN B 1 170 ? -18.065 25.005 -18.956 1.00 37.88 167 ASN B C 1
ATOM 2719 O O . ASN B 1 170 ? -18.675 25.446 -19.943 1.00 40.95 167 ASN B O 1
ATOM 2724 N N . ARG B 1 171 ? -18.643 24.762 -17.770 1.00 35.64 168 ARG B N 1
ATOM 2725 C CA . ARG B 1 171 ? -20.072 24.947 -17.535 1.00 34.98 168 ARG B CA 1
ATOM 2726 C C . ARG B 1 171 ? -20.387 26.445 -17.452 1.00 34.88 168 ARG B C 1
ATOM 2727 O O . ARG B 1 171 ? -21.373 26.903 -18.049 1.00 34.38 168 ARG B O 1
ATOM 2735 N N . TRP B 1 172 ? -19.542 27.196 -16.735 1.00 35.36 169 TRP B N 1
ATOM 2736 C CA . TRP B 1 172 ? -19.732 28.640 -16.577 1.00 35.70 169 TRP B CA 1
ATOM 2737 C C . TRP B 1 172 ? -19.772 29.334 -17.946 1.00 36.42 169 TRP B C 1
ATOM 2738 O O . TRP B 1 172 ? -20.677 30.126 -18.220 1.00 37.25 169 TRP B O 1
ATOM 2749 N N . ASN B 1 173 ? -18.805 29.022 -18.815 1.00 37.21 170 ASN B N 1
ATOM 2750 C CA . ASN B 1 173 ? -18.692 29.699 -20.106 1.00 37.85 170 ASN B CA 1
ATOM 2751 C C . ASN B 1 173 ? -19.782 29.220 -21.073 1.00 37.61 170 ASN B C 1
ATOM 2752 O O . ASN B 1 173 ? -20.139 29.943 -21.994 1.00 38.55 170 ASN B O 1
ATOM 2757 N N . ALA B 1 174 ? -20.300 28.007 -20.862 1.00 38.36 171 ALA B N 1
ATOM 2758 C CA . ALA B 1 174 ? -21.464 27.542 -21.598 1.00 38.53 171 ALA B CA 1
ATOM 2759 C C . ALA B 1 174 ? -22.715 28.303 -21.128 1.00 38.31 171 ALA B C 1
ATOM 2760 O O . ALA B 1 174 ? -23.558 28.677 -21.943 1.00 34.08 171 ALA B O 1
ATOM 2762 N N . ALA B 1 175 ? -22.815 28.543 -19.814 1.00 38.22 172 ALA B N 1
ATOM 2763 C CA . ALA B 1 175 ? -23.975 29.231 -19.219 1.00 40.53 172 ALA B CA 1
ATOM 2764 C C . ALA B 1 175 ? -24.026 30.715 -19.627 1.00 41.26 172 ALA B C 1
ATOM 2765 O O . ALA B 1 175 ? -25.099 31.282 -19.735 1.00 40.21 172 ALA B O 1
ATOM 2767 N N . MET B 1 176 ? -22.864 31.335 -19.861 1.00 42.48 173 MET B N 1
ATOM 2768 C CA . MET B 1 176 ? -22.783 32.723 -20.341 1.00 44.54 173 MET B CA 1
ATOM 2769 C C . MET B 1 176 ? -22.836 32.774 -21.877 1.00 46.77 173 MET B C 1
ATOM 2770 O O . MET B 1 176 ? -23.052 33.841 -22.455 1.00 46.50 173 MET B O 1
ATOM 2775 N N . ASP B 1 177 ? -22.656 31.616 -22.526 1.00 47.29 174 ASP B N 1
ATOM 2776 C CA . ASP B 1 177 ? -22.479 31.483 -23.973 1.00 46.55 174 ASP B CA 1
ATOM 2777 C C . ASP B 1 177 ? -21.371 32.435 -24.437 1.00 48.89 174 ASP B C 1
ATOM 2778 O O . ASP B 1 177 ? -21.528 33.157 -25.416 1.00 49.75 174 ASP B O 1
ATOM 2783 N N . SER B 1 178 ? -20.242 32.404 -23.724 1.00 50.64 175 SER B N 1
ATOM 2784 C CA . SER B 1 178 ? -19.099 33.251 -24.018 1.00 52.25 175 SER B CA 1
ATOM 2785 C C . SER B 1 178 ? -18.671 33.020 -25.474 1.00 56.82 175 SER B C 1
ATOM 2786 O O . SER B 1 178 ? -18.534 31.877 -25.902 1.00 54.54 175 SER B O 1
ATOM 2789 N N . GLN B 1 179 ? -18.483 34.110 -26.231 1.00 59.73 176 GLN B N 1
ATOM 2790 C CA . GLN B 1 179 ? -18.102 34.024 -27.646 1.00 56.82 176 GLN B CA 1
ATOM 2791 C C . GLN B 1 179 ? -16.578 34.157 -27.749 1.00 53.97 176 GLN B C 1
ATOM 2792 O O . GLN B 1 179 ? -15.985 35.052 -27.129 1.00 52.92 176 GLN B O 1
ATOM 2798 N N . ILE B 1 180 ? -15.957 33.261 -28.527 1.00 49.47 177 ILE B N 1
ATOM 2799 C CA . ILE B 1 180 ? -14.496 33.142 -28.571 1.00 52.22 177 ILE B CA 1
ATOM 2800 C C . ILE B 1 180 ? -13.926 34.442 -29.136 1.00 52.47 177 ILE B C 1
ATOM 2801 O O . ILE B 1 180 ? -14.298 34.850 -30.227 1.00 49.14 177 ILE B O 1
ATOM 2806 N N . GLU B 1 181 ? -12.997 35.044 -28.390 1.00 56.32 178 GLU B N 1
ATOM 2807 C CA . GLU B 1 181 ? -12.369 36.296 -28.778 1.00 60.05 178 GLU B CA 1
ATOM 2808 C C . GLU B 1 181 ? -11.435 36.023 -29.967 1.00 62.83 178 GLU B C 1
ATOM 2809 O O . GLU B 1 181 ? -11.081 34.875 -30.253 1.00 60.64 178 GLU B O 1
ATOM 2815 N N . ALA B 1 182 ? -11.050 37.100 -30.660 1.00 64.80 179 ALA B N 1
ATOM 2816 C CA . ALA B 1 182 ? -10.356 37.014 -31.937 1.00 63.90 179 ALA B CA 1
ATOM 2817 C C . ALA B 1 182 ? -8.999 36.324 -31.766 1.00 56.86 179 ALA B C 1
ATOM 2818 O O . ALA B 1 182 ? -8.594 35.549 -32.629 1.00 54.10 179 ALA B O 1
ATOM 2820 N N . ALA B 1 183 ? -8.307 36.633 -30.663 1.00 53.10 180 ALA B N 1
ATOM 2821 C CA . ALA B 1 183 ? -6.952 36.132 -30.419 1.00 52.71 180 ALA B CA 1
ATOM 2822 C C . ALA B 1 183 ? -6.993 34.630 -30.124 1.00 52.89 180 ALA B C 1
ATOM 2823 O O . ALA B 1 183 ? -6.314 33.855 -30.791 1.00 52.05 180 ALA B O 1
ATOM 2825 N N . PRO B 1 184 ? -7.786 34.157 -29.133 1.00 52.51 181 PRO B N 1
ATOM 2826 C CA . PRO B 1 184 ? -7.963 32.722 -28.912 1.00 54.99 181 PRO B CA 1
ATOM 2827 C C . PRO B 1 184 ? -8.452 31.965 -30.156 1.00 55.05 181 PRO B C 1
ATOM 2828 O O . PRO B 1 184 ? -8.017 30.833 -30.397 1.00 49.66 181 PRO B O 1
ATOM 2832 N N . ARG B 1 185 ? -9.347 32.601 -30.922 1.00 54.79 182 ARG B N 1
ATOM 2833 C CA . ARG B 1 185 ? -9.900 32.024 -32.144 1.00 58.13 182 ARG B CA 1
ATOM 2834 C C . ARG B 1 185 ? -8.768 31.707 -33.135 1.00 58.06 182 ARG B C 1
ATOM 2835 O O . ARG B 1 185 ? -8.747 30.632 -33.747 1.00 58.78 182 ARG B O 1
ATOM 2843 N N . ALA B 1 186 ? -7.828 32.644 -33.281 1.00 56.15 183 ALA B N 1
ATOM 2844 C CA . ALA B 1 186 ? -6.669 32.473 -34.158 1.00 58.24 183 ALA B CA 1
ATOM 2845 C C . ALA B 1 186 ? -5.888 31.222 -33.738 1.00 57.09 183 ALA B C 1
ATOM 2846 O O . ALA B 1 186 ? -5.608 30.360 -34.559 1.00 58.65 183 ALA B O 1
ATOM 2848 N N . THR B 1 187 ? -5.563 31.137 -32.443 1.00 54.43 184 THR B N 1
ATOM 2849 C CA . THR B 1 187 ? -4.848 30.001 -31.871 1.00 51.89 184 THR B CA 1
ATOM 2850 C C . THR B 1 187 ? -5.602 28.692 -32.125 1.00 50.69 184 THR B C 1
ATOM 2851 O O . THR B 1 187 ? -4.986 27.673 -32.424 1.00 51.55 184 THR B O 1
ATOM 2855 N N . LEU B 1 188 ? -6.931 28.727 -31.980 1.00 51.82 185 LEU B N 1
ATOM 2856 C CA . LEU B 1 188 ? -7.758 27.532 -32.123 1.00 55.03 185 LEU B CA 1
ATOM 2857 C C . LEU B 1 188 ? -7.754 27.050 -33.583 1.00 56.02 185 LEU B C 1
ATOM 2858 O O . LEU B 1 188 ? -7.653 25.859 -33.829 1.00 55.37 185 LEU B O 1
ATOM 2863 N N . ASP B 1 189 ? -7.892 27.975 -34.539 1.00 61.03 186 ASP B N 1
ATOM 2864 C CA . ASP B 1 189 ? -7.871 27.646 -35.982 1.00 62.83 186 ASP B CA 1
ATOM 2865 C C . ASP B 1 189 ? -6.546 26.961 -36.343 1.00 65.36 186 ASP B C 1
ATOM 2866 O O . ASP B 1 189 ? -6.526 25.956 -37.064 1.00 60.91 186 ASP B O 1
ATOM 2871 N N . GLU B 1 190 ? -5.446 27.516 -35.824 1.00 66.81 187 GLU B N 1
ATOM 2872 C CA . GLU B 1 190 ? -4.103 27.018 -36.082 1.00 73.09 187 GLU B CA 1
ATOM 2873 C C . GLU B 1 190 ? -3.972 25.590 -35.539 1.00 73.87 187 GLU B C 1
ATOM 2874 O O . GLU B 1 190 ? -3.491 24.700 -36.238 1.00 76.06 187 GLU B O 1
ATOM 2880 N N . ILE B 1 191 ? -4.421 25.375 -34.300 1.00 71.76 188 ILE B N 1
ATOM 2881 C CA . ILE B 1 191 ? -4.264 24.087 -33.638 1.00 72.67 188 ILE B CA 1
ATOM 2882 C C . ILE B 1 191 ? -5.206 23.047 -34.273 1.00 73.61 188 ILE B C 1
ATOM 2883 O O . ILE B 1 191 ? -4.945 21.847 -34.175 1.00 69.82 188 ILE B O 1
ATOM 2888 N N . GLU B 1 192 ? -6.307 23.517 -34.881 1.00 73.02 189 GLU B N 1
ATOM 2889 C CA . GLU B 1 192 ? -7.224 22.694 -35.692 1.00 76.89 189 GLU B CA 1
ATOM 2890 C C . GLU B 1 192 ? -6.870 22.872 -37.175 1.00 74.55 189 GLU B C 1
ATOM 2891 O O . GLU B 1 192 ? -6.746 21.902 -37.918 1.00 77.01 189 GLU B O 1
#

Secondary structure (DSSP, 8-state):
--S--SS-PPPGGG-GGGHHHHHHHHHHHSS--HHHHHHTTSHHHHHHHHHHHHHHHH--SS-HHHHHHHHHHHHHHTT-HHHHHHHHHHHHHH-S-HHHHHTGGGTTT-TTS-HHHHHHHHHHHHHHSSS----HHHHHHHHHH--HHHHHHHHHHHHHHHHHHHHHHHHTPPPPHHHHHHHHHH-/----SS-PPPGGG-GGGHHHHHHHHHHHSS--HHHHHHTTSHHHHHHHHHHHHHHHH--SS-HHHHHHHHHHHHHHTT-HHHHHHHHHHHHHH-S-HHHHHTGGGTTT-TTS-HHHHHHHHHHHHHHSSS----HHHHHHHHHH--HHHHHHHHHHHHHHHHHHHHHHHHTPPPPHHHHHHHHHH-